Protein AF-A0A8S8Y9A7-F1 (afdb_monomer_lite)

Structure (mmCIF, N/CA/C/O backbone):
data_AF-A0A8S8Y9A7-F1
#
_entry.id   AF-A0A8S8Y9A7-F1
#
loop_
_atom_site.group_PDB
_atom_site.id
_atom_site.type_symbol
_atom_site.label_atom_id
_atom_site.label_alt_id
_atom_site.label_comp_id
_atom_site.label_asym_id
_atom_site.label_entity_id
_atom_site.label_seq_id
_atom_site.pdbx_PDB_ins_code
_atom_site.Cartn_x
_atom_site.Cartn_y
_atom_site.Cartn_z
_atom_site.occupancy
_atom_site.B_iso_or_equiv
_atom_site.auth_seq_id
_atom_site.auth_comp_id
_atom_site.auth_asym_id
_atom_site.auth_atom_id
_atom_site.pdbx_PDB_model_num
ATOM 1 N N . MET A 1 1 ? 5.934 -0.293 20.437 1.00 32.53 1 MET A N 1
ATOM 2 C CA . MET A 1 1 ? 4.943 -1.180 21.087 1.00 32.53 1 MET A CA 1
ATOM 3 C C . MET A 1 1 ? 4.080 -1.796 19.999 1.00 32.53 1 MET A C 1
ATOM 5 O O . MET A 1 1 ? 3.290 -1.070 19.419 1.00 32.53 1 MET A O 1
ATOM 9 N N . GLN A 1 2 ? 4.240 -3.077 19.671 1.00 49.66 2 GLN A N 1
ATOM 10 C CA . GLN A 1 2 ? 3.253 -3.795 18.856 1.00 49.66 2 GLN A CA 1
ATOM 11 C C . GLN A 1 2 ? 3.023 -5.148 19.521 1.00 49.66 2 GLN A C 1
ATOM 13 O O . GLN A 1 2 ? 3.893 -6.015 19.511 1.00 49.66 2 GLN A O 1
ATOM 18 N N . HIS A 1 3 ? 1.892 -5.237 20.217 1.00 57.06 3 HIS A N 1
ATOM 19 C CA . HIS A 1 3 ? 1.351 -6.481 20.739 1.00 57.06 3 HIS A CA 1
ATOM 20 C C . HIS A 1 3 ? 0.578 -7.177 19.619 1.00 57.06 3 HIS A C 1
ATOM 22 O O . HIS A 1 3 ? 0.021 -6.507 18.749 1.00 57.06 3 HIS A O 1
ATOM 28 N N . GLN A 1 4 ? 0.547 -8.506 19.674 1.00 70.56 4 GLN A N 1
ATOM 29 C CA . GLN A 1 4 ? -0.351 -9.339 18.881 1.00 70.56 4 GLN A CA 1
ATOM 30 C C . GLN A 1 4 ? -1.779 -8.774 18.931 1.00 70.56 4 GLN A C 1
ATOM 32 O O . GLN A 1 4 ? -2.199 -8.247 19.970 1.00 70.56 4 GLN A O 1
ATOM 37 N N . THR A 1 5 ? -2.513 -8.862 17.821 1.00 84.88 5 THR A N 1
ATOM 38 C CA . THR A 1 5 ? -3.883 -8.343 17.763 1.00 84.88 5 THR A CA 1
ATOM 39 C C . THR A 1 5 ? -4.733 -9.038 18.833 1.00 84.88 5 THR A C 1
ATOM 41 O O . THR A 1 5 ? -4.661 -10.265 18.951 1.00 84.88 5 THR A O 1
ATOM 44 N N . PRO A 1 6 ? -5.522 -8.299 19.641 1.00 89.25 6 PRO A N 1
ATOM 45 C CA . PRO A 1 6 ? -6.351 -8.906 20.675 1.00 89.25 6 PRO A CA 1
ATOM 46 C C . PRO A 1 6 ? -7.265 -9.983 20.090 1.00 89.25 6 PRO A C 1
ATOM 48 O O . PRO A 1 6 ? -7.879 -9.775 19.047 1.00 89.25 6 PRO A O 1
ATOM 51 N N . SER A 1 7 ? -7.394 -11.118 20.781 1.00 92.25 7 SER A N 1
ATOM 52 C CA . SER A 1 7 ? -8.273 -12.218 20.352 1.00 92.25 7 SER A CA 1
ATOM 53 C C . SER A 1 7 ? -9.757 -11.839 20.352 1.00 92.25 7 SER A C 1
ATOM 55 O O . SER A 1 7 ? -10.560 -12.490 19.681 1.00 92.25 7 SER A O 1
ATOM 57 N N . VAL A 1 8 ? -10.110 -10.787 21.092 1.00 94.62 8 VAL A N 1
ATOM 58 C CA . VAL A 1 8 ? -11.457 -10.240 21.231 1.00 94.62 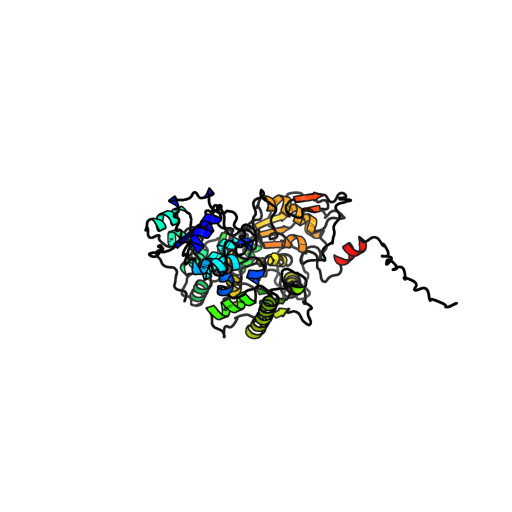8 VAL A CA 1
ATOM 59 C C . VAL A 1 8 ? -11.404 -8.730 21.016 1.00 94.62 8 VAL A C 1
ATOM 61 O O . VAL A 1 8 ? -10.567 -8.039 21.603 1.00 94.62 8 VAL A O 1
ATOM 64 N N . ILE A 1 9 ? -12.304 -8.225 20.177 1.00 95.31 9 ILE A N 1
ATOM 65 C CA . ILE A 1 9 ? -12.436 -6.820 19.805 1.00 95.31 9 ILE A CA 1
ATOM 66 C C . ILE A 1 9 ? -13.693 -6.255 20.458 1.00 95.31 9 ILE A C 1
ATOM 68 O O . ILE A 1 9 ? -14.781 -6.811 20.338 1.00 95.31 9 ILE A O 1
ATOM 72 N N . ARG A 1 10 ? -13.538 -5.119 21.133 1.00 94.81 10 ARG A N 1
ATOM 73 C CA . ARG A 1 10 ? -14.626 -4.370 21.766 1.00 94.81 10 ARG A CA 1
ATOM 74 C C . ARG A 1 10 ? -14.334 -2.880 21.697 1.00 94.81 10 ARG A C 1
ATOM 76 O O . ARG A 1 10 ? -13.168 -2.490 21.612 1.00 94.81 10 ARG A O 1
ATOM 83 N N . LEU A 1 11 ? -15.373 -2.056 21.770 1.00 93.38 11 LEU A N 1
ATOM 84 C CA . LEU A 1 11 ? -15.196 -0.621 21.978 1.00 93.38 11 LEU A CA 1
ATOM 85 C C . LEU A 1 11 ? -14.844 -0.367 23.443 1.00 93.38 11 LEU A C 1
ATOM 87 O O . LEU A 1 11 ? -15.487 -0.902 24.345 1.00 93.38 11 LEU A O 1
ATOM 91 N N . GLU A 1 12 ? -13.799 0.422 23.682 1.00 88.25 12 GLU A N 1
ATOM 92 C CA . GLU A 1 12 ? -13.450 0.842 25.039 1.00 88.25 12 GLU A CA 1
ATOM 93 C C . GLU A 1 12 ? -14.542 1.757 25.617 1.00 88.25 12 GLU A C 1
ATOM 95 O O . GLU A 1 12 ? -15.300 2.401 24.887 1.00 88.25 12 GLU A O 1
ATOM 100 N N . GLU A 1 13 ? -14.635 1.832 26.943 1.00 85.12 13 GLU A N 1
ATOM 101 C CA . GLU A 1 13 ? -15.575 2.745 27.591 1.00 85.12 13 GLU A CA 1
ATOM 102 C C . GLU A 1 13 ? -15.261 4.196 27.189 1.00 85.12 13 GLU A C 1
ATOM 104 O O . GLU A 1 13 ? -14.123 4.653 27.289 1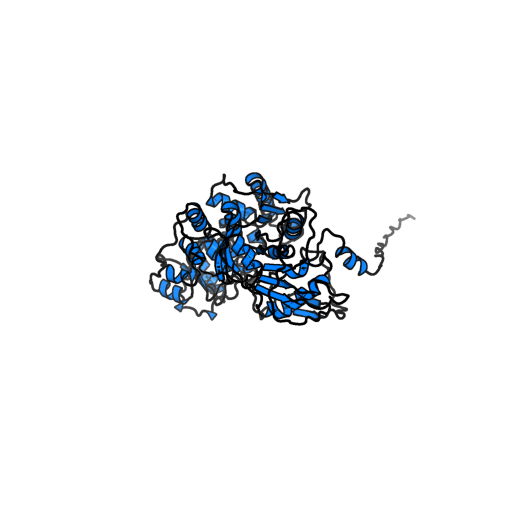.00 85.12 13 GLU A O 1
ATOM 109 N N . GLY A 1 14 ? -16.268 4.914 26.685 1.00 84.25 14 GLY A N 1
ATOM 110 C CA . GLY A 1 14 ? -16.088 6.267 26.151 1.00 84.25 14 GLY A CA 1
ATOM 111 C C . GLY A 1 14 ? -15.428 6.331 24.767 1.00 84.25 14 GLY A C 1
ATOM 112 O O . GLY A 1 14 ? -15.116 7.431 24.306 1.00 84.25 14 GLY A O 1
ATOM 113 N N . ALA A 1 15 ? -15.228 5.196 24.084 1.00 89.00 15 ALA A N 1
ATOM 114 C CA . ALA A 1 15 ? -14.720 5.179 22.718 1.00 89.00 15 ALA A CA 1
ATOM 115 C C . ALA A 1 15 ? -15.626 5.987 21.783 1.00 89.00 15 ALA A C 1
ATOM 117 O O . ALA A 1 15 ? -16.846 5.815 21.747 1.00 89.00 15 ALA A O 1
ATOM 118 N N . ARG A 1 16 ? -15.004 6.855 20.984 1.00 95.88 16 ARG A N 1
ATOM 119 C CA . ARG A 1 16 ? -15.701 7.667 19.989 1.00 95.88 16 ARG A CA 1
ATOM 120 C C . ARG A 1 16 ? -15.590 7.033 18.609 1.00 95.88 16 ARG A C 1
ATOM 122 O O . ARG A 1 16 ? -14.539 6.506 18.234 1.00 95.88 16 ARG A O 1
ATOM 129 N N . VAL A 1 17 ? -16.668 7.133 17.841 1.00 98.19 17 VAL A N 1
ATOM 130 C CA . VAL A 1 17 ? -16.763 6.652 16.459 1.00 98.19 17 VAL A CA 1
ATOM 131 C C . VAL A 1 17 ? -16.983 7.858 15.554 1.00 98.19 17 VAL A C 1
ATOM 133 O O . VAL A 1 17 ? -17.889 8.649 15.803 1.00 98.19 17 VAL A O 1
ATOM 136 N N . LEU A 1 18 ? -16.141 8.015 14.533 1.00 98.56 18 LEU A N 1
ATOM 137 C CA . LEU A 1 18 ? -16.264 9.089 13.555 1.00 98.56 18 LEU A CA 1
ATOM 138 C C . LEU A 1 18 ? -16.994 8.591 12.311 1.00 98.56 18 LEU A C 1
ATOM 140 O O . LEU A 1 18 ? -16.469 7.772 11.558 1.00 98.56 18 LEU A O 1
ATOM 144 N N . PHE A 1 19 ? -18.165 9.153 12.052 1.00 98.62 19 PHE A N 1
ATOM 145 C CA . PHE A 1 19 ? -18.936 8.908 10.843 1.00 98.62 19 PHE A CA 1
ATOM 146 C C . PHE A 1 19 ? -18.600 9.963 9.798 1.00 98.62 19 PHE A C 1
ATOM 148 O O . PHE A 1 19 ? -18.850 11.153 9.999 1.00 98.62 19 PHE A O 1
ATOM 155 N N . LEU A 1 20 ? -18.040 9.531 8.670 1.00 98.19 20 LEU A N 1
ATOM 156 C CA . LEU A 1 20 ? -17.791 10.397 7.525 1.00 98.19 20 LEU A CA 1
ATOM 157 C C . LEU A 1 20 ? -19.098 10.555 6.747 1.00 98.19 20 LEU A C 1
ATOM 159 O O . LEU A 1 20 ? -19.384 9.760 5.861 1.00 98.19 20 LEU A O 1
ATOM 163 N N . THR A 1 21 ? -19.910 11.545 7.105 1.00 97.94 21 THR A N 1
ATOM 164 C CA . THR A 1 21 ? -21.239 11.804 6.529 1.00 97.94 21 THR A CA 1
ATOM 165 C C . THR A 1 21 ? -21.184 12.708 5.295 1.00 97.94 21 THR A C 1
ATOM 167 O O . THR A 1 21 ? -20.314 13.568 5.165 1.00 97.94 21 THR A O 1
ATOM 170 N N . LYS A 1 22 ? -22.148 12.560 4.381 1.00 96.62 22 LYS A N 1
ATOM 171 C CA . LYS A 1 22 ? -22.346 13.481 3.247 1.00 96.62 22 LYS A CA 1
ATOM 172 C C . LYS A 1 22 ? -22.729 14.887 3.712 1.00 96.62 22 LYS A C 1
ATOM 174 O O . LYS A 1 22 ? -22.358 15.861 3.060 1.00 96.62 22 LYS A O 1
ATOM 179 N N . ASP A 1 23 ? -23.431 14.993 4.841 1.00 96.62 23 ASP A N 1
ATOM 180 C CA . ASP A 1 23 ? -23.577 16.252 5.570 1.00 96.62 23 ASP A CA 1
ATOM 181 C C . ASP A 1 23 ? -22.272 16.559 6.317 1.00 96.62 23 ASP A C 1
ATOM 183 O O . 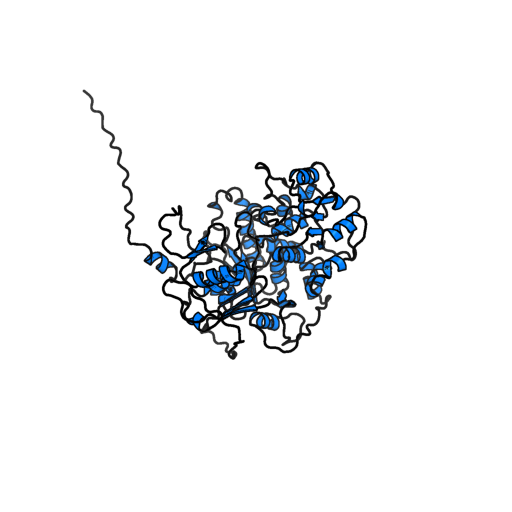ASP A 1 23 ? -21.961 15.951 7.344 1.00 96.62 23 ASP A O 1
ATOM 187 N N . LEU A 1 24 ? -21.488 17.497 5.785 1.00 96.56 24 LEU A N 1
ATOM 188 C CA . LEU A 1 24 ? -20.182 17.854 6.337 1.00 96.56 24 LEU A CA 1
ATOM 189 C C . LEU A 1 24 ? -20.290 18.549 7.702 1.00 96.56 24 LEU A C 1
ATOM 191 O O . LEU A 1 24 ? -19.337 18.485 8.480 1.00 96.56 24 LEU A O 1
ATOM 195 N N . GLU A 1 25 ? -21.434 19.150 8.040 1.00 95.88 25 GLU A N 1
ATOM 196 C CA . GLU A 1 25 ? -21.637 19.765 9.354 1.00 95.88 25 GLU A CA 1
ATOM 197 C C . GLU A 1 25 ? -21.762 18.708 10.455 1.00 95.88 25 GLU A C 1
ATOM 199 O O . GLU A 1 25 ? -21.266 18.914 11.563 1.00 95.88 25 GLU A O 1
ATOM 204 N N . LEU A 1 26 ? -22.326 17.532 10.159 1.00 97.75 26 LEU A N 1
ATOM 205 C CA . LEU A 1 26 ? -22.317 16.409 11.103 1.00 97.75 26 LEU A CA 1
ATOM 206 C C . LEU A 1 26 ? -20.896 15.897 11.371 1.00 97.75 26 LEU A C 1
ATOM 208 O O . LEU A 1 26 ? -20.583 15.538 12.509 1.00 97.75 26 LEU A O 1
ATOM 212 N N . ILE A 1 27 ? -20.003 15.919 10.375 1.00 98.12 27 ILE A N 1
ATOM 213 C CA . ILE A 1 27 ? -18.578 15.621 10.596 1.00 98.12 27 ILE A CA 1
ATOM 214 C C . ILE A 1 27 ? -17.967 16.669 11.535 1.00 98.12 27 ILE A C 1
ATOM 216 O O . ILE A 1 27 ? -17.305 16.316 12.511 1.00 98.12 27 ILE A O 1
ATOM 220 N N . ARG A 1 28 ? -18.209 17.963 11.285 1.00 97.56 28 ARG A N 1
ATOM 221 C CA . ARG A 1 28 ? -17.668 19.052 12.117 1.00 97.56 28 ARG A CA 1
ATOM 222 C C . ARG A 1 28 ? -18.149 18.968 13.563 1.00 97.56 28 ARG A C 1
ATOM 224 O O . ARG A 1 28 ? -17.332 19.071 14.475 1.00 97.56 28 ARG A O 1
ATOM 231 N N . LYS A 1 29 ? -19.438 18.715 13.787 1.00 98.06 29 LYS A N 1
ATOM 232 C CA . LYS A 1 29 ? -19.999 18.548 15.135 1.00 98.06 29 LYS A CA 1
ATOM 233 C C . LYS A 1 29 ? -19.368 17.377 15.883 1.00 98.06 29 LYS A C 1
ATOM 235 O O . LYS A 1 29 ? -19.102 17.490 17.079 1.00 98.06 29 LYS A O 1
ATOM 240 N N . GLN A 1 30 ? -19.073 16.272 15.193 1.00 98.25 30 GLN A N 1
ATOM 241 C CA . GLN A 1 30 ? -18.327 15.165 15.797 1.00 98.25 30 GLN A CA 1
ATOM 242 C C . GLN A 1 30 ? -16.904 15.604 16.165 1.00 98.25 30 GLN A C 1
ATOM 244 O O . GLN A 1 30 ? -16.468 15.387 17.293 1.00 98.25 30 GLN A O 1
ATOM 249 N N . LEU A 1 31 ? -16.182 16.261 15.258 1.00 97.94 31 LEU A N 1
ATOM 250 C CA . LEU A 1 31 ? -14.793 16.675 15.493 1.00 97.94 31 LEU A CA 1
ATOM 251 C C . LEU A 1 31 ? -14.651 17.705 16.623 1.00 97.94 31 LEU A C 1
ATOM 253 O O . LEU A 1 31 ? -13.727 17.596 17.426 1.00 97.94 31 LEU A O 1
ATOM 257 N N . TYR A 1 32 ? -15.548 18.691 16.688 1.00 97.62 32 TYR A N 1
ATOM 258 C CA . TYR A 1 32 ? -15.324 19.918 17.462 1.00 97.62 32 TYR A CA 1
ATOM 259 C C . TYR A 1 32 ? -16.345 20.177 18.572 1.00 97.62 32 TYR A C 1
ATOM 261 O O . TYR A 1 32 ? -16.036 20.900 19.515 1.00 97.62 32 TYR A O 1
ATOM 269 N N . GLU A 1 33 ? -17.544 19.599 18.486 1.00 97.44 33 GLU A N 1
ATOM 270 C CA . GLU A 1 33 ? -18.647 19.868 19.426 1.00 97.44 33 GLU A CA 1
ATOM 271 C C . GLU A 1 33 ? -18.987 18.655 20.304 1.00 97.44 33 GLU A C 1
ATOM 273 O O . GLU A 1 33 ? -19.896 18.713 21.129 1.00 97.44 33 GLU A O 1
ATOM 278 N N . GLY A 1 34 ? -18.254 17.547 20.152 1.00 94.69 34 GLY A N 1
ATOM 279 C CA . GLY A 1 34 ? -18.444 16.345 20.965 1.00 94.69 34 GLY A CA 1
ATOM 280 C C . GLY A 1 34 ? -19.663 15.505 20.579 1.00 94.69 34 GLY A C 1
ATOM 281 O O . GLY A 1 34 ? -20.045 14.623 21.346 1.00 94.69 34 GLY A O 1
ATOM 282 N N . LEU A 1 35 ? -20.261 15.736 19.402 1.00 97.62 35 LEU A N 1
ATOM 283 C CA . LEU A 1 35 ? -21.326 14.873 18.886 1.00 97.62 35 LEU A CA 1
ATOM 284 C C . LEU A 1 35 ? -20.803 13.434 18.756 1.00 97.62 35 LEU A C 1
ATOM 286 O O . LEU A 1 35 ? -19.717 13.205 18.218 1.00 97.62 35 LEU A O 1
ATOM 290 N N . ASN A 1 36 ? -21.577 12.471 19.250 1.00 95.75 36 ASN A N 1
ATOM 291 C CA . ASN A 1 36 ? -21.287 11.046 19.144 1.00 95.75 36 ASN A CA 1
ATOM 292 C C . ASN A 1 36 ? -22.489 10.373 18.491 1.00 95.75 36 ASN A C 1
ATOM 294 O O . ASN A 1 36 ? -23.530 10.231 19.126 1.00 95.75 36 ASN A O 1
ATOM 298 N N . LEU A 1 37 ? -22.335 10.017 17.219 1.00 96.94 37 LEU A N 1
ATOM 299 C CA . LEU A 1 37 ? -23.355 9.312 16.453 1.00 96.94 37 LEU A CA 1
ATOM 300 C C . LEU A 1 37 ? -23.228 7.799 16.661 1.00 96.94 37 LEU A C 1
ATOM 302 O O . LEU A 1 37 ? -22.176 7.280 17.054 1.00 96.94 37 LEU A O 1
ATOM 306 N N . ARG A 1 38 ? -24.310 7.090 16.372 1.00 96.81 38 ARG A N 1
ATOM 307 C CA . ARG A 1 38 ? -24.411 5.632 16.343 1.00 96.81 38 ARG A CA 1
ATOM 308 C C . ARG A 1 38 ? -24.844 5.181 14.951 1.00 96.81 38 ARG A C 1
ATOM 310 O O . ARG A 1 38 ? -25.412 5.964 14.196 1.00 96.81 38 ARG A O 1
ATOM 317 N N . MET A 1 39 ? -24.582 3.919 14.598 1.00 95.94 39 MET A N 1
ATOM 318 C CA . MET A 1 39 ? -25.049 3.382 13.313 1.00 95.94 39 MET A CA 1
ATOM 319 C C . MET A 1 39 ? -26.572 3.475 13.172 1.00 95.94 39 MET A C 1
ATOM 321 O O . MET A 1 39 ? -27.042 3.639 12.060 1.00 95.94 39 MET A O 1
ATOM 325 N N . GLU A 1 40 ? -27.335 3.431 14.268 1.00 95.81 40 GLU A N 1
ATOM 326 C CA . GLU A 1 40 ? -28.800 3.581 14.247 1.00 95.81 40 GLU A CA 1
ATOM 327 C C . GLU A 1 40 ? -29.286 5.004 13.904 1.00 95.81 40 GLU A C 1
ATOM 329 O O . GLU A 1 40 ? -30.438 5.172 13.507 1.00 95.81 40 GLU A O 1
ATOM 334 N N . ASP A 1 41 ? -28.422 6.021 14.020 1.00 96.81 41 ASP A N 1
ATOM 335 C CA . ASP A 1 41 ? -28.764 7.417 13.711 1.00 96.81 41 ASP A CA 1
ATOM 336 C C . ASP A 1 41 ? -28.701 7.725 12.204 1.00 96.81 41 ASP A C 1
ATOM 338 O O . ASP A 1 41 ? -29.145 8.790 11.769 1.00 96.81 41 ASP A O 1
ATOM 342 N N . LEU A 1 42 ? -28.097 6.836 11.408 1.00 97.00 42 LEU A N 1
ATOM 343 C CA . LEU A 1 42 ? -27.737 7.073 10.011 1.00 97.00 42 LEU A CA 1
ATOM 344 C C . LEU A 1 42 ? -28.009 5.840 9.145 1.00 97.00 42 LEU A C 1
ATOM 346 O O . LEU A 1 42 ? -27.932 4.702 9.593 1.00 97.00 42 LEU A O 1
ATOM 350 N N . SER A 1 43 ? -28.237 6.056 7.854 1.00 95.69 43 SER A N 1
ATOM 351 C CA . SER A 1 43 ? -28.153 4.996 6.848 1.00 95.69 43 SER A CA 1
ATOM 352 C C . SER A 1 43 ? -26.763 4.956 6.205 1.00 95.69 43 SER A C 1
ATOM 354 O O . SER A 1 43 ? -26.008 5.932 6.246 1.00 95.69 43 SER A O 1
ATOM 356 N N . VAL A 1 44 ? -26.404 3.839 5.563 1.00 95.94 44 VAL A N 1
ATOM 357 C CA . VAL A 1 44 ? -25.136 3.745 4.808 1.00 95.94 44 VAL A CA 1
ATOM 358 C C . VAL A 1 44 ? -25.113 4.773 3.671 1.00 95.94 44 VAL A C 1
ATOM 360 O O . VAL A 1 44 ? -24.060 5.308 3.323 1.00 95.94 44 VAL A O 1
ATOM 363 N N . GLU A 1 45 ? -26.278 5.103 3.120 1.00 95.75 45 GLU A N 1
ATOM 364 C CA . GLU A 1 45 ? -26.466 6.104 2.078 1.00 95.75 45 GLU A CA 1
ATOM 365 C C . GLU A 1 45 ? -26.178 7.532 2.557 1.00 95.75 45 GLU A C 1
ATOM 367 O O . GLU A 1 45 ? -25.873 8.386 1.721 1.00 95.75 45 GLU A O 1
ATOM 372 N N . ASP A 1 46 ? -26.211 7.800 3.863 1.00 97.44 46 ASP A N 1
ATOM 373 C CA . ASP A 1 46 ? -25.856 9.105 4.434 1.00 97.44 46 ASP A CA 1
ATOM 374 C C . ASP A 1 46 ? -24.337 9.302 4.548 1.00 97.44 46 ASP A C 1
ATOM 376 O O . ASP A 1 46 ? -23.867 10.416 4.790 1.00 97.44 46 ASP A O 1
ATOM 380 N N . LEU A 1 47 ? -23.546 8.244 4.345 1.00 97.88 47 LEU A N 1
ATOM 381 C CA . LEU A 1 47 ? -22.093 8.253 4.496 1.00 97.88 47 LEU A CA 1
ATOM 382 C C . LEU A 1 47 ? -21.366 8.584 3.189 1.00 97.88 47 LEU A C 1
ATOM 384 O O . LEU A 1 47 ? -21.813 8.260 2.088 1.00 97.88 47 LEU A O 1
ATOM 388 N N . LEU A 1 48 ? -20.210 9.238 3.311 1.00 95.69 48 LEU A N 1
ATOM 389 C CA . LEU A 1 48 ? -19.305 9.521 2.206 1.00 95.69 48 LEU A CA 1
ATOM 390 C C . LEU A 1 48 ? -18.840 8.225 1.559 1.00 95.69 48 LEU A C 1
ATOM 392 O O . LEU A 1 48 ? -18.459 7.261 2.226 1.00 95.69 48 LEU A O 1
ATOM 396 N N . ASP A 1 49 ? -18.831 8.267 0.236 1.00 90.50 49 ASP A N 1
ATOM 397 C CA . ASP A 1 49 ? -18.554 7.130 -0.616 1.00 90.50 49 ASP A CA 1
ATOM 398 C C . ASP A 1 49 ? -17.428 7.445 -1.593 1.00 90.50 49 ASP A C 1
ATOM 400 O O . ASP A 1 49 ? -17.147 8.615 -1.865 1.00 90.50 49 ASP A O 1
ATOM 404 N N . ASP A 1 50 ? -16.776 6.406 -2.113 1.00 84.75 50 ASP A N 1
ATOM 405 C CA . ASP A 1 50 ? -15.630 6.535 -3.018 1.00 84.75 50 ASP A CA 1
ATOM 406 C C . ASP A 1 50 ? -14.540 7.483 -2.486 1.00 84.75 50 ASP A C 1
ATOM 408 O O . ASP A 1 50 ? -13.882 8.187 -3.258 1.00 84.75 50 ASP A O 1
ATOM 412 N N . ILE A 1 51 ? -14.323 7.485 -1.163 1.00 85.94 51 ILE A N 1
ATOM 413 C CA . ILE A 1 51 ? -13.375 8.386 -0.494 1.00 85.94 51 ILE A CA 1
ATOM 414 C C . ILE A 1 51 ? -11.993 8.207 -1.116 1.00 85.94 51 ILE A C 1
ATOM 416 O O . ILE A 1 51 ? -11.348 7.167 -0.954 1.00 85.94 51 ILE A O 1
ATOM 420 N N . ASN A 1 52 ? -11.556 9.227 -1.849 1.00 88.44 52 ASN A N 1
ATOM 421 C CA . ASN A 1 52 ? -10.309 9.181 -2.585 1.00 88.44 52 ASN A CA 1
ATOM 422 C C . ASN A 1 52 ? -9.122 9.441 -1.647 1.00 88.44 52 ASN A C 1
ATOM 424 O O . ASN A 1 52 ? -9.169 10.332 -0.802 1.00 88.44 52 ASN A O 1
ATOM 428 N N . THR A 1 53 ? -8.024 8.718 -1.834 1.00 88.31 53 THR A N 1
ATOM 429 C CA . THR A 1 53 ? -6.756 8.958 -1.127 1.00 88.31 53 THR A CA 1
ATOM 430 C C . THR A 1 53 ? -6.256 10.406 -1.201 1.00 88.31 53 THR A C 1
ATOM 432 O O . THR A 1 53 ? -5.688 10.875 -0.229 1.00 88.31 53 THR A O 1
ATOM 435 N N . ASP A 1 54 ? -6.511 11.164 -2.276 1.00 89.06 54 ASP A N 1
ATOM 436 C CA . ASP A 1 54 ? -6.173 12.597 -2.354 1.00 89.06 54 ASP A CA 1
ATOM 437 C C . ASP A 1 54 ? -7.022 13.465 -1.405 1.00 89.06 54 ASP A C 1
ATOM 439 O O . ASP A 1 54 ? -6.581 14.537 -0.988 1.00 89.06 54 ASP A O 1
ATOM 443 N N . VAL A 1 55 ? -8.235 13.015 -1.058 1.00 92.44 55 VAL A N 1
ATOM 444 C CA . VAL A 1 55 ? -9.084 13.652 -0.036 1.00 92.44 55 VAL A CA 1
ATOM 445 C C . VAL A 1 55 ? -8.515 13.373 1.355 1.00 92.44 55 VAL A C 1
ATOM 447 O O . VAL A 1 55 ? -8.475 14.275 2.190 1.00 92.44 55 VAL A O 1
ATOM 450 N N . MET A 1 56 ? -8.041 12.146 1.585 1.00 95.38 56 MET A N 1
ATOM 451 C CA . MET A 1 56 ? -7.437 11.715 2.850 1.00 95.38 56 MET A CA 1
ATOM 452 C C . MET A 1 56 ? -6.071 12.378 3.079 1.00 95.38 56 MET A C 1
ATOM 454 O O . MET A 1 56 ? -5.841 12.976 4.123 1.00 95.38 56 MET A O 1
ATOM 458 N N . THR A 1 57 ? -5.178 12.325 2.092 1.00 94.56 57 THR A N 1
ATOM 459 C CA . THR A 1 57 ? -3.823 12.885 2.141 1.00 94.56 57 THR A CA 1
ATOM 460 C C . THR A 1 57 ? -3.471 13.547 0.799 1.00 94.56 57 THR A C 1
ATOM 462 O O . THR A 1 57 ? -2.922 12.912 -0.114 1.00 94.56 57 THR A O 1
ATOM 465 N N . PRO A 1 58 ? -3.768 14.852 0.625 1.00 92.06 58 PRO A N 1
ATOM 466 C CA . PRO A 1 58 ? -3.382 15.569 -0.587 1.00 92.06 58 PRO A CA 1
ATOM 467 C C . PRO A 1 58 ? -1.855 15.603 -0.745 1.00 92.06 58 PRO A C 1
ATOM 469 O O . PRO A 1 58 ? -1.110 15.455 0.220 1.00 92.06 58 PRO A O 1
ATOM 472 N N . ALA A 1 59 ? -1.374 15.828 -1.972 1.00 88.19 59 ALA A N 1
ATOM 473 C CA . ALA A 1 59 ? 0.042 15.659 -2.325 1.00 88.19 59 ALA A CA 1
ATOM 474 C C . ALA A 1 59 ? 1.036 16.355 -1.374 1.00 88.19 59 ALA A C 1
ATOM 476 O O . ALA A 1 59 ? 2.072 15.781 -1.065 1.00 88.19 59 ALA A O 1
ATOM 477 N N . TRP A 1 60 ? 0.715 17.555 -0.880 1.00 90.75 60 TRP A N 1
ATOM 478 C CA . TRP A 1 60 ? 1.600 18.296 0.024 1.00 90.75 60 TRP A CA 1
ATOM 479 C C . TRP A 1 60 ? 1.712 17.679 1.427 1.00 90.75 60 TRP A C 1
ATOM 481 O O . TRP A 1 60 ? 2.742 17.850 2.068 1.00 90.75 60 TRP A O 1
ATOM 491 N N . VAL A 1 61 ? 0.688 16.949 1.889 1.00 93.12 61 VAL A N 1
ATOM 492 C CA . VAL A 1 61 ? 0.732 16.169 3.144 1.00 93.12 61 VAL A CA 1
ATOM 493 C C . VAL A 1 61 ? 1.679 14.987 2.987 1.00 93.12 61 VAL A C 1
ATOM 495 O O . VAL A 1 61 ? 2.372 14.601 3.914 1.00 93.12 61 VAL A O 1
ATOM 498 N N . CYS A 1 62 ? 1.765 14.440 1.777 1.00 90.44 62 CYS A N 1
ATOM 499 C CA . CYS A 1 62 ? 2.672 13.341 1.473 1.00 90.44 62 CYS A CA 1
ATOM 500 C C . CYS A 1 62 ? 4.138 13.789 1.331 1.00 90.44 62 CYS A C 1
ATOM 502 O O . CYS A 1 62 ? 4.980 12.964 0.995 1.00 90.44 62 CYS A O 1
ATOM 504 N N . PHE A 1 63 ? 4.445 15.079 1.536 1.00 93.44 63 PHE A N 1
ATOM 505 C CA . PHE A 1 63 ? 5.829 15.532 1.677 1.00 93.44 63 PHE A CA 1
ATOM 506 C C . PHE A 1 63 ? 6.383 15.324 3.091 1.00 93.44 63 PHE A C 1
ATOM 508 O O . PHE A 1 63 ? 7.579 15.501 3.303 1.00 93.44 63 PHE A O 1
ATOM 515 N N . ASP A 1 64 ? 5.526 14.960 4.044 1.00 94.81 64 ASP A N 1
ATOM 516 C CA . ASP A 1 64 ? 5.944 14.441 5.338 1.00 94.81 64 ASP A CA 1
ATOM 517 C C . ASP A 1 64 ? 6.276 12.946 5.216 1.00 94.81 64 ASP A C 1
ATOM 519 O O . ASP A 1 64 ? 5.685 12.226 4.409 1.00 94.81 64 ASP A O 1
ATOM 523 N N . HIS A 1 65 ? 7.249 12.493 6.003 1.00 93.31 65 HIS A N 1
ATOM 524 C CA . HIS A 1 65 ? 7.762 11.120 5.977 1.00 93.31 65 HIS A CA 1
ATOM 525 C C . HIS A 1 65 ? 7.418 10.343 7.252 1.00 93.31 65 HIS A C 1
ATOM 527 O O . HIS A 1 65 ? 7.226 9.132 7.199 1.00 93.31 65 HIS A O 1
ATOM 533 N N . GLU A 1 66 ? 7.294 11.041 8.382 1.00 94.75 66 GLU A N 1
ATOM 534 C CA . GLU A 1 66 ? 6.859 10.456 9.642 1.00 94.75 66 GLU A CA 1
ATOM 535 C C . GLU A 1 66 ? 5.338 10.270 9.621 1.00 94.75 66 GLU A C 1
ATOM 537 O O . GLU A 1 66 ? 4.596 11.248 9.448 1.00 94.75 66 GLU A O 1
ATOM 542 N N . PRO A 1 67 ? 4.833 9.048 9.851 1.00 94.06 67 PRO A N 1
ATOM 543 C CA . PRO A 1 67 ? 3.396 8.796 9.887 1.00 94.06 67 PRO A CA 1
ATOM 544 C C . PRO A 1 67 ? 2.641 9.659 10.911 1.00 94.06 67 PRO A C 1
ATOM 546 O O . PRO A 1 67 ? 1.498 10.050 10.670 1.00 94.06 67 PRO A O 1
ATOM 549 N N . ALA A 1 68 ? 3.288 10.006 12.031 1.00 94.81 68 ALA A N 1
ATOM 550 C CA . ALA A 1 68 ? 2.727 10.896 13.045 1.00 94.81 68 ALA A CA 1
ATOM 551 C C . ALA A 1 68 ? 2.498 12.326 12.518 1.00 94.81 68 ALA A C 1
ATOM 553 O O . ALA A 1 68 ? 1.463 12.925 12.808 1.00 94.81 68 ALA A O 1
ATOM 554 N N . GLU A 1 69 ? 3.410 12.861 11.700 1.00 96.25 69 GLU A N 1
ATOM 555 C CA . GLU A 1 69 ? 3.255 14.179 11.069 1.00 96.25 69 GLU A CA 1
ATOM 556 C C . GLU A 1 69 ? 2.197 14.154 9.959 1.00 96.25 69 GLU A C 1
ATOM 558 O O . GLU A 1 69 ? 1.371 15.066 9.855 1.00 96.25 69 GLU A O 1
ATOM 563 N N . ILE A 1 70 ? 2.151 13.067 9.182 1.00 96.25 70 ILE A N 1
ATOM 564 C CA . ILE A 1 70 ? 1.108 12.829 8.174 1.00 96.25 70 ILE A CA 1
ATOM 565 C C . ILE A 1 70 ? -0.284 12.830 8.833 1.00 96.25 70 ILE A C 1
ATOM 567 O O . ILE A 1 70 ? -1.216 13.461 8.324 1.00 96.25 70 ILE A O 1
ATOM 571 N N . ALA A 1 71 ? -0.432 12.170 9.987 1.00 97.44 71 ALA A N 1
ATOM 572 C CA . ALA A 1 71 ? -1.696 12.069 10.718 1.00 97.44 71 ALA A CA 1
ATOM 573 C C . ALA A 1 71 ? -2.262 13.426 11.166 1.00 97.44 71 ALA A C 1
ATOM 575 O O . ALA A 1 71 ? -3.484 13.604 11.179 1.00 97.44 71 ALA A O 1
ATOM 576 N N . LYS A 1 72 ? -1.409 14.427 11.437 1.00 98.19 72 LYS A N 1
ATOM 577 C CA . LYS A 1 72 ? -1.858 15.791 11.780 1.00 98.19 72 LYS A CA 1
ATOM 578 C C . LYS A 1 72 ? -2.718 16.417 10.686 1.00 98.19 72 LYS A C 1
ATOM 580 O O . LYS A 1 72 ? -3.547 17.280 10.964 1.00 98.19 72 LYS A O 1
ATOM 585 N N . ASN A 1 73 ? -2.541 15.992 9.438 1.00 97.69 73 ASN A N 1
ATOM 586 C CA . ASN A 1 73 ? -3.267 16.513 8.285 1.00 97.69 73 ASN A CA 1
ATOM 587 C C . ASN A 1 73 ? -4.152 15.455 7.610 1.00 97.69 73 ASN A C 1
ATOM 589 O O . ASN A 1 73 ? -4.455 15.573 6.420 1.00 97.69 73 ASN A O 1
ATOM 593 N N . ALA A 1 74 ? -4.607 14.453 8.370 1.00 97.44 74 ALA A N 1
ATOM 594 C CA . ALA A 1 74 ? -5.614 13.507 7.910 1.00 97.44 74 ALA A CA 1
ATOM 595 C C . ALA A 1 74 ? -6.864 14.243 7.392 1.00 97.44 74 ALA A C 1
ATOM 597 O O . ALA A 1 74 ? -7.363 15.178 8.019 1.00 97.44 74 ALA A O 1
ATOM 598 N N . TYR A 1 75 ? -7.362 13.818 6.233 1.00 97.31 75 TYR A N 1
ATOM 599 C CA . TYR A 1 75 ? -8.519 14.385 5.534 1.00 97.31 75 TYR A CA 1
ATOM 600 C C . TYR A 1 75 ? -8.391 15.861 5.126 1.00 97.31 75 TYR A C 1
ATOM 602 O O . TYR A 1 75 ? -9.394 16.531 4.871 1.00 97.31 75 TYR A O 1
ATOM 610 N N . ALA A 1 76 ? -7.167 16.382 4.988 1.00 96.62 76 ALA A N 1
ATOM 611 C CA . ALA A 1 76 ? -6.941 17.775 4.590 1.00 96.62 76 ALA A CA 1
ATOM 612 C C . ALA A 1 76 ? -7.454 18.125 3.177 1.00 96.62 76 ALA A C 1
ATOM 614 O O . ALA A 1 76 ? -7.536 19.304 2.837 1.00 96.62 76 ALA A O 1
ATOM 615 N N . GLY A 1 77 ? -7.780 17.133 2.343 1.00 94.81 77 GLY A N 1
ATOM 616 C CA . GLY A 1 77 ? -8.398 17.345 1.036 1.00 94.81 77 GLY A CA 1
ATOM 617 C C . GLY A 1 77 ? -9.925 17.475 1.080 1.00 94.81 77 GLY A C 1
ATOM 618 O O . GLY A 1 77 ? -10.522 17.838 0.065 1.00 94.81 77 GLY A O 1
ATOM 619 N N . LEU A 1 78 ? -10.572 17.212 2.224 1.00 95.19 78 LEU A N 1
ATOM 620 C CA . LEU A 1 78 ? -12.014 17.402 2.385 1.00 95.19 78 LEU A CA 1
ATOM 621 C C . LEU A 1 78 ? -12.314 18.875 2.688 1.00 95.19 78 LEU A C 1
ATOM 623 O O . LEU A 1 78 ? -12.079 19.364 3.795 1.00 95.19 78 LEU A O 1
ATOM 627 N N . MET A 1 79 ? -12.826 19.583 1.682 1.00 93.50 79 MET A N 1
ATOM 628 C CA . MET A 1 79 ? -13.040 21.029 1.719 1.00 93.50 79 MET A CA 1
ATOM 629 C C . MET A 1 79 ? -14.531 21.382 1.734 1.00 93.50 79 MET A C 1
ATOM 631 O O . MET A 1 79 ? -15.306 20.836 0.952 1.00 93.50 79 MET A O 1
ATOM 635 N N . HIS A 1 80 ? -14.909 22.359 2.554 1.00 92.25 80 HIS A N 1
ATOM 636 C CA . HIS A 1 80 ? -16.230 22.981 2.576 1.00 92.25 80 HIS A CA 1
ATOM 637 C C . HIS A 1 80 ? -16.067 24.506 2.579 1.00 92.25 80 HIS A C 1
ATOM 639 O O . HIS A 1 80 ? -15.311 25.047 3.382 1.00 92.25 80 HIS A O 1
ATOM 645 N N . GLU A 1 81 ? -16.697 25.195 1.622 1.00 90.81 81 GLU A N 1
ATOM 646 C CA . GLU A 1 81 ? -16.626 26.663 1.471 1.00 90.81 81 GLU A CA 1
ATOM 647 C C . GLU A 1 81 ? -15.194 27.244 1.493 1.00 90.81 81 GLU A C 1
ATOM 649 O O . GLU A 1 81 ? -14.914 28.297 2.064 1.00 90.81 81 GLU A O 1
ATOM 654 N N . GLY A 1 82 ? -14.247 26.532 0.872 1.00 90.44 82 GLY A N 1
ATOM 655 C CA . GLY A 1 82 ? -12.841 26.948 0.800 1.00 90.44 82 GLY A CA 1
ATOM 656 C C . GLY A 1 82 ? -12.033 26.718 2.082 1.00 90.44 82 GLY A C 1
ATOM 657 O O . GLY A 1 82 ? -10.850 27.053 2.112 1.00 90.44 82 GLY A O 1
ATOM 658 N N . LYS A 1 83 ? -12.625 26.106 3.111 1.00 93.00 83 LYS A N 1
ATOM 659 C CA . LYS A 1 83 ? -11.954 25.700 4.351 1.00 93.00 83 LYS A CA 1
ATOM 660 C C . LYS A 1 83 ? -11.884 24.182 4.455 1.00 93.00 83 LYS A C 1
ATOM 662 O O . LYS A 1 83 ? -12.702 23.471 3.880 1.00 93.00 83 LYS A O 1
ATOM 667 N N . ARG A 1 84 ? -10.899 23.681 5.195 1.00 95.75 84 ARG A N 1
ATOM 668 C CA . ARG A 1 84 ? -10.810 22.255 5.520 1.00 95.75 84 ARG A CA 1
ATOM 669 C C . ARG A 1 84 ? -11.922 21.887 6.500 1.00 95.75 84 ARG A C 1
ATOM 671 O O . ARG A 1 84 ? -12.131 22.597 7.480 1.00 95.75 84 ARG A O 1
ATOM 678 N N . VAL A 1 85 ? -12.593 20.763 6.259 1.00 97.38 85 VAL A N 1
ATOM 679 C CA . VAL A 1 85 ? -13.507 20.165 7.246 1.00 97.38 85 VAL A CA 1
ATOM 680 C C . VAL A 1 85 ? -12.704 19.660 8.443 1.00 97.38 85 VAL A C 1
ATOM 682 O O . VAL A 1 85 ? -13.079 19.925 9.579 1.00 97.38 85 VAL A O 1
ATOM 685 N N . PHE A 1 86 ? -11.571 19.007 8.168 1.00 98.19 86 PHE A N 1
ATOM 686 C CA . PHE A 1 86 ? -10.595 18.558 9.155 1.00 98.19 86 PHE A CA 1
ATOM 687 C C . PHE A 1 86 ? -9.453 19.563 9.238 1.00 98.19 86 PHE A C 1
ATOM 689 O O . PHE A 1 86 ? -8.574 19.579 8.377 1.00 98.19 86 PHE A O 1
ATOM 696 N N . GLU A 1 87 ? -9.450 20.412 10.256 1.00 97.44 87 GLU A N 1
ATOM 697 C CA . GLU A 1 87 ? -8.301 21.255 10.614 1.00 97.44 87 GLU A CA 1
ATOM 698 C C . GLU A 1 87 ? -7.097 20.414 11.078 1.00 97.44 87 GLU A C 1
ATOM 700 O O . GLU A 1 87 ? -7.178 19.189 11.200 1.00 97.44 87 GLU A O 1
ATOM 705 N N . GLU A 1 88 ? -5.939 21.049 11.257 1.00 97.50 88 GLU A N 1
ATOM 706 C CA . GLU A 1 88 ? -4.742 20.345 11.720 1.00 97.50 88 GLU A CA 1
ATOM 707 C C . GLU A 1 88 ? -4.995 19.706 13.095 1.00 97.50 88 GLU A C 1
ATOM 709 O O . GLU A 1 88 ? -5.602 20.315 13.973 1.00 97.50 88 GLU A O 1
ATOM 714 N N . ASN A 1 89 ? -4.550 18.463 13.268 1.00 98.25 89 ASN A N 1
ATOM 715 C CA . ASN A 1 89 ? -4.768 17.617 14.441 1.00 98.25 89 ASN A CA 1
ATOM 716 C C . ASN A 1 89 ? -6.239 17.286 14.746 1.00 98.25 89 ASN A C 1
ATOM 718 O O . ASN A 1 89 ? -6.504 16.675 15.775 1.00 98.25 89 ASN A O 1
ATOM 722 N N . ALA A 1 90 ? -7.203 17.625 13.882 1.00 98.25 90 ALA A N 1
ATOM 723 C CA . ALA A 1 90 ? -8.623 17.425 14.186 1.00 98.25 90 ALA A CA 1
ATOM 724 C C . ALA A 1 90 ? -8.984 15.953 14.450 1.00 98.25 90 ALA A C 1
ATOM 726 O O . ALA A 1 90 ? -9.710 15.661 15.397 1.00 98.25 90 ALA A O 1
ATOM 727 N N . LEU A 1 91 ? -8.447 15.021 13.652 1.00 98.12 91 LEU A N 1
ATOM 728 C CA . LEU A 1 91 ? -8.699 13.590 13.847 1.00 98.12 91 LEU A CA 1
ATOM 729 C C . LEU A 1 91 ? -8.039 13.063 15.133 1.00 98.12 91 LEU A C 1
ATOM 731 O O . LEU A 1 91 ? -8.695 12.363 15.900 1.00 98.12 91 LEU A O 1
ATOM 735 N N . ILE A 1 92 ? -6.787 13.465 15.392 1.00 97.94 92 ILE A N 1
ATOM 736 C CA . ILE A 1 92 ? -6.021 13.111 16.601 1.00 97.94 92 ILE A CA 1
ATOM 737 C C . ILE A 1 92 ? -6.752 13.601 17.858 1.00 97.94 92 ILE A C 1
ATOM 739 O O . ILE A 1 92 ? -7.056 12.825 18.760 1.00 97.94 92 ILE A O 1
ATOM 743 N N . ASN A 1 93 ? -7.081 14.893 17.896 1.00 97.69 93 ASN A N 1
ATOM 744 C CA . ASN A 1 93 ? -7.732 15.538 19.037 1.00 97.69 93 ASN A CA 1
ATOM 745 C C . ASN A 1 93 ? -9.156 15.019 19.263 1.00 97.69 93 ASN A C 1
ATOM 747 O O . ASN A 1 93 ? -9.676 15.100 20.373 1.00 97.69 93 ASN A O 1
ATOM 751 N N . GLY A 1 94 ? -9.782 14.478 18.217 1.00 95.75 94 GLY A N 1
ATOM 752 C CA . GLY A 1 94 ? -11.095 13.865 18.298 1.00 95.75 94 GLY A CA 1
ATOM 753 C C . GLY A 1 94 ? -11.136 12.597 19.153 1.00 95.75 94 GLY A C 1
ATOM 754 O O . GLY A 1 94 ? -12.204 12.268 19.666 1.00 95.75 94 GLY A O 1
ATOM 755 N N . GLY A 1 95 ? -10.006 11.901 19.340 1.00 95.25 95 GLY A N 1
ATOM 756 C CA . GLY A 1 95 ? -9.936 10.696 20.177 1.00 95.25 95 GLY A CA 1
ATOM 757 C C . GLY A 1 95 ? -10.811 9.545 19.667 1.00 95.25 95 GLY A C 1
ATOM 758 O O . GLY A 1 95 ? -11.358 8.775 20.457 1.00 95.25 95 GLY A O 1
ATOM 759 N N . PHE A 1 96 ? -11.000 9.457 18.350 1.00 97.81 96 PHE A N 1
ATOM 760 C CA . PHE A 1 96 ? -11.810 8.412 17.731 1.00 97.81 96 PHE A CA 1
ATOM 761 C C . PHE A 1 96 ? -11.040 7.093 17.662 1.00 97.81 96 PHE A C 1
ATOM 763 O O . PHE A 1 96 ? -9.858 7.075 17.333 1.00 97.81 96 PHE A O 1
ATOM 770 N N . GLN A 1 97 ? -11.722 5.980 17.937 1.00 96.31 97 GLN A N 1
ATOM 771 C CA . GLN A 1 97 ? -11.160 4.630 17.789 1.00 96.31 97 GLN A CA 1
ATOM 772 C C . GLN A 1 97 ? -11.594 3.963 16.486 1.00 96.31 97 GLN A C 1
ATOM 774 O O . GLN A 1 97 ? -10.918 3.061 15.989 1.00 96.31 97 GLN A O 1
ATOM 779 N N . VAL A 1 98 ? -12.725 4.403 15.936 1.00 98.31 98 VAL A N 1
ATOM 780 C CA . VAL A 1 98 ? -13.332 3.832 14.736 1.00 98.31 98 VAL A CA 1
ATOM 781 C C . VAL A 1 98 ? -13.662 4.941 13.754 1.00 98.31 98 VAL A C 1
ATOM 783 O O . VAL A 1 98 ? -14.148 5.998 14.159 1.00 98.31 98 VAL A O 1
ATOM 786 N N . ILE A 1 99 ? -13.433 4.687 12.468 1.00 98.38 99 ILE A N 1
ATOM 787 C CA . ILE A 1 99 ? -13.870 5.570 11.385 1.00 98.38 99 ILE A CA 1
ATOM 788 C C . ILE A 1 99 ? -14.795 4.824 10.426 1.00 98.38 99 ILE A C 1
ATOM 790 O O . ILE A 1 99 ? -14.512 3.693 10.030 1.00 98.38 99 ILE A O 1
ATOM 794 N N . VAL A 1 100 ? -15.900 5.462 10.048 1.00 98.50 100 VAL A N 1
ATOM 795 C CA . VAL A 1 100 ? -17.001 4.846 9.296 1.00 98.50 100 VAL A CA 1
ATOM 796 C C . VAL A 1 100 ? -17.182 5.562 7.968 1.00 98.50 100 VAL A C 1
ATOM 798 O O . VAL A 1 100 ? -17.226 6.789 7.906 1.00 98.50 100 VAL A O 1
ATOM 801 N N . SER A 1 101 ? -17.250 4.793 6.889 1.00 97.50 101 SER A N 1
ATOM 802 C CA . SER A 1 101 ? -17.470 5.241 5.509 1.00 97.50 101 SER A CA 1
ATOM 803 C C . SER A 1 101 ? -18.648 4.478 4.893 1.00 97.50 101 SER A C 1
ATOM 805 O O . SER A 1 101 ? -19.117 3.501 5.473 1.00 97.50 101 SER A O 1
ATOM 807 N N . GLY A 1 102 ? -19.142 4.927 3.738 1.00 96.31 102 GLY A N 1
ATOM 808 C CA . GLY A 1 102 ? -20.280 4.326 3.038 1.00 96.31 102 GLY A CA 1
ATOM 809 C C . GLY A 1 102 ? -19.950 3.010 2.328 1.00 96.31 102 GLY A C 1
ATOM 810 O O . GLY A 1 102 ? -19.438 2.061 2.930 1.00 96.31 102 GLY A O 1
ATOM 811 N N . GLN A 1 103 ? -20.255 2.930 1.033 1.00 92.25 103 GLN A N 1
ATOM 812 C CA . GLN A 1 103 ? -20.126 1.698 0.252 1.00 92.25 103 GLN A CA 1
ATOM 813 C C . GLN A 1 103 ? -18.671 1.320 -0.053 1.00 92.25 103 GLN A C 1
ATOM 815 O O . GLN A 1 103 ? -18.338 0.136 -0.089 1.00 92.25 103 GLN A O 1
ATOM 820 N N . ARG A 1 104 ? -17.783 2.289 -0.291 1.00 89.19 104 ARG A N 1
ATOM 821 C CA . ARG A 1 104 ? -16.400 2.042 -0.711 1.00 89.19 104 ARG A CA 1
ATOM 822 C C . ARG A 1 104 ? -15.423 3.094 -0.199 1.00 89.19 104 ARG A C 1
ATOM 824 O O . ARG A 1 104 ? -15.611 4.294 -0.390 1.00 89.19 104 ARG A O 1
ATOM 831 N N . LYS A 1 105 ? -14.312 2.633 0.382 1.00 93.50 105 LYS A N 1
ATOM 832 C CA . LYS A 1 105 ? -13.255 3.490 0.946 1.00 93.50 105 LYS A CA 1
ATOM 833 C C . LYS A 1 105 ? -11.901 3.312 0.247 1.00 93.50 105 LYS A C 1
ATOM 835 O O . LYS A 1 105 ? -11.522 2.197 -0.116 1.00 93.50 105 LYS A O 1
ATOM 840 N N . GLY A 1 106 ? -11.152 4.411 0.116 1.00 85.50 106 GLY A N 1
ATOM 841 C CA . GLY A 1 106 ? -9.733 4.407 -0.252 1.00 85.50 106 GLY A CA 1
ATOM 842 C C . GLY A 1 106 ? -9.460 4.307 -1.752 1.00 85.50 106 GLY A C 1
ATOM 843 O O . GLY A 1 106 ? -8.519 3.633 -2.164 1.00 85.50 106 GLY A O 1
ATOM 844 N N . THR A 1 107 ? -10.286 4.938 -2.587 1.00 82.94 107 THR A N 1
ATOM 845 C CA . THR A 1 107 ? -10.111 4.901 -4.047 1.00 82.94 107 THR A CA 1
ATOM 846 C C . THR A 1 107 ? -8.971 5.821 -4.506 1.00 82.94 107 THR A C 1
ATOM 848 O O . THR A 1 107 ? -8.562 6.747 -3.805 1.00 82.94 107 THR A O 1
ATOM 851 N N . GLY A 1 108 ? -8.451 5.602 -5.715 1.00 77.50 108 GLY A N 1
ATOM 852 C CA . GLY A 1 108 ? -7.454 6.488 -6.321 1.00 77.50 108 GLY A CA 1
ATOM 853 C C . GLY A 1 108 ? -6.016 5.987 -6.194 1.00 77.50 108 GLY A C 1
ATOM 854 O O . GLY A 1 108 ? -5.712 4.860 -6.585 1.00 77.50 108 GLY A O 1
ATOM 855 N N . SER A 1 109 ? -5.118 6.871 -5.758 1.00 72.12 109 SER A N 1
ATOM 856 C CA . SER A 1 109 ? -3.671 6.652 -5.773 1.00 72.12 109 SER A CA 1
ATOM 857 C C . SER A 1 109 ? -3.249 5.571 -4.772 1.00 72.12 109 SER A C 1
ATOM 859 O O . SER A 1 109 ? -3.861 5.409 -3.724 1.00 72.12 109 SER A O 1
ATOM 861 N N . SER A 1 110 ? -2.161 4.850 -5.047 1.00 71.19 110 SER A N 1
ATOM 862 C CA . SER A 1 110 ? -1.650 3.764 -4.191 1.00 71.19 110 SER A CA 1
ATOM 863 C C . SER A 1 110 ? -0.981 4.240 -2.893 1.00 71.19 110 SER A C 1
ATOM 865 O O . SER A 1 110 ? -0.230 3.489 -2.273 1.00 71.19 110 SER A O 1
ATOM 867 N N . ARG A 1 111 ? -1.212 5.492 -2.487 1.00 80.12 111 ARG A N 1
ATOM 868 C CA . ARG A 1 111 ? -0.531 6.135 -1.363 1.00 80.12 111 ARG A CA 1
ATOM 869 C C . ARG A 1 111 ? -0.914 5.461 -0.051 1.00 80.12 111 ARG A C 1
ATOM 871 O O . ARG A 1 111 ? -2.052 5.552 0.403 1.00 80.12 111 ARG A O 1
ATOM 878 N N . GLU A 1 112 ? 0.067 4.833 0.583 1.00 90.62 112 GLU A N 1
ATOM 879 C CA . GLU A 1 112 ? -0.091 4.236 1.910 1.00 90.62 112 GLU A CA 1
ATOM 880 C C . GLU A 1 112 ? -0.362 5.286 2.995 1.00 90.62 112 GLU A C 1
ATOM 882 O O . GLU A 1 112 ? -1.060 4.992 3.964 1.00 90.62 112 GLU A O 1
ATOM 887 N N . THR A 1 113 ? 0.076 6.533 2.782 1.00 93.19 113 THR A N 1
ATOM 888 C CA . THR A 1 113 ? -0.147 7.666 3.695 1.00 93.19 113 THR A CA 1
ATOM 889 C C . THR A 1 113 ? -1.621 7.868 4.059 1.00 93.19 113 THR A C 1
ATOM 891 O O . THR A 1 113 ? -1.917 8.307 5.164 1.00 93.19 113 THR A O 1
ATOM 894 N N . ALA A 1 114 ? -2.554 7.495 3.176 1.00 93.38 114 ALA A N 1
ATOM 895 C CA . ALA A 1 114 ? -3.988 7.546 3.449 1.00 93.38 114 ALA A CA 1
ATOM 896 C C . ALA A 1 114 ? -4.434 6.547 4.536 1.00 93.38 114 ALA A C 1
ATOM 898 O O . ALA A 1 114 ? -5.313 6.861 5.326 1.00 93.38 114 ALA A O 1
ATOM 899 N N . ALA A 1 115 ? -3.839 5.353 4.601 1.00 95.19 115 ALA A N 1
ATOM 900 C CA . ALA A 1 115 ? -4.090 4.416 5.701 1.00 95.19 115 ALA A CA 1
ATOM 901 C C . ALA A 1 115 ? -3.281 4.811 6.952 1.00 95.19 115 ALA A C 1
ATOM 903 O O . ALA A 1 115 ? -3.802 4.788 8.065 1.00 95.19 115 ALA A O 1
ATOM 904 N N . GLN A 1 116 ? -2.032 5.263 6.767 1.00 95.31 116 GLN A N 1
ATOM 905 C CA . GLN A 1 116 ? -1.177 5.725 7.867 1.00 95.31 116 GLN A CA 1
ATOM 906 C C . GLN A 1 116 ? -1.822 6.880 8.646 1.00 95.31 116 GLN A C 1
ATOM 908 O O . GLN A 1 116 ? -1.821 6.858 9.874 1.00 95.31 116 GLN A O 1
ATOM 913 N N . CYS A 1 117 ? -2.411 7.868 7.963 1.00 96.81 117 CYS A N 1
ATOM 914 C CA . CYS A 1 117 ? -2.967 9.038 8.640 1.00 96.81 117 CYS A CA 1
ATOM 915 C C . CYS A 1 117 ? -4.102 8.675 9.608 1.00 96.81 117 CYS A C 1
ATOM 917 O O . CYS A 1 117 ? -4.257 9.334 10.627 1.00 96.81 117 CYS A O 1
ATOM 919 N N . GLU A 1 118 ? -4.881 7.629 9.315 1.00 97.31 118 GLU A N 1
ATOM 920 C CA . GLU A 1 118 ? -5.918 7.129 10.222 1.00 97.31 118 GLU A CA 1
ATOM 921 C C . GLU A 1 118 ? -5.298 6.376 11.397 1.00 97.31 118 GLU A C 1
ATOM 923 O O . GLU A 1 118 ? -5.592 6.693 12.551 1.00 97.31 118 GLU A O 1
ATOM 928 N N . ARG A 1 119 ? -4.395 5.429 11.111 1.00 95.88 119 ARG A N 1
ATOM 929 C CA . ARG A 1 119 ? -3.729 4.620 12.139 1.00 95.88 119 ARG A CA 1
ATOM 930 C C . ARG A 1 119 ? -3.029 5.478 13.183 1.00 95.88 119 ARG A C 1
ATOM 932 O O . ARG A 1 119 ? -3.247 5.309 14.380 1.00 95.88 119 ARG A O 1
ATOM 939 N N . TRP A 1 120 ? -2.183 6.402 12.728 1.00 96.56 120 TRP A N 1
ATOM 940 C CA . TRP A 1 120 ? -1.400 7.268 13.610 1.00 96.56 120 TRP A CA 1
ATOM 941 C C . TRP A 1 120 ? -2.236 8.381 14.243 1.00 96.56 120 TRP A C 1
ATOM 943 O O . TRP A 1 120 ? -1.793 8.974 15.222 1.00 96.56 120 TRP A O 1
ATOM 953 N N . ALA A 1 121 ? -3.463 8.618 13.765 1.00 97.44 121 ALA A N 1
ATOM 954 C CA . ALA A 1 121 ? -4.424 9.457 14.471 1.00 97.44 121 ALA A CA 1
ATOM 955 C C . ALA A 1 121 ? -5.183 8.728 15.596 1.00 97.44 121 ALA A C 1
ATOM 957 O O . ALA A 1 121 ? -5.947 9.366 16.315 1.00 97.44 121 ALA A O 1
ATOM 958 N N . GLY A 1 122 ? -4.964 7.419 15.771 1.00 95.25 122 GLY A N 1
ATOM 959 C CA . GLY A 1 122 ? -5.577 6.612 16.829 1.00 95.25 122 GLY A CA 1
ATOM 960 C C . GLY A 1 122 ? -6.716 5.703 16.365 1.00 95.25 122 GLY A C 1
ATOM 961 O O . GLY A 1 122 ? -7.268 4.968 17.186 1.00 95.25 122 GLY A O 1
ATOM 962 N N . ILE A 1 123 ? -7.040 5.689 15.066 1.00 97.06 123 ILE A N 1
ATOM 963 C CA . ILE A 1 123 ? -8.048 4.781 14.513 1.00 97.06 123 ILE A CA 1
ATOM 964 C C . ILE A 1 123 ? -7.522 3.343 14.552 1.00 97.06 123 ILE A C 1
ATOM 966 O O . ILE A 1 123 ? -6.469 3.026 13.999 1.00 97.06 123 ILE A O 1
ATOM 970 N N . ARG A 1 124 ? -8.289 2.454 15.186 1.00 93.06 124 ARG A N 1
ATOM 971 C CA . ARG A 1 124 ? -7.983 1.021 15.315 1.00 93.06 124 ARG A CA 1
ATOM 972 C C . ARG A 1 124 ? -8.837 0.148 14.399 1.00 93.06 124 ARG A C 1
ATOM 974 O O . ARG A 1 124 ? -8.388 -0.924 13.997 1.00 93.06 124 ARG A O 1
ATOM 981 N N . LEU A 1 125 ? -10.045 0.609 14.072 1.00 96.94 125 LEU A N 1
ATOM 982 C CA . LEU A 1 125 ? -11.012 -0.108 13.243 1.00 96.94 125 LEU A CA 1
ATOM 983 C C . LEU A 1 125 ? -11.566 0.804 12.145 1.00 96.94 125 LEU A C 1
ATOM 985 O O . LEU A 1 125 ? -12.005 1.924 12.406 1.00 96.94 125 LEU A O 1
ATOM 989 N N . VAL A 1 126 ? -11.573 0.306 10.912 1.00 98.00 126 VAL A N 1
ATOM 990 C CA . VAL A 1 126 ? -12.165 0.994 9.759 1.00 98.00 126 VAL A CA 1
ATOM 991 C C . VAL A 1 126 ? -13.412 0.255 9.313 1.00 98.00 126 VAL A C 1
ATOM 993 O O . VAL A 1 126 ? -13.372 -0.952 9.087 1.00 98.00 126 VAL A O 1
ATOM 996 N N . ILE A 1 127 ? -14.512 0.981 9.152 1.00 98.31 127 ILE A N 1
ATOM 997 C CA . ILE A 1 127 ? -15.809 0.426 8.774 1.00 98.31 127 ILE A CA 1
ATOM 998 C C . ILE A 1 127 ? -16.231 0.976 7.414 1.00 98.31 127 ILE A C 1
ATOM 1000 O O . ILE A 1 127 ? -16.258 2.191 7.210 1.00 98.31 127 ILE A O 1
ATOM 1004 N N . ALA A 1 128 ? -16.549 0.082 6.483 1.00 97.38 128 ALA A N 1
ATOM 1005 C CA . ALA A 1 128 ? -17.134 0.388 5.178 1.00 97.38 128 ALA A CA 1
ATOM 1006 C C . ALA A 1 128 ? -17.779 -0.881 4.601 1.00 97.38 128 ALA A C 1
ATOM 1008 O O . ALA A 1 128 ? -17.441 -1.986 5.025 1.00 97.38 128 ALA A O 1
ATOM 1009 N N . ALA A 1 129 ? -18.642 -0.754 3.589 1.00 95.25 129 ALA A N 1
ATOM 1010 C CA . ALA A 1 129 ? -19.187 -1.946 2.927 1.00 95.25 129 ALA A CA 1
ATOM 1011 C C . ALA A 1 129 ? -18.117 -2.670 2.085 1.00 95.25 129 ALA A C 1
ATOM 1013 O O . ALA A 1 129 ? -18.148 -3.889 1.928 1.00 95.25 129 ALA A O 1
ATOM 1014 N N . SER A 1 130 ? -17.148 -1.923 1.545 1.00 92.69 130 SER A N 1
ATOM 1015 C CA . SER A 1 130 ? -16.016 -2.453 0.787 1.00 92.69 130 SER A CA 1
ATOM 1016 C C . SER A 1 130 ? -14.796 -1.526 0.836 1.00 92.69 130 SER A C 1
ATOM 1018 O O . SER A 1 130 ? -14.894 -0.325 1.111 1.00 92.69 130 SER A O 1
ATOM 1020 N N . PHE A 1 131 ? -13.626 -2.079 0.521 1.00 92.81 131 PHE A N 1
ATOM 1021 C CA . PHE A 1 131 ? -12.352 -1.364 0.491 1.00 92.81 131 PHE A CA 1
ATOM 1022 C C . PHE A 1 131 ? -11.716 -1.499 -0.892 1.00 92.81 131 PHE A C 1
ATOM 1024 O O . PHE A 1 131 ? -11.769 -2.563 -1.511 1.00 92.81 131 PHE A O 1
ATOM 1031 N N . ALA A 1 132 ? -11.105 -0.427 -1.401 1.00 87.44 132 ALA A N 1
ATOM 1032 C CA . ALA A 1 132 ? -10.313 -0.533 -2.621 1.00 87.44 132 ALA A CA 1
ATOM 1033 C C . ALA A 1 132 ? -9.107 -1.470 -2.378 1.00 87.44 132 ALA A C 1
ATOM 1035 O O . ALA A 1 132 ? -8.439 -1.306 -1.356 1.00 87.44 132 ALA A O 1
ATOM 1036 N N . PRO A 1 133 ? -8.760 -2.396 -3.298 1.00 84.56 133 PRO A N 1
ATOM 1037 C CA . PRO A 1 133 ? -7.794 -3.470 -3.022 1.00 84.56 133 PRO A CA 1
ATOM 1038 C C . PRO A 1 133 ? -6.425 -3.007 -2.503 1.00 84.56 133 PRO A C 1
ATOM 1040 O O . PRO A 1 133 ? -5.842 -3.633 -1.623 1.00 84.56 133 PRO A O 1
ATOM 1043 N N . ILE A 1 134 ? -5.902 -1.891 -3.024 1.00 82.69 134 ILE A N 1
ATOM 1044 C CA . ILE A 1 134 ? -4.610 -1.344 -2.580 1.00 82.69 134 ILE A CA 1
ATOM 1045 C C . ILE A 1 134 ? -4.733 -0.717 -1.188 1.00 82.69 134 ILE A C 1
ATOM 1047 O O . ILE A 1 134 ? -3.857 -0.900 -0.347 1.00 82.69 134 ILE A O 1
ATOM 1051 N N . HIS A 1 135 ? -5.823 0.004 -0.925 1.00 90.31 135 HIS A N 1
ATOM 1052 C CA . HIS A 1 135 ? -6.071 0.583 0.391 1.00 90.31 135 HIS A CA 1
ATOM 1053 C C . HIS A 1 135 ? -6.286 -0.508 1.446 1.00 90.31 135 HIS A C 1
ATOM 1055 O O . HIS A 1 135 ? -5.739 -0.414 2.540 1.00 90.31 135 HIS A O 1
ATOM 1061 N N . GLU A 1 136 ? -7.011 -1.573 1.102 1.00 93.56 136 GLU A N 1
ATOM 1062 C CA . GLU A 1 136 ? -7.165 -2.761 1.944 1.00 93.56 136 GLU A CA 1
ATOM 1063 C C . GLU A 1 136 ? -5.805 -3.396 2.266 1.00 93.56 136 GLU A C 1
ATOM 1065 O O . GLU A 1 136 ? -5.479 -3.607 3.433 1.00 93.56 136 GLU A O 1
ATOM 1070 N N . ARG A 1 137 ? -4.966 -3.619 1.245 1.00 92.12 137 ARG A N 1
ATOM 1071 C CA . ARG A 1 137 ? -3.608 -4.158 1.413 1.00 92.12 137 ARG A CA 1
ATOM 1072 C C . ARG A 1 137 ? -2.744 -3.283 2.322 1.00 92.12 137 ARG A C 1
ATOM 1074 O O . ARG A 1 137 ? -2.053 -3.807 3.186 1.00 92.12 137 ARG A O 1
ATOM 1081 N N . ASN A 1 138 ? -2.820 -1.963 2.178 1.00 92.81 138 ASN A N 1
ATOM 1082 C CA . ASN A 1 138 ? -2.105 -1.022 3.040 1.00 92.81 138 ASN A CA 1
ATOM 1083 C C . ASN A 1 138 ? -2.583 -1.100 4.502 1.00 92.81 138 ASN A C 1
ATOM 1085 O O . ASN A 1 138 ? -1.758 -1.121 5.409 1.00 92.81 138 ASN A O 1
ATOM 1089 N N . ASN A 1 139 ? -3.893 -1.219 4.748 1.00 95.69 139 ASN A N 1
ATOM 1090 C CA . ASN A 1 139 ? -4.418 -1.437 6.101 1.00 95.69 139 ASN A CA 1
ATOM 1091 C C . ASN A 1 139 ? -3.934 -2.773 6.692 1.00 95.69 139 ASN A C 1
ATOM 1093 O O . ASN A 1 139 ? -3.511 -2.804 7.845 1.00 95.69 139 ASN A O 1
ATOM 1097 N N . ILE A 1 140 ? -3.916 -3.852 5.901 1.00 95.62 140 ILE A N 1
ATOM 1098 C CA . ILE A 1 140 ? -3.367 -5.158 6.310 1.00 95.62 140 ILE A CA 1
ATOM 1099 C C . ILE A 1 140 ? -1.887 -5.042 6.680 1.00 95.62 140 ILE A C 1
ATOM 1101 O O . ILE A 1 140 ? -1.484 -5.520 7.738 1.00 95.62 140 ILE A O 1
ATOM 1105 N N . ASN A 1 141 ? -1.087 -4.383 5.838 1.00 95.12 141 ASN A N 1
ATOM 1106 C CA . ASN A 1 141 ? 0.346 -4.197 6.065 1.00 95.12 141 ASN A CA 1
ATOM 1107 C C . ASN A 1 141 ? 0.615 -3.479 7.381 1.00 95.12 141 ASN A C 1
ATOM 1109 O O . ASN A 1 141 ? 1.493 -3.877 8.148 1.00 95.12 141 ASN A O 1
ATOM 1113 N N . LEU A 1 142 ? -0.182 -2.448 7.647 1.00 94.88 142 LEU A N 1
ATOM 1114 C CA . LEU A 1 142 ? -0.117 -1.701 8.885 1.00 94.88 142 LEU A CA 1
ATOM 1115 C C . LEU A 1 142 ? -0.680 -2.496 10.070 1.00 94.88 142 LEU A C 1
ATOM 1117 O O . LEU A 1 142 ? -0.298 -2.202 11.190 1.00 94.88 142 LEU A O 1
ATOM 1121 N N . GLY A 1 143 ? -1.534 -3.501 9.862 1.00 94.44 143 GLY A N 1
ATOM 1122 C CA . GLY A 1 143 ? -2.209 -4.246 10.930 1.00 94.44 143 GLY A CA 1
ATOM 1123 C C . GLY A 1 143 ? -3.427 -3.510 11.485 1.00 94.44 143 GLY A C 1
ATOM 1124 O O . GLY A 1 143 ? -3.644 -3.485 12.694 1.00 94.44 143 GLY A O 1
ATOM 1125 N N . GLN A 1 144 ? -4.156 -2.800 10.627 1.00 95.12 144 GLN A N 1
ATOM 1126 C CA . GLN A 1 144 ? -5.387 -2.091 10.964 1.00 95.12 144 GLN A CA 1
ATOM 1127 C C . GLN A 1 144 ? -6.589 -2.968 10.605 1.00 95.12 144 GLN A C 1
ATOM 1129 O O . GLN A 1 144 ? -6.678 -3.481 9.486 1.00 95.12 144 GLN A O 1
ATOM 1134 N N . LEU A 1 145 ? -7.501 -3.166 11.560 1.00 96.31 145 LEU A N 1
ATOM 1135 C CA . LEU A 1 145 ? -8.671 -4.013 11.347 1.00 96.31 145 LEU A CA 1
ATOM 1136 C C . LEU A 1 145 ? -9.710 -3.294 10.490 1.00 96.31 145 LEU A C 1
ATOM 1138 O O . LEU A 1 145 ? -9.897 -2.078 10.577 1.00 96.31 145 LEU A O 1
ATOM 1142 N N . MET A 1 146 ? -10.408 -4.076 9.675 1.00 97.62 146 MET A N 1
ATOM 1143 C CA . MET A 1 146 ? -11.463 -3.607 8.787 1.00 97.62 146 MET A CA 1
ATOM 1144 C C . MET A 1 146 ? -12.709 -4.465 8.995 1.00 97.62 146 MET A C 1
ATOM 1146 O O . MET A 1 146 ? -12.618 -5.690 8.951 1.00 97.62 146 MET A O 1
ATOM 1150 N N . GLY A 1 147 ? -13.859 -3.829 9.195 1.00 97.12 147 GLY A N 1
ATOM 1151 C CA . GLY A 1 147 ? -15.148 -4.488 9.416 1.00 97.12 147 GLY A CA 1
ATOM 1152 C C . GLY A 1 147 ? -16.265 -3.862 8.585 1.00 97.12 147 GLY A C 1
ATOM 1153 O O . GLY A 1 147 ? -16.032 -2.920 7.823 1.00 97.12 147 GLY A O 1
ATOM 1154 N N . ASP A 1 148 ? -17.473 -4.396 8.735 1.00 97.44 148 ASP A N 1
ATOM 1155 C CA . ASP A 1 148 ? -18.688 -3.865 8.114 1.00 97.44 148 ASP A CA 1
ATOM 1156 C C . ASP A 1 148 ? -19.578 -3.119 9.126 1.00 97.44 148 ASP A C 1
ATOM 1158 O O . ASP A 1 148 ? -19.312 -3.079 10.331 1.00 97.44 148 ASP A O 1
ATOM 1162 N N . HIS A 1 149 ? -20.632 -2.471 8.627 1.00 98.12 149 HIS A N 1
ATOM 1163 C CA . HIS A 1 149 ? -21.542 -1.677 9.456 1.00 98.12 149 HIS A CA 1
ATOM 1164 C C . HIS A 1 149 ? -22.289 -2.514 10.503 1.00 98.12 149 HIS A C 1
ATOM 1166 O O . HIS A 1 149 ? -22.555 -2.009 11.591 1.00 98.12 149 HIS A O 1
ATOM 1172 N N . ALA A 1 150 ? -22.576 -3.789 10.221 1.00 97.31 150 ALA A N 1
ATOM 1173 C CA . ALA A 1 150 ? -23.270 -4.676 11.155 1.00 97.31 150 ALA A CA 1
ATOM 1174 C C . ALA A 1 150 ? -22.368 -5.065 12.338 1.00 97.31 150 ALA A C 1
ATOM 1176 O O . ALA A 1 150 ? -22.816 -5.093 13.485 1.00 97.31 150 ALA A O 1
ATOM 1177 N N . MET A 1 151 ? -21.078 -5.306 12.085 1.00 97.75 151 MET A N 1
ATOM 1178 C CA . MET A 1 151 ? -20.082 -5.476 13.147 1.00 97.75 151 MET A CA 1
ATOM 1179 C C . MET A 1 151 ? -20.007 -4.234 14.036 1.00 97.75 151 MET A C 1
ATOM 1181 O O . MET A 1 151 ? -19.958 -4.359 15.258 1.00 97.75 151 MET A O 1
ATOM 1185 N N . LEU A 1 152 ? -20.036 -3.033 13.448 1.00 97.94 152 LEU A N 1
ATOM 1186 C CA . LEU A 1 152 ? -20.027 -1.794 14.224 1.00 97.94 152 LEU A CA 1
ATOM 1187 C C . LEU A 1 152 ? -21.276 -1.642 15.099 1.00 97.94 152 LEU A C 1
ATOM 1189 O O . LEU A 1 152 ? -21.145 -1.269 16.261 1.00 97.94 152 LEU A O 1
ATOM 1193 N N . GLU A 1 153 ? -22.465 -1.934 14.575 1.00 97.38 153 GLU A N 1
ATOM 1194 C CA . GLU A 1 153 ? -23.712 -1.868 15.345 1.00 97.38 153 GLU A CA 1
ATOM 1195 C C . GLU A 1 153 ? -23.664 -2.795 16.571 1.00 97.38 153 GLU A C 1
ATOM 1197 O O . GLU A 1 153 ? -23.946 -2.369 17.692 1.00 97.38 153 GLU A O 1
ATOM 1202 N N . ARG A 1 154 ? -23.204 -4.038 16.386 1.00 97.69 154 ARG A N 1
ATOM 1203 C CA . ARG A 1 154 ? -22.989 -5.013 17.471 1.00 97.69 154 ARG A CA 1
ATOM 1204 C C . ARG A 1 154 ? -22.003 -4.499 18.522 1.00 97.69 154 ARG A C 1
ATOM 1206 O O . ARG A 1 154 ? -22.315 -4.487 19.713 1.00 97.69 154 ARG A O 1
ATOM 1213 N N . LEU A 1 155 ? -20.855 -3.984 18.083 1.00 97.25 155 LEU A N 1
ATOM 1214 C CA . LEU A 1 155 ? -19.850 -3.375 18.958 1.00 97.25 155 LEU A CA 1
ATOM 1215 C C . LEU A 1 155 ? -20.407 -2.170 19.739 1.00 97.25 155 LEU A C 1
ATOM 1217 O O . LEU A 1 155 ? -20.155 -2.032 20.935 1.00 97.25 155 LEU A O 1
ATOM 1221 N N . GLN A 1 156 ? -21.195 -1.305 19.092 1.00 96.56 156 GLN A N 1
ATOM 1222 C CA . GLN A 1 156 ? -21.857 -0.158 19.729 1.00 96.56 156 GLN A CA 1
ATOM 1223 C C . GLN A 1 156 ? -22.966 -0.564 20.710 1.00 96.56 156 GLN A C 1
ATOM 1225 O O . GLN A 1 156 ? -23.332 0.238 21.574 1.00 96.56 156 GLN A O 1
ATOM 1230 N N . ASN A 1 157 ? -23.479 -1.789 20.601 1.00 95.69 157 ASN A N 1
ATOM 1231 C CA . ASN A 1 157 ? -24.419 -2.402 21.541 1.00 95.69 157 ASN A CA 1
ATOM 1232 C C . ASN A 1 157 ? -23.720 -3.159 22.684 1.00 95.69 157 ASN A C 1
ATOM 1234 O O . ASN A 1 157 ? -24.388 -3.791 23.501 1.00 95.69 157 ASN A O 1
ATOM 1238 N N . GLY A 1 158 ? -22.390 -3.056 22.777 1.00 94.81 158 GLY A N 1
ATOM 1239 C CA . GLY A 1 158 ? -21.591 -3.646 23.850 1.00 94.81 158 GLY A CA 1
ATOM 1240 C C . GLY A 1 158 ? -21.224 -5.111 23.626 1.00 94.81 158 GLY A C 1
ATOM 1241 O O . GLY A 1 158 ? -20.736 -5.754 24.553 1.00 94.81 158 GLY A O 1
ATOM 1242 N N . GLU A 1 159 ? -21.455 -5.651 22.426 1.00 97.31 159 GLU A N 1
ATOM 1243 C CA . GLU A 1 159 ? -20.999 -6.993 22.079 1.00 97.31 159 GLU A CA 1
ATOM 1244 C C . GLU A 1 159 ? -19.471 -7.027 21.933 1.00 97.31 159 GLU A C 1
ATOM 1246 O O . GLU A 1 159 ? -18.853 -6.099 21.408 1.00 97.31 159 GLU A O 1
ATOM 1251 N N . GLU A 1 160 ? -18.861 -8.119 22.387 1.00 97.31 160 GLU A N 1
ATOM 1252 C CA . GLU A 1 160 ? -17.452 -8.416 22.152 1.00 97.31 160 GLU A CA 1
ATOM 1253 C C . GLU A 1 160 ? -17.342 -9.376 20.959 1.00 97.31 160 GLU A C 1
ATOM 1255 O O . GLU A 1 160 ? -17.905 -10.470 20.985 1.00 97.31 160 GLU A O 1
ATOM 1260 N N . LEU A 1 161 ? -16.628 -8.969 19.908 1.00 97.88 161 LEU A N 1
ATOM 1261 C CA . LEU A 1 161 ? -16.492 -9.744 18.674 1.00 97.88 161 LEU A CA 1
ATOM 1262 C C . LEU A 1 161 ? -15.176 -10.516 18.658 1.00 97.88 161 LEU A C 1
ATOM 1264 O O . LEU A 1 161 ? -14.128 -9.982 19.028 1.00 97.88 161 LEU A O 1
ATOM 1268 N N . ALA A 1 162 ? -15.197 -11.762 18.190 1.00 97.56 162 ALA A N 1
ATOM 1269 C CA . ALA A 1 162 ? -13.962 -12.526 18.042 1.00 97.56 162 ALA A CA 1
ATOM 1270 C C . ALA A 1 162 ? -13.107 -11.942 16.905 1.00 97.56 162 ALA A C 1
ATOM 1272 O O . ALA A 1 162 ? -13.633 -11.549 15.864 1.00 97.56 162 ALA A O 1
ATOM 1273 N N . LEU A 1 163 ? -11.776 -11.946 17.051 1.00 96.44 163 LEU A N 1
ATOM 1274 C CA . LEU A 1 163 ? -10.864 -11.493 15.988 1.00 96.44 163 LEU A CA 1
ATOM 1275 C C . LEU A 1 163 ? -11.104 -12.230 14.659 1.00 96.44 163 LEU A C 1
ATOM 1277 O O . LEU A 1 163 ? -11.021 -11.637 13.585 1.00 96.44 163 LEU A O 1
ATOM 1281 N N . GLU A 1 164 ? -11.459 -13.513 14.737 1.00 96.25 164 GLU A N 1
ATOM 1282 C CA . GLU A 1 164 ? -11.780 -14.343 13.576 1.00 96.25 164 GLU A CA 1
ATOM 1283 C C . GLU A 1 164 ? -12.945 -13.791 12.738 1.00 96.25 164 GLU A C 1
ATOM 1285 O O . GLU A 1 164 ? -12.956 -13.976 11.521 1.00 96.25 164 GLU A O 1
ATOM 1290 N N . GLU A 1 165 ? -13.888 -13.051 13.325 1.00 97.19 165 GLU A N 1
ATOM 1291 C CA . GLU A 1 165 ? -14.965 -12.409 12.558 1.00 97.19 165 GLU A CA 1
ATOM 1292 C C . GLU A 1 165 ? -14.414 -11.358 11.579 1.00 97.19 165 GLU A C 1
ATOM 1294 O O . GLU A 1 165 ? -14.939 -11.211 10.478 1.00 97.19 165 GLU A O 1
ATOM 1299 N N . PHE A 1 166 ? -13.302 -10.699 11.918 1.00 96.56 166 PHE A N 1
ATOM 1300 C CA . PHE A 1 166 ? -12.636 -9.719 11.052 1.00 96.56 166 PHE A CA 1
ATOM 1301 C C . PHE A 1 166 ? -11.673 -10.370 10.053 1.00 96.56 166 PHE A C 1
ATOM 1303 O O . PHE A 1 166 ? -11.463 -9.846 8.956 1.00 96.56 166 PHE A O 1
ATOM 1310 N N . THR A 1 167 ? -11.058 -11.498 10.421 1.00 96.44 167 THR A N 1
ATOM 1311 C CA . THR A 1 167 ? -9.963 -12.096 9.642 1.00 96.44 167 THR A CA 1
ATOM 1312 C C . THR A 1 167 ? -10.383 -13.282 8.772 1.00 96.44 167 THR A C 1
ATOM 1314 O O . THR A 1 167 ? -9.709 -13.570 7.784 1.00 96.44 167 THR A O 1
ATOM 1317 N N . SER A 1 168 ? -11.505 -13.945 9.070 1.00 94.50 168 SER A N 1
ATOM 1318 C CA . SER A 1 168 ? -11.959 -15.175 8.389 1.00 94.50 168 SER A CA 1
ATOM 1319 C C . SER A 1 168 ? -12.248 -15.016 6.894 1.00 94.50 168 SER A C 1
ATOM 1321 O O . SER A 1 168 ? -12.181 -15.995 6.152 1.00 94.50 168 SER A O 1
ATOM 1323 N N . ARG A 1 169 ? -12.533 -13.793 6.429 1.00 93.38 169 ARG A N 1
ATOM 1324 C CA . ARG A 1 169 ? -12.724 -13.492 4.999 1.00 93.38 169 ARG A CA 1
ATOM 1325 C C . ARG A 1 169 ? -11.430 -13.541 4.183 1.00 93.38 169 ARG A C 1
ATOM 1327 O O . ARG A 1 169 ? -11.484 -13.595 2.954 1.00 93.38 169 ARG A O 1
ATOM 1334 N N . TYR A 1 170 ? -10.281 -13.469 4.850 1.00 94.94 170 TYR A N 1
ATOM 1335 C CA . TYR A 1 170 ? -8.976 -13.454 4.210 1.00 94.94 170 TYR A CA 1
ATOM 1336 C C . TYR A 1 170 ? -8.412 -14.857 4.036 1.00 94.94 170 TYR A C 1
ATOM 1338 O O . TYR A 1 170 ? -8.768 -15.805 4.736 1.00 94.94 170 TYR A O 1
ATOM 1346 N N . ASP A 1 171 ? -7.499 -14.987 3.079 1.00 94.44 171 ASP A N 1
ATOM 1347 C CA . ASP A 1 171 ? -6.748 -16.219 2.922 1.00 94.44 171 ASP A CA 1
ATOM 1348 C C . ASP A 1 171 ? -5.845 -16.491 4.145 1.00 94.44 171 ASP A C 1
ATOM 1350 O O . ASP A 1 171 ? -5.515 -15.566 4.894 1.00 94.44 171 ASP A O 1
ATOM 1354 N N . PRO A 1 172 ? -5.422 -17.751 4.357 1.00 94.12 172 PRO A N 1
ATOM 1355 C CA . PRO A 1 172 ? -4.638 -18.132 5.528 1.00 94.12 172 PRO A CA 1
ATOM 1356 C C . PRO A 1 172 ? -3.374 -17.301 5.796 1.00 94.12 172 PRO A C 1
ATOM 1358 O O . PRO A 1 172 ? -3.023 -17.121 6.957 1.00 94.12 172 PRO A O 1
ATOM 1361 N N . VAL A 1 173 ? -2.684 -16.782 4.772 1.00 94.62 173 VAL A N 1
ATOM 1362 C CA . VAL A 1 173 ? -1.467 -15.975 4.984 1.00 94.62 173 VAL A CA 1
ATOM 1363 C C . VAL A 1 173 ? -1.834 -14.552 5.382 1.00 94.62 173 VAL A C 1
ATOM 1365 O O . VAL A 1 173 ? -1.280 -14.023 6.342 1.00 94.62 173 VAL A O 1
ATOM 1368 N N . THR A 1 174 ? -2.794 -13.932 4.694 1.00 95.38 174 THR A N 1
ATOM 1369 C CA . THR A 1 174 ? -3.280 -12.596 5.062 1.00 95.38 174 THR A CA 1
ATOM 1370 C C . THR A 1 174 ? -3.922 -12.582 6.450 1.00 95.38 174 THR A C 1
ATOM 1372 O O . THR A 1 174 ? -3.706 -11.634 7.206 1.00 95.38 174 THR A O 1
ATOM 1375 N N . ARG A 1 175 ? -4.639 -13.649 6.825 1.00 95.50 175 ARG A N 1
ATOM 1376 C CA . ARG A 1 175 ? -5.152 -13.845 8.186 1.00 95.50 175 ARG A CA 1
ATOM 1377 C C . ARG A 1 175 ? -4.024 -13.815 9.218 1.00 95.50 175 ARG A C 1
ATOM 1379 O O . ARG A 1 175 ? -4.114 -13.035 10.160 1.00 95.50 175 ARG A O 1
ATOM 1386 N N . LEU A 1 176 ? -2.950 -14.580 9.004 1.00 95.12 176 LEU A N 1
ATOM 1387 C CA . LEU A 1 176 ? -1.785 -14.570 9.897 1.00 95.12 176 LEU A CA 1
ATOM 1388 C C . LEU A 1 176 ? -1.172 -13.168 10.015 1.00 95.12 176 LEU A C 1
ATOM 1390 O O . LEU A 1 176 ? -0.899 -12.721 11.120 1.00 95.12 176 LEU A O 1
ATOM 1394 N N . ILE A 1 177 ? -1.009 -12.435 8.909 1.00 95.62 177 ILE A N 1
ATOM 1395 C CA . ILE A 1 177 ? -0.464 -11.064 8.944 1.00 95.62 177 ILE A CA 1
ATOM 1396 C C . ILE A 1 177 ? -1.303 -10.148 9.852 1.00 95.62 177 ILE A C 1
ATOM 1398 O O . ILE A 1 177 ? -0.750 -9.412 10.669 1.00 95.62 177 ILE A O 1
ATOM 1402 N N . LEU A 1 178 ? -2.633 -10.200 9.739 1.00 95.25 178 LEU A N 1
ATOM 1403 C CA . LEU A 1 178 ? -3.536 -9.402 10.574 1.00 95.25 178 LEU A CA 1
ATOM 1404 C C . LEU A 1 178 ? -3.523 -9.839 12.044 1.00 95.25 178 LEU A C 1
ATOM 1406 O O . LEU A 1 178 ? -3.518 -8.991 12.936 1.00 95.25 178 LEU A O 1
ATOM 1410 N N . GLU A 1 179 ? -3.507 -11.145 12.311 1.00 94.62 179 GLU A N 1
ATOM 1411 C CA . GLU A 1 179 ? -3.484 -11.696 13.673 1.00 94.62 179 GLU A CA 1
ATOM 1412 C C . GLU A 1 179 ? -2.181 -11.357 14.412 1.00 94.62 179 GLU A C 1
ATOM 1414 O O . GLU A 1 179 ? -2.193 -11.114 15.619 1.00 94.62 179 GLU A O 1
ATOM 1419 N N . GLU A 1 180 ? -1.074 -11.227 13.680 1.00 94.88 180 GLU A N 1
ATOM 1420 C CA . GLU A 1 180 ? 0.208 -10.770 14.219 1.00 94.88 180 GLU A CA 1
ATOM 1421 C C . GLU A 1 180 ? 0.291 -9.250 14.432 1.00 94.88 180 GLU A C 1
ATOM 1423 O O . GLU A 1 180 ? 1.253 -8.760 15.018 1.00 94.88 180 GLU A O 1
ATOM 1428 N N . GLY A 1 181 ? -0.721 -8.487 14.012 1.00 94.00 181 GLY A N 1
ATOM 1429 C CA . GLY A 1 181 ? -0.748 -7.031 14.174 1.00 94.00 181 GLY A CA 1
ATOM 1430 C C . GLY A 1 181 ? -0.054 -6.269 13.046 1.00 94.00 181 GLY A C 1
ATOM 1431 O O . GLY A 1 181 ? 0.327 -5.111 13.233 1.00 94.00 181 GLY A O 1
ATOM 1432 N N . GLY A 1 182 ? 0.092 -6.897 11.876 1.00 95.31 182 GLY A N 1
ATOM 1433 C CA . GLY A 1 182 ? 0.635 -6.298 10.661 1.00 95.31 182 GLY A CA 1
ATOM 1434 C C . GLY A 1 182 ? 1.837 -7.051 10.099 1.00 95.31 182 GLY A C 1
ATOM 1435 O O . GLY A 1 182 ? 2.291 -8.072 10.621 1.00 95.31 182 GLY A O 1
ATOM 1436 N N . LEU A 1 183 ? 2.381 -6.520 9.005 1.00 95.81 183 LEU A N 1
ATOM 1437 C CA . LEU A 1 183 ? 3.411 -7.200 8.223 1.00 95.81 183 LEU A CA 1
ATOM 1438 C C . LEU A 1 183 ? 4.753 -7.312 8.962 1.00 95.81 183 LEU A C 1
ATOM 1440 O O . LEU A 1 183 ? 5.394 -8.360 8.894 1.00 95.81 183 LEU A O 1
ATOM 1444 N N . PHE A 1 184 ? 5.171 -6.278 9.700 1.00 95.44 184 PHE A N 1
ATOM 1445 C CA . PHE A 1 184 ? 6.450 -6.306 10.419 1.00 95.44 184 PHE A CA 1
ATOM 1446 C C . PHE A 1 184 ? 6.487 -7.327 11.571 1.00 95.44 184 PHE A C 1
ATOM 1448 O O . PHE A 1 184 ? 7.447 -8.105 11.618 1.00 95.44 184 PHE A O 1
ATOM 1455 N N . PRO A 1 185 ? 5.498 -7.384 12.493 1.00 95.00 185 PRO A N 1
ATOM 1456 C CA . PRO A 1 185 ? 5.450 -8.445 13.501 1.00 95.00 185 PRO A CA 1
ATOM 1457 C C . PRO A 1 185 ? 5.423 -9.846 12.886 1.00 95.00 185 PRO A C 1
ATOM 1459 O O . PRO A 1 185 ? 6.205 -10.708 13.296 1.00 95.00 185 PRO A O 1
ATOM 1462 N N . PHE A 1 186 ? 4.597 -10.043 11.851 1.00 95.75 186 PHE A N 1
ATOM 1463 C CA . PHE A 1 186 ? 4.530 -11.298 11.106 1.00 95.75 186 PHE A CA 1
ATOM 1464 C C . PHE A 1 186 ? 5.907 -11.712 10.578 1.00 95.75 186 PHE A C 1
ATOM 1466 O O . PHE A 1 186 ? 6.353 -12.836 10.812 1.00 95.75 186 PHE A O 1
ATOM 1473 N N . ALA A 1 187 ? 6.623 -10.799 9.917 1.00 94.75 187 ALA A N 1
ATOM 1474 C CA . ALA A 1 187 ? 7.922 -11.111 9.341 1.00 94.75 187 ALA A CA 1
ATOM 1475 C C . ALA A 1 187 ? 8.992 -11.409 10.394 1.00 94.75 187 ALA A C 1
ATOM 1477 O O . ALA A 1 187 ? 9.789 -12.327 10.198 1.00 94.75 187 ALA A O 1
ATOM 1478 N N . LYS A 1 188 ? 8.988 -10.697 11.530 1.00 93.56 188 LYS A N 1
ATOM 1479 C CA . LYS A 1 188 ? 9.896 -10.982 12.654 1.00 93.56 188 LYS A CA 1
ATOM 1480 C C . LYS A 1 188 ? 9.691 -12.394 13.195 1.00 93.56 188 LYS A C 1
ATOM 1482 O O . LYS A 1 188 ? 10.661 -13.135 13.338 1.00 93.56 188 LYS A O 1
ATOM 1487 N N . ARG A 1 189 ? 8.442 -12.788 13.451 1.00 94.06 189 ARG A N 1
ATOM 1488 C CA . ARG A 1 189 ? 8.131 -14.119 13.990 1.00 94.06 189 ARG A CA 1
ATOM 1489 C C . ARG A 1 189 ? 8.358 -15.235 12.973 1.00 94.06 189 ARG A C 1
ATOM 1491 O O . ARG A 1 189 ? 8.840 -16.304 13.342 1.00 94.06 189 ARG A O 1
ATOM 1498 N N . LEU A 1 190 ? 8.089 -14.983 11.690 1.00 92.94 190 LEU A N 1
ATOM 1499 C CA . LEU A 1 190 ? 8.420 -15.921 10.617 1.00 92.94 190 LEU A CA 1
ATOM 1500 C C . LEU A 1 190 ? 9.936 -16.137 10.513 1.00 92.94 190 LEU A C 1
ATOM 1502 O O . LEU A 1 190 ? 10.385 -17.279 10.456 1.00 92.94 190 LEU A O 1
ATOM 1506 N N . ALA A 1 191 ? 10.729 -15.062 10.547 1.00 90.38 191 ALA A N 1
ATOM 1507 C CA . ALA A 1 191 ? 12.190 -15.142 10.521 1.00 90.38 191 ALA A CA 1
ATOM 1508 C C . ALA A 1 191 ? 12.771 -15.840 11.765 1.00 90.38 191 ALA A C 1
ATOM 1510 O O . ALA A 1 191 ? 13.778 -16.537 11.661 1.00 90.38 191 ALA A O 1
ATOM 1511 N N . ALA A 1 192 ? 12.118 -15.700 12.923 1.00 92.25 192 ALA A N 1
ATOM 1512 C CA . ALA A 1 192 ? 12.474 -16.400 14.157 1.00 92.25 192 ALA A CA 1
ATOM 1513 C C . ALA A 1 192 ? 12.065 -17.891 14.171 1.00 92.25 192 ALA A C 1
ATOM 1515 O O . ALA A 1 192 ? 12.429 -18.614 15.096 1.00 92.25 192 ALA A O 1
ATOM 1516 N N . GLY A 1 193 ? 11.320 -18.370 13.165 1.00 91.94 193 GLY A N 1
ATOM 1517 C CA . GLY A 1 193 ? 10.807 -19.744 13.118 1.00 91.94 193 GLY A CA 1
ATOM 1518 C C . GLY A 1 193 ? 9.641 -20.009 14.079 1.00 91.94 193 GLY A C 1
ATOM 1519 O O . GLY A 1 193 ? 9.317 -21.162 14.353 1.00 91.94 193 GLY A O 1
ATOM 1520 N N . GLU A 1 194 ? 9.002 -18.956 14.592 1.00 93.69 194 GLU A N 1
ATOM 1521 C CA . GLU A 1 194 ? 7.877 -19.035 15.534 1.00 93.69 194 GLU A CA 1
ATOM 1522 C C . GLU A 1 194 ? 6.515 -19.168 14.838 1.00 93.69 194 GLU A C 1
ATOM 1524 O O . GLU A 1 194 ? 5.497 -19.385 15.499 1.00 93.69 194 GLU A O 1
ATOM 1529 N N . LEU A 1 195 ? 6.483 -19.011 13.512 1.00 91.94 195 LEU A N 1
ATOM 1530 C CA . LEU A 1 195 ? 5.289 -19.135 12.683 1.00 91.94 195 LEU A CA 1
ATOM 1531 C C . LEU A 1 195 ? 5.496 -20.190 11.604 1.00 91.94 195 LEU A C 1
ATOM 1533 O O . LEU A 1 195 ? 6.515 -20.211 10.916 1.00 91.94 195 LEU A O 1
ATOM 1537 N N . ASN A 1 196 ? 4.479 -21.028 11.422 1.00 90.38 196 ASN A N 1
ATOM 1538 C CA . ASN A 1 196 ? 4.429 -21.997 10.338 1.00 90.38 196 ASN A CA 1
ATOM 1539 C C . ASN A 1 196 ? 3.511 -21.476 9.238 1.00 90.38 196 ASN A C 1
ATOM 1541 O O . ASN A 1 196 ? 2.346 -21.165 9.489 1.00 90.38 196 ASN A O 1
ATOM 1545 N N . LEU A 1 197 ? 4.027 -21.413 8.012 1.00 92.38 197 LEU A N 1
ATOM 1546 C CA . LEU A 1 197 ? 3.203 -21.086 6.856 1.00 92.38 197 LEU A CA 1
ATOM 1547 C C . LEU A 1 197 ? 2.298 -22.277 6.501 1.00 92.38 197 LEU A C 1
ATOM 1549 O O . LEU A 1 197 ? 2.747 -23.425 6.559 1.00 92.38 197 LEU A O 1
ATOM 1553 N N . PRO A 1 198 ? 1.046 -22.028 6.085 1.00 91.38 198 PRO A N 1
ATOM 1554 C CA . PRO A 1 198 ? 0.176 -23.067 5.550 1.00 91.38 198 PRO A CA 1
ATOM 1555 C C . PRO A 1 198 ? 0.847 -23.807 4.384 1.00 91.38 198 PRO A C 1
ATOM 1557 O O . PRO A 1 198 ? 1.429 -23.190 3.488 1.00 91.38 198 PRO A O 1
ATOM 1560 N N . ALA A 1 199 ? 0.771 -25.138 4.386 1.00 91.62 199 ALA A N 1
ATOM 1561 C CA . ALA A 1 199 ? 1.331 -25.946 3.308 1.00 91.62 199 ALA A CA 1
ATOM 1562 C C . ALA A 1 199 ? 0.525 -25.759 2.015 1.00 91.62 199 ALA A C 1
ATOM 1564 O O . ALA A 1 199 ? -0.706 -25.860 2.016 1.00 91.62 199 ALA A O 1
ATOM 1565 N N . LEU A 1 200 ? 1.217 -25.545 0.896 1.00 93.88 200 LEU A N 1
ATOM 1566 C CA . LEU A 1 200 ? 0.577 -25.545 -0.415 1.00 93.88 200 LEU A CA 1
ATOM 1567 C C . LEU A 1 200 ? 0.290 -26.977 -0.864 1.00 93.88 200 LEU A C 1
ATOM 1569 O O . LEU A 1 200 ? 1.150 -27.851 -0.820 1.00 93.88 200 LEU A O 1
ATOM 1573 N N . THR A 1 201 ? -0.931 -27.207 -1.343 1.00 92.75 201 THR A N 1
ATOM 1574 C CA . THR A 1 201 ? -1.393 -28.522 -1.822 1.00 92.75 201 THR A CA 1
ATOM 1575 C C . THR A 1 201 ? -1.603 -28.558 -3.334 1.00 92.75 201 THR A C 1
ATOM 1577 O O . THR A 1 201 ? -2.136 -29.528 -3.874 1.00 92.75 201 THR A O 1
ATOM 1580 N N . THR A 1 202 ? -1.185 -27.506 -4.042 1.00 95.50 202 THR A N 1
ATOM 1581 C CA . THR A 1 202 ? -1.370 -27.397 -5.488 1.00 95.50 202 THR A CA 1
ATOM 1582 C C . THR A 1 202 ? -0.554 -28.481 -6.210 1.00 95.50 202 THR A C 1
ATOM 1584 O O . THR A 1 202 ? 0.674 -28.504 -6.089 1.00 95.50 202 THR A O 1
ATOM 1587 N N . PRO A 1 203 ? -1.202 -29.397 -6.960 1.00 95.38 203 PRO A N 1
ATOM 1588 C CA . PRO A 1 203 ? -0.511 -30.487 -7.637 1.00 95.38 203 PRO A CA 1
ATOM 1589 C C . PRO A 1 203 ? 0.314 -29.971 -8.819 1.00 95.38 203 PRO A C 1
ATOM 1591 O O . PRO A 1 203 ? 0.142 -28.840 -9.280 1.00 95.38 203 PRO A O 1
ATOM 1594 N N . SER A 1 204 ? 1.184 -30.829 -9.358 1.00 96.06 204 SER A N 1
ATOM 1595 C CA . SER A 1 204 ? 1.924 -30.515 -10.582 1.00 96.06 204 SER A CA 1
ATOM 1596 C C . SER A 1 204 ? 0.964 -30.163 -11.721 1.00 96.06 204 SER A C 1
ATOM 1598 O O . SER A 1 204 ? 0.055 -30.931 -12.047 1.00 96.06 204 SER A O 1
ATOM 1600 N N . ARG A 1 205 ? 1.159 -28.987 -12.322 1.00 96.06 205 ARG A N 1
ATOM 1601 C CA . ARG A 1 205 ? 0.341 -28.485 -13.429 1.00 96.06 205 ARG A CA 1
ATOM 1602 C C . ARG A 1 205 ? 1.133 -27.533 -14.326 1.00 96.06 205 ARG A C 1
ATOM 1604 O O . ARG A 1 205 ? 2.129 -26.955 -13.890 1.00 96.06 205 ARG A O 1
ATOM 1611 N N . PRO A 1 206 ? 0.670 -27.291 -15.563 1.00 96.69 206 PRO A N 1
ATOM 1612 C CA . PRO A 1 206 ? 1.140 -26.160 -16.349 1.00 96.69 206 PRO A CA 1
ATOM 1613 C C . PRO A 1 206 ? 0.870 -24.836 -15.622 1.00 96.69 206 PRO A C 1
ATOM 1615 O O . PRO A 1 206 ? -0.240 -24.600 -15.137 1.00 96.69 206 PRO A O 1
ATOM 1618 N N . MET A 1 207 ? 1.886 -23.976 -15.594 1.00 96.88 207 MET A N 1
ATOM 1619 C CA . MET A 1 207 ? 1.851 -22.652 -14.975 1.00 96.88 207 MET A CA 1
ATOM 1620 C C . MET A 1 207 ? 2.107 -21.551 -16.014 1.00 96.88 207 MET A C 1
ATOM 1622 O O . MET A 1 207 ? 2.940 -21.709 -16.922 1.00 96.88 207 MET A O 1
ATOM 1626 N N . THR A 1 208 ? 1.395 -20.441 -15.852 1.00 95.00 208 THR A N 1
ATOM 1627 C CA . THR A 1 208 ? 1.636 -19.144 -16.493 1.00 95.00 208 THR A CA 1
ATOM 1628 C C . THR A 1 208 ? 3.016 -18.606 -16.113 1.00 95.00 208 THR A C 1
ATOM 1630 O O . THR A 1 208 ? 3.736 -19.201 -15.304 1.00 95.00 208 THR A O 1
ATOM 1633 N N . MET A 1 209 ? 3.435 -17.495 -16.719 1.00 90.75 209 MET A N 1
ATOM 1634 C CA . MET A 1 209 ? 4.749 -16.938 -16.407 1.00 90.75 209 MET A CA 1
ATOM 1635 C C . MET A 1 209 ? 4.797 -16.352 -14.991 1.00 90.75 209 MET A C 1
ATOM 1637 O O . MET A 1 209 ? 5.753 -16.611 -14.258 1.00 90.75 209 MET A O 1
ATOM 1641 N N . ALA A 1 210 ? 3.738 -15.647 -14.581 1.00 93.38 210 ALA A N 1
ATOM 1642 C CA . ALA A 1 210 ? 3.613 -15.130 -13.221 1.00 93.38 210 ALA A CA 1
ATOM 1643 C C . ALA A 1 210 ? 3.636 -16.269 -12.186 1.00 93.38 210 ALA A C 1
ATOM 1645 O O . ALA A 1 210 ? 4.442 -16.235 -11.257 1.00 93.38 210 ALA A O 1
ATOM 1646 N N . GLU A 1 211 ? 2.837 -17.324 -12.396 1.00 96.81 211 GLU A N 1
ATOM 1647 C CA . GLU A 1 211 ? 2.825 -18.511 -11.526 1.00 96.81 211 GLU A CA 1
ATOM 1648 C C . GLU A 1 211 ? 4.218 -19.163 -11.435 1.00 96.81 211 GLU A C 1
ATOM 1650 O O . GLU A 1 211 ? 4.659 -19.504 -10.343 1.00 96.81 211 GLU A O 1
ATOM 1655 N N . LYS A 1 212 ? 4.959 -19.291 -12.547 1.00 96.38 212 LYS A N 1
ATOM 1656 C CA . LYS A 1 212 ? 6.318 -19.872 -12.547 1.00 96.38 212 LYS A CA 1
ATOM 1657 C C . LYS A 1 212 ? 7.320 -19.060 -11.738 1.00 96.38 212 LYS A C 1
ATOM 1659 O O . LYS A 1 212 ? 8.129 -19.647 -11.023 1.00 96.38 212 LYS A O 1
ATOM 1664 N N . ILE A 1 213 ? 7.302 -17.736 -11.875 1.00 96.00 213 ILE A N 1
ATOM 1665 C CA . ILE A 1 213 ? 8.232 -16.867 -11.145 1.00 96.00 213 ILE A CA 1
ATOM 1666 C C . ILE A 1 213 ? 7.917 -16.882 -9.660 1.00 96.00 213 ILE A C 1
ATOM 1668 O O . ILE A 1 213 ? 8.839 -16.981 -8.856 1.00 96.00 213 ILE A O 1
ATOM 1672 N N . VAL A 1 214 ? 6.637 -16.862 -9.289 1.00 96.38 214 VAL A N 1
ATOM 1673 C CA . VAL A 1 214 ? 6.242 -16.995 -7.886 1.00 96.38 214 VAL A CA 1
ATOM 1674 C C . VAL A 1 214 ? 6.633 -18.372 -7.340 1.00 96.38 214 VAL A C 1
ATOM 1676 O O . VAL A 1 214 ? 7.311 -18.441 -6.319 1.00 96.38 214 VAL A O 1
ATOM 1679 N N . ALA A 1 215 ? 6.309 -19.460 -8.047 1.00 97.19 215 ALA A N 1
ATOM 1680 C CA . ALA A 1 215 ? 6.641 -20.831 -7.646 1.00 97.19 215 ALA A CA 1
ATOM 1681 C C . ALA A 1 215 ? 8.149 -21.054 -7.441 1.00 97.19 215 ALA A C 1
ATOM 1683 O O . ALA A 1 215 ? 8.561 -21.722 -6.497 1.00 97.19 215 ALA A O 1
ATOM 1684 N N . ARG A 1 216 ? 8.992 -20.466 -8.301 1.00 96.31 216 ARG A N 1
ATOM 1685 C CA . ARG A 1 216 ? 10.459 -20.538 -8.177 1.00 96.31 216 ARG A CA 1
ATOM 1686 C C . ARG A 1 216 ? 10.976 -19.860 -6.904 1.00 96.31 216 ARG A C 1
ATOM 1688 O O . ARG A 1 216 ? 12.056 -20.202 -6.436 1.00 96.31 216 ARG A O 1
ATOM 1695 N N . ASN A 1 217 ? 10.230 -18.893 -6.381 1.00 95.31 217 ASN A N 1
ATOM 1696 C CA . ASN A 1 217 ? 10.650 -18.005 -5.306 1.00 95.31 217 ASN A CA 1
ATOM 1697 C C . ASN A 1 217 ? 9.933 -18.270 -3.973 1.00 95.31 217 ASN A C 1
ATOM 1699 O O . ASN A 1 217 ? 10.042 -17.449 -3.068 1.00 95.31 217 ASN A O 1
ATOM 1703 N N . LEU A 1 218 ? 9.197 -19.375 -3.829 1.00 96.25 218 LEU A N 1
ATOM 1704 C CA . LEU A 1 218 ? 8.455 -19.666 -2.600 1.00 96.25 218 LEU A CA 1
ATOM 1705 C C . LEU A 1 218 ? 9.371 -19.756 -1.372 1.00 96.25 218 LEU A C 1
ATOM 1707 O O . LEU A 1 218 ? 10.426 -20.388 -1.405 1.00 96.25 218 LEU A O 1
ATOM 1711 N N . VAL A 1 219 ? 8.920 -19.167 -0.266 1.00 92.88 219 VAL A N 1
ATOM 1712 C CA . VAL A 1 219 ? 9.562 -19.255 1.050 1.00 92.88 219 VAL A CA 1
ATOM 1713 C C . VAL A 1 219 ? 8.801 -20.262 1.909 1.00 92.88 219 VAL A C 1
ATOM 1715 O O . VAL A 1 219 ? 7.573 -20.245 1.955 1.00 92.88 219 VAL A O 1
ATOM 1718 N N . GLY A 1 220 ? 9.528 -21.151 2.591 1.00 90.06 220 GLY A N 1
ATOM 1719 C CA . GLY A 1 220 ? 8.938 -22.136 3.506 1.00 90.06 220 GLY A CA 1
ATOM 1720 C C . GLY A 1 220 ? 8.149 -23.263 2.826 1.00 90.06 220 GLY A C 1
ATOM 1721 O O . GLY A 1 220 ? 7.391 -23.953 3.498 1.00 90.06 220 GLY A O 1
ATOM 1722 N N . GLN A 1 221 ? 8.310 -23.460 1.512 1.00 94.06 221 GLN A N 1
ATOM 1723 C CA . GLN A 1 221 ? 7.638 -24.516 0.744 1.00 94.06 221 GLN A CA 1
ATOM 1724 C C . GLN A 1 221 ? 8.661 -25.452 0.072 1.00 94.06 221 GLN A C 1
ATOM 1726 O O . GLN A 1 221 ? 9.804 -25.045 -0.158 1.00 94.06 221 GLN A O 1
ATOM 1731 N N . PRO A 1 222 ? 8.281 -26.699 -0.273 1.00 92.44 222 PRO A N 1
ATOM 1732 C CA . PRO A 1 222 ? 9.171 -27.629 -0.964 1.00 92.44 222 PRO A CA 1
ATOM 1733 C C . PRO A 1 222 ? 9.647 -27.109 -2.328 1.00 92.44 222 PRO A C 1
ATOM 1735 O O . PRO A 1 222 ? 8.900 -26.475 -3.076 1.00 92.44 222 PRO A O 1
ATOM 1738 N N . VAL A 1 223 ? 10.885 -27.445 -2.701 1.00 92.06 223 VAL A N 1
ATOM 1739 C CA . VAL A 1 223 ? 11.431 -27.115 -4.026 1.00 92.06 223 VAL A CA 1
ATOM 1740 C C . VAL A 1 223 ? 10.578 -27.761 -5.122 1.00 92.06 223 VAL A C 1
ATOM 1742 O O . VAL A 1 223 ? 10.303 -28.958 -5.084 1.00 92.06 223 VAL A O 1
ATOM 1745 N N . GLY A 1 224 ? 10.185 -26.969 -6.123 1.00 92.31 224 GLY A N 1
ATOM 1746 C CA . GLY A 1 224 ? 9.354 -27.432 -7.241 1.00 92.31 224 GLY A CA 1
ATOM 1747 C C . GLY A 1 224 ? 7.847 -27.430 -6.962 1.00 92.31 224 GLY A C 1
ATOM 1748 O O . GLY A 1 224 ? 7.079 -27.833 -7.839 1.00 92.31 224 GLY A O 1
ATOM 1749 N N . GLN A 1 225 ? 7.417 -26.956 -5.787 1.00 97.12 225 GLN A N 1
ATOM 1750 C CA . GLN A 1 225 ? 6.007 -26.743 -5.472 1.00 97.12 225 GLN A CA 1
ATOM 1751 C C . GLN A 1 225 ? 5.352 -25.837 -6.526 1.00 97.12 225 GLN A C 1
ATOM 1753 O O . GLN A 1 225 ? 5.824 -24.738 -6.813 1.00 97.12 225 GLN A O 1
ATOM 1758 N N . CYS A 1 226 ? 4.263 -26.318 -7.127 1.00 97.88 226 CYS A N 1
ATOM 1759 C CA . CYS A 1 226 ? 3.479 -25.537 -8.080 1.00 97.88 226 CYS A CA 1
ATOM 1760 C C . CYS A 1 226 ? 2.519 -24.600 -7.344 1.00 97.88 226 CYS A C 1
ATOM 1762 O O . CYS A 1 226 ? 2.126 -24.865 -6.209 1.00 97.88 226 CYS A O 1
ATOM 1764 N N . VAL A 1 227 ? 2.102 -23.537 -8.024 1.00 97.62 227 VAL A N 1
ATOM 1765 C CA . VAL A 1 227 ? 1.072 -22.611 -7.542 1.00 97.62 227 VAL A CA 1
ATOM 1766 C C . VAL A 1 227 ? -0.073 -22.511 -8.547 1.00 97.62 227 VAL A C 1
ATOM 1768 O O . VAL A 1 227 ? 0.060 -22.892 -9.716 1.00 97.62 227 VAL A O 1
ATOM 1771 N N . LYS A 1 228 ? -1.220 -22.019 -8.088 1.00 97.06 228 LYS A N 1
ATOM 1772 C CA . LYS A 1 228 ? -2.375 -21.649 -8.917 1.00 97.06 228 LYS A CA 1
ATOM 1773 C C . LYS A 1 228 ? -2.882 -20.255 -8.531 1.00 97.06 228 LYS A C 1
ATOM 1775 O O . LYS A 1 228 ? -2.477 -19.750 -7.484 1.00 97.06 228 LYS A O 1
ATOM 1780 N N . PRO A 1 229 ? -3.766 -19.625 -9.326 1.00 96.31 229 PRO A N 1
ATOM 1781 C CA . PRO A 1 229 ? -4.297 -18.322 -8.972 1.00 96.31 229 PRO A CA 1
ATOM 1782 C C . PRO A 1 229 ? -4.999 -18.379 -7.620 1.00 96.31 229 PRO A C 1
ATOM 1784 O O . PRO A 1 229 ? -5.658 -19.367 -7.287 1.00 96.31 229 PRO A O 1
ATOM 1787 N N . HIS A 1 230 ? -4.843 -17.298 -6.868 1.00 93.62 230 HIS A N 1
ATOM 1788 C CA . HIS A 1 230 ? -5.321 -17.100 -5.505 1.00 93.62 230 HIS A CA 1
ATOM 1789 C C . HIS A 1 230 ? -4.645 -17.945 -4.424 1.00 93.62 230 HIS A C 1
ATOM 1791 O O . HIS A 1 230 ? -5.019 -17.780 -3.264 1.00 93.62 230 HIS A O 1
ATOM 1797 N N . ASP A 1 231 ? -3.643 -18.773 -4.749 1.00 95.81 231 ASP A N 1
ATOM 1798 C CA . ASP A 1 231 ? -2.794 -19.353 -3.707 1.00 95.81 231 ASP A CA 1
ATOM 1799 C C . ASP A 1 231 ? -2.128 -18.210 -2.914 1.00 95.81 231 ASP A C 1
ATOM 1801 O O . ASP A 1 231 ? -1.537 -17.305 -3.521 1.00 95.81 231 ASP A O 1
ATOM 1805 N N . PRO A 1 232 ? -2.236 -18.221 -1.577 1.00 94.88 232 PRO A N 1
ATOM 1806 C CA . PRO A 1 232 ? -1.600 -17.234 -0.726 1.00 94.88 232 PRO A CA 1
ATOM 1807 C C . PRO A 1 232 ? -0.203 -17.712 -0.350 1.00 94.88 232 PRO A C 1
ATOM 1809 O O . PRO A 1 232 ? -0.033 -18.760 0.275 1.00 94.88 232 PRO A O 1
ATOM 1812 N N . VAL A 1 233 ? 0.820 -16.974 -0.763 1.00 95.75 233 VAL A N 1
ATOM 1813 C CA . VAL A 1 233 ? 2.205 -17.418 -0.607 1.00 95.75 233 VAL A CA 1
ATOM 1814 C C . VAL A 1 233 ? 3.098 -16.321 -0.066 1.00 95.75 233 VAL A C 1
ATOM 1816 O O . VAL A 1 233 ? 2.834 -15.135 -0.241 1.00 95.75 233 VAL A O 1
ATOM 1819 N N . ILE A 1 234 ? 4.203 -16.737 0.541 1.00 96.00 234 ILE A N 1
ATOM 1820 C CA . ILE A 1 234 ? 5.358 -15.874 0.757 1.00 96.00 234 ILE A CA 1
ATOM 1821 C C . ILE A 1 234 ? 6.374 -16.185 -0.337 1.00 96.00 234 ILE A C 1
ATOM 1823 O O . ILE A 1 234 ? 6.679 -17.354 -0.589 1.00 96.00 234 ILE A O 1
ATOM 1827 N N . ALA A 1 235 ? 6.880 -15.150 -0.999 1.00 95.25 235 ALA A N 1
ATOM 1828 C CA . ALA A 1 235 ? 7.837 -15.283 -2.085 1.00 95.25 235 ALA A CA 1
ATOM 1829 C C . ALA A 1 235 ? 9.020 -14.329 -1.896 1.00 95.25 235 ALA A C 1
ATOM 1831 O O . ALA A 1 235 ? 8.848 -13.148 -1.595 1.00 95.25 235 ALA A O 1
ATOM 1832 N N . GLY A 1 236 ? 10.228 -14.853 -2.085 1.00 94.62 236 GLY A N 1
ATOM 1833 C CA . GLY A 1 236 ? 11.455 -14.074 -2.114 1.00 94.62 236 GLY A CA 1
ATOM 1834 C C . GLY A 1 236 ? 11.502 -13.169 -3.341 1.00 94.62 236 GLY A C 1
ATOM 1835 O O . GLY A 1 236 ? 11.044 -13.541 -4.424 1.00 94.62 236 GLY A O 1
ATOM 1836 N N . VAL A 1 237 ? 12.091 -11.988 -3.182 1.00 91.62 237 VAL A N 1
ATOM 1837 C CA . VAL A 1 237 ? 12.264 -11.034 -4.284 1.00 91.62 237 VAL A CA 1
ATOM 1838 C C . VAL A 1 237 ? 13.709 -10.988 -4.765 1.00 91.62 237 VAL A C 1
ATOM 1840 O O . VAL A 1 237 ? 14.654 -11.259 -4.021 1.00 91.62 237 VAL A O 1
ATOM 1843 N N . GLN A 1 238 ? 13.893 -10.669 -6.044 1.00 92.38 238 GLN A N 1
ATOM 1844 C CA . GLN A 1 238 ? 15.217 -10.561 -6.662 1.00 92.38 238 GLN A CA 1
ATOM 1845 C C . GLN A 1 238 ? 15.794 -9.148 -6.558 1.00 92.38 238 GLN A C 1
ATOM 1847 O O . GLN A 1 238 ? 17.009 -8.987 -6.642 1.00 92.38 238 GLN A O 1
ATOM 1852 N N . GLY A 1 239 ? 14.949 -8.147 -6.323 1.00 93.69 239 GLY A N 1
ATOM 1853 C CA . GLY A 1 239 ? 15.370 -6.772 -6.125 1.00 93.69 239 GLY A CA 1
ATOM 1854 C C . GLY A 1 239 ? 14.194 -5.818 -6.027 1.00 93.69 239 GLY A C 1
ATOM 1855 O O . GLY A 1 239 ? 13.029 -6.223 -6.000 1.00 93.69 239 GLY A O 1
ATOM 1856 N N . GLY A 1 240 ? 14.518 -4.536 -5.976 1.00 95.12 240 GLY A N 1
ATOM 1857 C CA . GLY A 1 240 ? 13.529 -3.486 -5.821 1.00 95.12 240 GLY A CA 1
ATOM 1858 C C . GLY A 1 240 ? 14.132 -2.101 -5.901 1.00 95.12 240 GLY A C 1
ATOM 1859 O O . GLY A 1 240 ? 15.350 -1.940 -5.972 1.00 95.12 240 GLY A O 1
ATOM 1860 N N . TYR A 1 241 ? 13.277 -1.092 -5.924 1.00 96.31 241 TYR A N 1
ATOM 1861 C CA . TYR A 1 241 ? 13.731 0.284 -5.824 1.00 96.31 241 TYR A CA 1
ATOM 1862 C C . TYR A 1 241 ? 12.703 1.186 -5.161 1.00 96.31 241 TYR A C 1
ATOM 1864 O O . TYR A 1 241 ? 11.513 0.887 -5.117 1.00 96.31 241 TYR A O 1
ATOM 1872 N N . SER A 1 242 ? 13.185 2.307 -4.647 1.00 95.81 242 SER A N 1
ATOM 1873 C CA . SER A 1 242 ? 12.355 3.380 -4.124 1.00 95.81 242 SER A CA 1
ATOM 1874 C C . SER A 1 242 ? 12.807 4.716 -4.699 1.00 95.81 242 SER A C 1
ATOM 1876 O O . SER A 1 242 ? 13.871 4.810 -5.310 1.00 95.81 242 SER A O 1
ATOM 1878 N N . HIS A 1 243 ? 11.984 5.742 -4.547 1.00 93.31 243 HIS A N 1
ATOM 1879 C CA . HIS A 1 243 ? 12.281 7.099 -4.994 1.00 93.31 243 HIS A CA 1
ATOM 1880 C C . HIS A 1 243 ? 12.101 8.082 -3.834 1.00 93.31 243 HIS A C 1
ATOM 1882 O O . HIS A 1 243 ? 11.483 7.746 -2.824 1.00 93.31 243 HIS A O 1
ATOM 1888 N N . GLU A 1 244 ? 12.631 9.297 -3.951 1.00 88.88 244 GLU A N 1
ATOM 1889 C CA . GLU A 1 244 ? 12.847 10.232 -2.835 1.00 88.88 244 GLU A CA 1
ATOM 1890 C C . GLU A 1 244 ? 11.583 10.541 -2.027 1.00 88.88 244 GLU A C 1
ATOM 1892 O O . GLU A 1 244 ? 11.638 10.786 -0.827 1.00 88.88 244 GLU A O 1
ATOM 1897 N N . PHE A 1 245 ? 10.427 10.459 -2.680 1.00 84.19 245 PHE A N 1
ATOM 1898 C CA . PHE A 1 245 ? 9.119 10.665 -2.070 1.00 84.19 245 PHE A CA 1
ATOM 1899 C C . PHE A 1 245 ? 8.755 9.586 -1.032 1.00 84.19 245 PHE A C 1
ATOM 1901 O O . PHE A 1 245 ? 8.118 9.880 -0.025 1.00 84.19 245 PHE A O 1
ATOM 1908 N N . THR A 1 246 ? 9.151 8.335 -1.265 1.00 91.69 246 THR A N 1
ATOM 1909 C CA . THR A 1 246 ? 8.791 7.164 -0.446 1.00 91.69 246 THR A CA 1
ATOM 1910 C C . THR A 1 246 ? 9.984 6.568 0.298 1.00 91.69 246 THR A C 1
ATOM 1912 O O . THR A 1 246 ? 9.790 5.964 1.351 1.00 91.69 246 THR A O 1
ATOM 1915 N N . THR A 1 247 ? 11.219 6.781 -0.171 1.00 95.69 247 THR A N 1
ATOM 1916 C CA . THR A 1 247 ? 12.441 6.288 0.489 1.00 95.69 247 THR A CA 1
ATOM 1917 C C . THR A 1 247 ? 12.563 6.821 1.914 1.00 95.69 247 THR A C 1
ATOM 1919 O O . THR A 1 247 ? 12.940 6.073 2.811 1.00 95.69 247 THR A O 1
ATOM 1922 N N . ALA A 1 248 ? 12.191 8.082 2.146 1.00 94.56 248 ALA A N 1
ATOM 1923 C CA . ALA A 1 248 ? 12.193 8.661 3.486 1.00 94.56 248 ALA A CA 1
ATOM 1924 C C . ALA A 1 248 ? 11.245 7.911 4.444 1.00 94.56 248 ALA A C 1
ATOM 1926 O O . ALA A 1 248 ? 11.633 7.612 5.566 1.00 94.56 248 ALA A O 1
ATOM 1927 N N . GLN A 1 249 ? 10.043 7.531 3.987 1.00 94.94 249 GLN A N 1
ATOM 1928 C CA . GLN A 1 249 ? 9.101 6.729 4.786 1.00 94.94 249 GLN A CA 1
ATOM 1929 C C . GLN A 1 249 ? 9.647 5.323 5.059 1.00 94.94 249 GLN A C 1
ATOM 1931 O O . GLN A 1 249 ? 9.533 4.813 6.169 1.00 94.94 249 GLN A O 1
ATOM 1936 N N . VAL A 1 250 ? 10.266 4.695 4.052 1.00 96.00 250 VAL A N 1
ATOM 1937 C CA . VAL A 1 250 ? 10.917 3.384 4.202 1.00 96.00 250 VAL A CA 1
ATOM 1938 C C . VAL A 1 250 ? 12.013 3.448 5.266 1.00 96.00 250 VAL A C 1
ATOM 1940 O O . VAL A 1 250 ? 12.074 2.571 6.123 1.00 96.00 250 VAL A O 1
ATOM 1943 N N . HIS A 1 251 ? 12.845 4.491 5.235 1.00 96.12 251 HIS A N 1
ATOM 1944 C CA . HIS A 1 251 ? 13.891 4.718 6.229 1.00 96.12 251 HIS A CA 1
ATOM 1945 C C . HIS A 1 251 ? 13.311 4.868 7.640 1.00 96.12 251 HIS A C 1
ATOM 1947 O O . HIS A 1 251 ? 13.725 4.131 8.531 1.00 96.12 251 HIS A O 1
ATOM 1953 N N . THR A 1 252 ? 12.295 5.723 7.821 1.00 94.69 252 THR A N 1
ATOM 1954 C CA . THR A 1 252 ? 11.602 5.892 9.109 1.00 94.69 252 THR A CA 1
ATOM 1955 C C . THR A 1 252 ? 11.053 4.580 9.641 1.00 94.69 252 THR A C 1
ATOM 1957 O O . THR A 1 252 ? 11.312 4.236 10.789 1.00 94.69 252 THR A O 1
ATOM 1960 N N . PHE A 1 253 ? 10.343 3.804 8.817 1.00 95.50 253 PHE A N 1
ATOM 1961 C CA . PHE A 1 253 ? 9.795 2.528 9.274 1.00 95.50 253 PHE A CA 1
ATOM 1962 C C . PHE A 1 253 ? 10.879 1.538 9.689 1.00 95.50 253 PHE A C 1
ATOM 1964 O O . PHE A 1 253 ? 10.709 0.830 10.679 1.00 95.50 253 PHE A O 1
ATOM 1971 N N . LEU A 1 254 ? 11.994 1.477 8.963 1.00 96.31 254 LEU A N 1
ATOM 1972 C CA . LEU A 1 254 ? 13.097 0.596 9.331 1.00 96.31 254 LEU A CA 1
ATOM 1973 C C . LEU A 1 254 ? 13.727 1.013 10.665 1.00 96.31 254 LEU A C 1
ATOM 1975 O O . LEU A 1 254 ? 13.887 0.148 11.529 1.00 96.31 254 LEU A O 1
ATOM 1979 N N . SER A 1 255 ? 13.984 2.309 10.865 1.00 95.81 255 SER A N 1
ATOM 1980 C CA . SER A 1 255 ? 14.487 2.850 12.134 1.00 95.81 255 SER A CA 1
ATOM 1981 C C . SER A 1 255 ? 13.523 2.593 13.298 1.00 95.81 255 SER A C 1
ATOM 1983 O O . SER A 1 255 ? 13.933 2.092 14.343 1.00 95.81 255 SER A O 1
ATOM 1985 N N . GLU A 1 256 ? 12.223 2.843 13.127 1.00 93.50 256 GLU A N 1
ATOM 1986 C CA . GLU A 1 256 ? 11.219 2.615 14.177 1.00 93.50 256 GLU A CA 1
ATOM 1987 C C . GLU A 1 256 ? 11.079 1.131 14.552 1.00 93.50 256 GLU A C 1
ATOM 1989 O O . GLU A 1 256 ? 10.886 0.781 15.720 1.00 93.50 256 GLU A O 1
ATOM 1994 N N . VAL A 1 257 ? 11.140 0.240 13.559 1.00 93.44 257 VAL A N 1
ATOM 1995 C CA . VAL A 1 257 ? 10.863 -1.189 13.749 1.00 93.44 257 VAL A CA 1
ATOM 1996 C C . VAL A 1 257 ? 12.098 -1.954 14.216 1.00 93.44 257 VAL A C 1
ATOM 1998 O O . VAL A 1 257 ? 11.962 -2.869 15.037 1.00 93.44 257 VAL A O 1
ATOM 2001 N N . TYR A 1 258 ? 13.276 -1.639 13.683 1.00 94.00 258 TYR A N 1
ATOM 2002 C CA . TYR A 1 258 ? 14.512 -2.398 13.902 1.00 94.00 258 TYR A CA 1
ATOM 2003 C C . TYR A 1 258 ? 15.594 -1.607 14.656 1.00 94.00 258 TYR A C 1
ATOM 2005 O O . TYR A 1 258 ? 16.600 -2.202 15.038 1.00 94.00 258 TYR A O 1
ATOM 2013 N N . GLY A 1 259 ? 15.358 -0.324 14.946 1.00 95.38 259 GLY A N 1
ATOM 2014 C CA . GLY A 1 259 ? 16.323 0.591 15.555 1.00 95.38 259 GLY A CA 1
ATOM 2015 C C . GLY A 1 259 ? 17.147 1.347 14.510 1.00 95.38 259 GLY A C 1
ATOM 2016 O O . GLY A 1 259 ? 17.213 0.943 13.354 1.00 95.38 259 GLY A O 1
ATOM 2017 N N . GLU A 1 260 ? 17.804 2.430 14.930 1.00 95.00 260 GLU A N 1
ATOM 2018 C CA . GLU A 1 260 ? 18.590 3.312 14.043 1.00 95.00 260 GLU A CA 1
ATOM 2019 C C . GLU A 1 260 ? 19.795 2.627 13.377 1.00 95.00 260 GLU A C 1
ATOM 2021 O O . GLU A 1 260 ? 20.276 3.092 12.351 1.00 95.00 260 GLU A O 1
ATOM 2026 N N . ASP A 1 261 ? 20.272 1.512 13.938 1.00 94.94 261 ASP A N 1
ATOM 2027 C CA . ASP A 1 261 ? 21.413 0.736 13.431 1.00 94.94 261 ASP A CA 1
ATOM 2028 C C . ASP A 1 261 ? 20.969 -0.482 12.593 1.00 94.94 261 ASP A C 1
ATOM 2030 O O . ASP A 1 261 ? 21.647 -1.517 12.565 1.00 94.94 261 ASP A O 1
ATOM 2034 N N . TYR A 1 262 ? 19.792 -0.418 11.960 1.00 96.31 262 TYR A N 1
ATOM 2035 C CA . TYR A 1 262 ? 19.282 -1.528 11.157 1.00 96.31 262 TYR A CA 1
ATOM 2036 C C . TYR A 1 262 ? 20.227 -1.864 9.990 1.00 96.31 262 TYR A C 1
ATOM 2038 O O . TYR A 1 262 ? 20.997 -1.047 9.498 1.00 96.31 262 TYR A O 1
ATOM 2046 N N . THR A 1 263 ? 20.168 -3.100 9.498 1.00 95.06 263 THR A N 1
ATOM 2047 C CA . THR A 1 263 ? 20.963 -3.523 8.335 1.00 95.06 263 THR A CA 1
ATOM 2048 C C . THR A 1 263 ? 20.093 -4.263 7.335 1.00 95.06 263 THR A C 1
ATOM 2050 O O . THR A 1 263 ? 19.091 -4.881 7.702 1.00 95.06 263 THR A O 1
ATOM 2053 N N . LEU A 1 264 ? 20.461 -4.187 6.054 1.00 95.25 264 LEU A N 1
ATOM 2054 C CA . LEU A 1 264 ? 19.778 -4.917 4.989 1.00 95.25 264 LEU A CA 1
ATOM 2055 C C . LEU A 1 264 ? 20.601 -6.149 4.586 1.00 95.25 264 LEU A C 1
ATOM 2057 O O . LEU A 1 264 ? 21.809 -6.026 4.383 1.00 95.25 264 LEU A O 1
ATOM 2061 N N . PRO A 1 265 ? 19.983 -7.329 4.405 1.00 92.19 265 PRO A N 1
ATOM 2062 C CA . PRO A 1 265 ? 20.710 -8.556 4.078 1.00 92.19 265 PRO A CA 1
ATOM 2063 C C . PRO A 1 265 ? 21.282 -8.589 2.651 1.00 92.19 265 PRO A C 1
ATOM 2065 O O . PRO A 1 265 ? 22.234 -9.321 2.399 1.00 92.19 265 PRO A O 1
ATOM 2068 N N . ASN A 1 266 ? 20.698 -7.853 1.697 1.00 92.62 266 ASN A N 1
ATOM 2069 C CA . ASN A 1 266 ? 21.135 -7.833 0.291 1.00 92.62 266 ASN A CA 1
ATOM 2070 C C . ASN A 1 266 ? 21.000 -6.418 -0.310 1.00 92.62 266 ASN A C 1
ATOM 2072 O O . ASN A 1 266 ? 20.162 -6.204 -1.191 1.00 92.62 266 ASN A O 1
ATOM 2076 N N . PRO A 1 267 ? 21.752 -5.424 0.188 1.00 95.44 267 PRO A N 1
ATOM 2077 C CA . PRO A 1 267 ? 21.538 -4.024 -0.180 1.00 95.44 267 PRO A CA 1
ATOM 2078 C C . PRO A 1 267 ? 21.809 -3.749 -1.663 1.00 95.44 267 PRO A C 1
ATOM 2080 O O . PRO A 1 267 ? 21.141 -2.923 -2.280 1.00 95.44 267 PRO A O 1
ATOM 2083 N N . ASP A 1 268 ? 22.716 -4.508 -2.273 1.00 93.94 268 ASP A N 1
ATOM 2084 C CA . ASP A 1 268 ? 23.070 -4.419 -3.686 1.00 93.94 268 ASP A CA 1
ATOM 2085 C C . ASP A 1 268 ? 21.927 -4.809 -4.632 1.00 93.94 268 ASP A C 1
ATOM 2087 O O . ASP A 1 268 ? 22.003 -4.483 -5.812 1.00 93.94 268 ASP A O 1
ATOM 2091 N N . LYS A 1 269 ? 20.868 -5.476 -4.155 1.00 93.38 269 LYS A N 1
ATOM 2092 C CA . LYS A 1 269 ? 19.658 -5.787 -4.941 1.00 93.38 269 LYS A CA 1
ATOM 2093 C C . LYS A 1 269 ? 18.657 -4.634 -4.994 1.00 93.38 269 LYS A C 1
ATOM 2095 O O . LYS A 1 269 ? 17.694 -4.699 -5.763 1.00 93.38 269 LYS A O 1
ATOM 2100 N N . PHE A 1 270 ? 18.871 -3.600 -4.187 1.00 96.69 270 PHE A N 1
ATOM 2101 C CA . PHE A 1 270 ? 17.957 -2.479 -4.039 1.00 96.69 270 PHE A CA 1
ATOM 2102 C C . PHE A 1 270 ? 18.579 -1.181 -4.542 1.00 96.69 270 PHE A C 1
ATOM 2104 O O . PHE A 1 270 ? 19.801 -1.049 -4.627 1.00 96.69 270 PHE A O 1
ATOM 2111 N N . ALA A 1 271 ? 17.729 -0.223 -4.902 1.00 97.44 271 ALA A N 1
ATOM 2112 C CA . ALA A 1 271 ? 18.162 1.074 -5.397 1.00 97.44 271 ALA A CA 1
ATOM 2113 C C . ALA A 1 271 ? 17.286 2.220 -4.882 1.00 97.44 271 ALA A C 1
ATOM 2115 O O . ALA A 1 271 ? 16.105 2.025 -4.583 1.00 97.44 271 ALA A O 1
ATOM 2116 N N . VAL A 1 272 ? 17.859 3.419 -4.837 1.00 97.69 272 VAL A N 1
ATOM 2117 C CA . VAL A 1 272 ? 17.128 4.675 -4.638 1.00 97.69 272 VAL A CA 1
ATOM 2118 C C . VAL A 1 272 ? 17.239 5.565 -5.867 1.00 97.69 272 VAL A C 1
ATOM 2120 O O . VAL A 1 272 ? 18.268 5.558 -6.539 1.00 97.69 272 VAL A O 1
ATOM 2123 N N . PHE A 1 273 ? 16.193 6.337 -6.146 1.00 96.62 273 PHE A N 1
ATOM 2124 C CA . PHE A 1 273 ? 16.105 7.240 -7.291 1.00 96.62 273 PHE A CA 1
ATOM 2125 C C . PHE A 1 273 ? 15.682 8.642 -6.864 1.00 96.62 273 PHE A C 1
ATOM 2127 O O . PHE A 1 273 ? 14.838 8.801 -5.988 1.00 96.62 273 PHE A O 1
ATOM 2134 N N . GLU A 1 274 ? 16.254 9.670 -7.485 1.00 94.69 274 GLU A N 1
ATOM 2135 C CA . GLU A 1 274 ? 15.744 11.042 -7.384 1.00 94.69 274 GLU A CA 1
ATOM 2136 C C . GLU A 1 274 ? 15.229 11.487 -8.756 1.00 94.69 274 GLU A C 1
ATOM 2138 O O . GLU A 1 274 ? 16.007 11.864 -9.638 1.00 94.69 274 GLU A O 1
ATOM 2143 N N . ASP A 1 275 ? 13.919 11.385 -8.975 1.00 91.88 275 ASP A N 1
ATOM 2144 C CA . ASP A 1 275 ? 13.279 11.682 -10.265 1.00 91.88 275 ASP A CA 1
ATOM 2145 C C . ASP A 1 275 ? 11.880 12.318 -10.159 1.00 91.88 275 ASP A C 1
ATOM 2147 O O . ASP A 1 275 ? 11.422 12.946 -11.119 1.00 91.88 275 ASP A O 1
ATOM 2151 N N . HIS A 1 276 ? 11.209 12.224 -9.008 1.00 89.56 276 HIS A N 1
ATOM 2152 C CA . HIS A 1 276 ? 9.816 12.652 -8.829 1.00 89.56 276 HIS A CA 1
ATOM 2153 C C . HIS A 1 276 ? 9.666 14.125 -8.437 1.00 89.56 276 HIS A C 1
ATOM 2155 O O . HIS A 1 276 ? 8.746 14.814 -8.885 1.00 89.56 276 HIS A O 1
ATOM 2161 N N . LEU A 1 277 ? 10.557 14.613 -7.579 1.00 90.12 277 LEU A N 1
ATOM 2162 C CA . LEU A 1 277 ? 10.507 15.933 -6.957 1.00 90.12 277 LEU A CA 1
ATOM 2163 C C . LEU A 1 277 ? 11.604 16.861 -7.478 1.00 90.12 277 LEU A C 1
ATOM 2165 O O . LEU A 1 277 ? 11.731 17.982 -6.988 1.00 90.12 277 LEU A O 1
ATOM 2169 N N . LEU A 1 278 ? 12.392 16.433 -8.469 1.00 88.94 278 LEU A N 1
ATOM 2170 C CA . LEU A 1 278 ? 13.521 17.198 -9.009 1.00 88.94 278 LEU A CA 1
ATOM 2171 C C . LEU A 1 278 ? 13.124 18.626 -9.424 1.00 88.94 278 LEU A C 1
ATOM 2173 O O . LEU A 1 278 ? 13.833 19.574 -9.107 1.00 88.94 278 LEU A O 1
ATOM 2177 N N . TYR A 1 279 ? 11.951 18.770 -10.050 1.00 88.75 279 TYR A N 1
ATOM 2178 C CA . TYR A 1 279 ? 11.396 20.043 -10.530 1.00 88.75 279 TYR A CA 1
ATOM 2179 C C . TYR A 1 279 ? 10.185 20.524 -9.715 1.00 88.75 279 TYR A C 1
ATOM 2181 O O . TYR A 1 279 ? 9.306 21.212 -10.243 1.00 88.75 279 TYR A O 1
ATOM 2189 N N . ALA A 1 280 ? 10.072 20.108 -8.449 1.00 88.38 280 ALA A N 1
ATOM 2190 C CA . ALA A 1 280 ? 8.943 20.480 -7.595 1.00 88.38 280 ALA A CA 1
ATOM 2191 C C . ALA A 1 280 ? 8.836 22.004 -7.392 1.00 88.38 280 ALA A C 1
ATOM 2193 O O . ALA A 1 280 ? 7.733 22.542 -7.308 1.00 88.38 280 ALA A O 1
ATOM 2194 N N . ASP A 1 281 ? 9.963 22.709 -7.408 1.00 89.94 281 ASP A N 1
ATOM 2195 C CA . ASP A 1 281 ? 10.080 24.166 -7.300 1.00 89.94 281 ASP A CA 1
ATOM 2196 C C . ASP A 1 281 ? 9.427 24.927 -8.468 1.00 89.94 281 ASP A C 1
ATOM 2198 O O . ASP A 1 281 ? 8.997 26.070 -8.310 1.00 89.94 281 ASP A O 1
ATOM 2202 N N . HIS A 1 282 ? 9.265 24.287 -9.628 1.00 91.62 282 HIS A N 1
ATOM 2203 C CA . HIS A 1 282 ? 8.539 24.858 -10.764 1.00 91.62 282 HIS A CA 1
ATOM 2204 C C . HIS A 1 282 ? 7.013 24.828 -10.597 1.00 91.62 282 HIS A C 1
ATOM 2206 O O . HIS A 1 282 ? 6.297 25.438 -11.397 1.00 91.62 282 HIS A O 1
ATOM 2212 N N . ASN A 1 283 ? 6.488 24.118 -9.593 1.00 88.44 283 ASN A N 1
ATOM 2213 C CA . ASN A 1 283 ? 5.061 24.075 -9.301 1.00 88.44 283 ASN A CA 1
ATOM 2214 C C . ASN A 1 283 ? 4.720 25.077 -8.184 1.00 88.44 283 ASN A C 1
ATOM 2216 O O . ASN A 1 283 ? 5.052 24.821 -7.026 1.00 88.44 283 ASN A O 1
ATOM 2220 N N . PRO A 1 284 ? 3.969 26.163 -8.464 1.00 91.06 284 PRO A N 1
ATOM 2221 C CA . PRO A 1 284 ? 3.612 27.158 -7.451 1.00 91.06 284 PRO A CA 1
ATOM 2222 C C . PRO A 1 284 ? 2.905 26.589 -6.217 1.00 91.06 284 PRO A C 1
ATOM 2224 O O . PRO A 1 284 ? 3.006 27.166 -5.139 1.00 91.06 284 PRO A O 1
ATOM 2227 N N . ARG A 1 285 ? 2.205 25.452 -6.350 1.00 88.19 285 ARG A N 1
ATOM 2228 C CA . ARG A 1 285 ? 1.551 24.774 -5.219 1.00 88.19 285 ARG A CA 1
ATOM 2229 C C . ARG A 1 285 ? 2.536 24.052 -4.300 1.00 88.19 285 ARG A C 1
ATOM 2231 O O . ARG A 1 285 ? 2.189 23.791 -3.155 1.00 88.19 285 ARG A O 1
ATOM 2238 N N . PHE A 1 286 ? 3.720 23.700 -4.794 1.00 91.00 286 PHE A N 1
ATOM 2239 C CA . PHE A 1 286 ? 4.745 22.974 -4.038 1.00 91.00 286 PHE A CA 1
ATOM 2240 C C . PHE A 1 286 ? 5.810 23.907 -3.458 1.00 91.00 286 PHE A C 1
ATOM 2242 O O . PHE A 1 286 ? 6.399 23.558 -2.441 1.00 91.00 286 PHE A O 1
ATOM 2249 N N . ILE A 1 287 ? 5.989 25.111 -4.023 1.00 93.50 287 ILE A N 1
ATOM 2250 C CA . ILE A 1 287 ? 6.930 26.133 -3.524 1.00 93.50 287 ILE A CA 1
ATOM 2251 C C . ILE A 1 287 ? 6.871 26.318 -1.991 1.00 93.50 287 ILE A C 1
ATOM 2253 O O . ILE A 1 287 ? 7.933 26.288 -1.367 1.00 93.50 287 ILE A O 1
ATOM 2257 N N . PRO A 1 288 ? 5.691 26.443 -1.339 1.00 95.25 288 PRO A N 1
ATOM 2258 C CA . PRO A 1 288 ? 5.625 26.614 0.119 1.00 95.25 288 PRO A CA 1
ATOM 2259 C C . PRO A 1 288 ? 6.207 25.438 0.923 1.00 95.25 288 PRO A C 1
ATOM 2261 O O . PRO A 1 288 ? 6.583 25.599 2.082 1.00 95.25 288 PRO A O 1
ATOM 2264 N N . PHE A 1 289 ? 6.304 24.259 0.310 1.00 94.50 289 PHE A N 1
ATOM 2265 C CA . PHE A 1 289 ? 6.700 23.006 0.947 1.00 94.50 289 PHE A CA 1
ATOM 2266 C C . PHE A 1 289 ? 8.089 22.522 0.515 1.00 94.50 289 PHE A C 1
ATOM 2268 O O . PHE A 1 289 ? 8.475 21.403 0.843 1.00 94.50 289 PHE A O 1
ATOM 2275 N N . MET A 1 290 ? 8.875 23.349 -0.185 1.00 94.50 290 MET A N 1
ATOM 2276 C CA . MET A 1 290 ? 10.204 22.943 -0.665 1.00 94.50 290 MET A CA 1
ATOM 2277 C C . MET A 1 290 ? 11.179 22.576 0.458 1.00 94.50 290 MET A C 1
ATOM 2279 O O . MET A 1 290 ? 12.070 21.762 0.239 1.00 94.50 290 MET A O 1
ATOM 2283 N N . HIS A 1 291 ? 10.987 23.110 1.668 1.00 95.38 291 HIS A N 1
ATOM 2284 C CA . HIS A 1 291 ? 11.745 22.680 2.844 1.00 95.38 291 HIS A CA 1
ATOM 2285 C C . HIS A 1 291 ? 11.483 21.201 3.181 1.00 95.38 291 HIS A C 1
ATOM 2287 O O . HIS A 1 291 ? 12.431 20.472 3.447 1.00 95.38 291 HIS A O 1
ATOM 2293 N N . LYS A 1 292 ? 10.230 20.728 3.081 1.00 95.19 292 LYS A N 1
ATOM 2294 C CA . LYS A 1 292 ? 9.876 19.309 3.261 1.00 95.19 292 LYS A CA 1
ATOM 2295 C C . LYS A 1 292 ? 10.447 18.445 2.143 1.00 95.19 292 LYS A C 1
ATOM 2297 O O . LYS A 1 292 ? 11.040 17.409 2.403 1.00 95.19 292 LYS A O 1
ATOM 2302 N N . VAL A 1 293 ? 10.347 18.913 0.895 1.00 93.75 293 VAL A N 1
ATOM 2303 C CA . VAL A 1 293 ? 10.960 18.232 -0.260 1.00 93.75 293 VAL A CA 1
ATOM 2304 C C . VAL A 1 293 ? 12.469 18.059 -0.064 1.00 93.75 293 VAL A C 1
ATOM 2306 O O . VAL A 1 293 ? 13.006 17.001 -0.385 1.00 93.75 293 VAL A O 1
ATOM 2309 N N . GLN A 1 294 ? 13.156 19.065 0.485 1.00 94.56 294 GLN A N 1
ATOM 2310 C CA . GLN A 1 294 ? 14.581 18.952 0.782 1.00 94.56 294 GLN A CA 1
ATOM 2311 C C . GLN A 1 294 ? 14.858 17.914 1.879 1.00 94.56 294 GLN A C 1
ATOM 2313 O O . GLN A 1 294 ? 15.750 17.093 1.695 1.00 94.56 294 GLN A O 1
ATOM 2318 N N . VAL A 1 295 ? 14.046 17.871 2.943 1.00 95.81 295 VAL A N 1
ATOM 2319 C CA . VAL A 1 295 ? 14.133 16.825 3.981 1.00 95.81 295 VAL A CA 1
ATOM 2320 C C . VAL A 1 295 ? 14.008 15.425 3.372 1.00 95.81 295 VAL A C 1
ATOM 2322 O O . VAL A 1 295 ? 14.820 14.558 3.675 1.00 95.81 295 VAL A O 1
ATOM 2325 N N . LEU A 1 296 ? 13.060 15.202 2.455 1.00 95.44 296 LEU A N 1
ATOM 2326 C CA . LEU A 1 296 ? 12.910 13.909 1.771 1.00 95.44 296 LEU A CA 1
ATOM 2327 C C . LEU A 1 296 ? 14.163 13.503 0.978 1.00 95.44 296 LEU A C 1
ATOM 2329 O O . LEU A 1 296 ? 14.591 12.350 1.038 1.00 95.44 296 LEU A O 1
ATOM 2333 N N . ARG A 1 297 ? 14.779 14.450 0.257 1.00 94.44 297 ARG A N 1
ATOM 2334 C CA . ARG A 1 297 ? 16.031 14.214 -0.485 1.00 94.44 297 ARG A CA 1
ATOM 2335 C C . ARG A 1 297 ? 17.191 13.889 0.452 1.00 94.44 297 ARG A C 1
ATOM 2337 O O . ARG A 1 297 ? 17.972 12.983 0.167 1.00 94.44 297 ARG A O 1
ATOM 2344 N N . ASP A 1 298 ? 17.300 14.615 1.560 1.00 95.50 298 ASP A N 1
ATOM 2345 C CA . ASP A 1 298 ? 18.362 14.415 2.545 1.00 95.50 298 ASP A CA 1
ATOM 2346 C C . ASP A 1 298 ? 18.218 13.050 3.234 1.00 95.50 298 ASP A C 1
ATOM 2348 O O . ASP A 1 298 ? 19.201 12.323 3.368 1.00 95.50 298 ASP A O 1
ATOM 2352 N N . LEU A 1 299 ? 16.990 12.647 3.570 1.00 96.19 299 LEU A N 1
ATOM 2353 C CA . LEU A 1 299 ? 16.700 11.333 4.147 1.00 96.19 299 LEU A CA 1
ATOM 2354 C C . LEU A 1 299 ? 16.916 10.188 3.162 1.00 96.19 299 LEU A C 1
ATOM 2356 O O . LEU A 1 299 ? 17.405 9.136 3.561 1.00 96.19 299 LEU A O 1
ATOM 2360 N N . GLN A 1 300 ? 16.621 10.373 1.873 1.00 96.31 300 GLN A N 1
ATOM 2361 C CA . GLN A 1 300 ? 16.996 9.382 0.865 1.00 96.31 300 GLN A CA 1
ATOM 2362 C C . GLN A 1 300 ? 18.515 9.178 0.816 1.00 96.31 300 GLN A C 1
ATOM 2364 O O . GLN A 1 300 ? 18.972 8.038 0.755 1.00 96.31 300 GLN A O 1
ATOM 2369 N N . LYS A 1 301 ? 19.300 10.261 0.857 1.00 96.00 301 LYS A N 1
ATOM 2370 C CA . LYS A 1 301 ? 20.767 10.170 0.892 1.00 96.00 301 LYS A CA 1
ATOM 2371 C C . LYS A 1 301 ? 21.253 9.496 2.171 1.00 96.00 301 LYS A C 1
ATOM 2373 O O . LYS A 1 301 ? 22.122 8.632 2.103 1.00 96.00 301 LYS A O 1
ATOM 2378 N N . ALA A 1 302 ? 20.671 9.845 3.318 1.00 96.56 302 ALA A N 1
ATOM 2379 C CA . ALA A 1 302 ? 20.977 9.200 4.591 1.00 96.56 302 ALA A CA 1
ATOM 2380 C C . ALA A 1 302 ? 20.691 7.692 4.533 1.00 96.56 302 ALA A C 1
ATOM 2382 O O . ALA A 1 302 ? 21.577 6.895 4.834 1.00 96.56 302 ALA A O 1
ATOM 2383 N N . PHE A 1 303 ? 19.510 7.301 4.042 1.00 97.50 303 PHE A N 1
ATOM 2384 C CA . PHE A 1 303 ? 19.141 5.906 3.813 1.00 97.50 303 PHE A CA 1
ATOM 2385 C C . PHE A 1 303 ? 20.132 5.199 2.887 1.00 97.50 303 PHE A C 1
ATOM 2387 O O . PHE A 1 303 ? 20.572 4.096 3.194 1.00 97.50 303 PHE A O 1
ATOM 2394 N N . GLN A 1 304 ? 20.502 5.822 1.765 1.00 97.19 304 GLN A N 1
ATOM 2395 C CA . GLN A 1 304 ? 21.433 5.242 0.800 1.00 97.19 304 GLN A CA 1
ATOM 2396 C C . GLN A 1 304 ? 22.797 4.960 1.433 1.00 97.19 304 GLN A C 1
ATOM 2398 O O . GLN A 1 304 ? 23.300 3.846 1.302 1.00 97.19 304 GLN A O 1
ATOM 2403 N N . ILE A 1 305 ? 23.363 5.938 2.145 1.00 97.00 305 ILE A N 1
ATOM 2404 C CA . ILE A 1 305 ? 24.663 5.815 2.817 1.00 97.00 305 ILE A CA 1
ATOM 2405 C C . ILE A 1 305 ? 24.601 4.744 3.906 1.00 97.00 305 ILE A C 1
ATOM 2407 O O . ILE A 1 305 ? 25.502 3.914 4.004 1.00 97.00 305 ILE A O 1
ATOM 2411 N N . HIS A 1 306 ? 23.538 4.758 4.708 1.00 97.12 306 HIS A N 1
ATOM 2412 C CA . HIS A 1 306 ? 23.353 3.841 5.824 1.00 97.12 306 HIS A CA 1
ATOM 2413 C C . HIS A 1 306 ? 23.146 2.395 5.354 1.00 97.12 306 HIS A C 1
ATOM 2415 O O . HIS A 1 306 ? 23.825 1.479 5.811 1.00 97.12 306 HIS A O 1
ATOM 2421 N N . ALA A 1 307 ? 22.232 2.187 4.405 1.00 96.12 307 ALA A N 1
ATOM 2422 C CA . ALA A 1 307 ? 21.855 0.865 3.927 1.00 96.12 307 ALA A CA 1
ATOM 2423 C C . ALA A 1 307 ? 22.801 0.309 2.850 1.00 96.12 307 ALA A C 1
ATOM 2425 O O . ALA A 1 307 ? 22.805 -0.896 2.615 1.00 96.12 307 ALA A O 1
ATOM 2426 N N . GLY A 1 308 ? 23.580 1.158 2.171 1.00 97.00 308 GLY A N 1
ATOM 2427 C CA . GLY A 1 308 ? 24.515 0.749 1.119 1.00 97.00 308 GLY A CA 1
ATOM 2428 C C . GLY A 1 308 ? 23.844 0.272 -0.174 1.00 97.00 308 GLY A C 1
ATOM 2429 O O . GLY A 1 308 ? 24.416 -0.538 -0.903 1.00 97.00 308 GLY A O 1
ATOM 2430 N N . VAL A 1 309 ? 22.621 0.732 -0.454 1.00 97.44 309 VAL A N 1
ATOM 2431 C CA . VAL A 1 309 ? 21.887 0.385 -1.683 1.00 97.44 309 VAL A CA 1
ATOM 2432 C C . VAL A 1 309 ? 22.439 1.133 -2.902 1.00 97.44 309 VAL A C 1
ATOM 2434 O O . VAL A 1 309 ? 23.176 2.116 -2.765 1.00 97.44 309 VAL A O 1
ATOM 2437 N N . ARG A 1 310 ? 22.074 0.693 -4.115 1.00 97.69 310 ARG A N 1
ATOM 2438 C CA . ARG A 1 310 ? 22.476 1.369 -5.360 1.00 97.69 310 ARG A CA 1
ATOM 2439 C C . ARG A 1 310 ? 21.948 2.801 -5.393 1.00 97.69 310 ARG A C 1
ATOM 2441 O O . ARG A 1 310 ? 20.779 3.043 -5.090 1.00 97.69 310 ARG A O 1
ATOM 2448 N N . ASP A 1 311 ? 22.799 3.725 -5.813 1.00 96.75 311 ASP A N 1
ATOM 2449 C CA . ASP A 1 311 ? 22.491 5.150 -5.807 1.00 96.75 311 ASP A CA 1
ATOM 2450 C C . ASP A 1 311 ? 22.234 5.684 -7.219 1.00 96.75 311 ASP A C 1
ATOM 2452 O O . ASP A 1 311 ? 23.114 5.664 -8.081 1.00 96.75 311 ASP A O 1
ATOM 2456 N N . TYR A 1 312 ? 21.020 6.182 -7.432 1.00 96.25 312 TYR A N 1
ATOM 2457 C CA . TYR A 1 312 ? 20.621 6.939 -8.614 1.00 96.25 312 TYR A CA 1
ATOM 2458 C C . TYR A 1 312 ? 20.035 8.304 -8.213 1.00 96.25 312 TYR A C 1
ATOM 2460 O O . TYR A 1 312 ? 19.099 8.807 -8.845 1.00 96.25 312 TYR A O 1
ATOM 2468 N N . SER A 1 313 ? 20.571 8.901 -7.146 1.00 94.19 313 SER A N 1
ATOM 2469 C CA . SER A 1 313 ? 20.260 10.271 -6.730 1.00 94.19 313 SER A CA 1
ATOM 2470 C C . SER A 1 313 ? 20.736 11.296 -7.763 1.00 94.19 313 SER A C 1
ATOM 2472 O O . SER A 1 313 ? 21.621 11.029 -8.584 1.00 94.19 313 SER A O 1
ATOM 2474 N N . ALA A 1 314 ? 20.144 12.490 -7.743 1.00 92.75 314 ALA A N 1
ATOM 2475 C CA . ALA A 1 314 ? 20.495 13.531 -8.694 1.00 92.75 314 ALA A CA 1
ATOM 2476 C C . ALA A 1 314 ? 21.846 14.160 -8.333 1.00 92.75 314 ALA A C 1
ATOM 2478 O O . ALA A 1 314 ? 22.141 14.439 -7.168 1.00 92.75 314 ALA A O 1
ATOM 2479 N N . VAL A 1 315 ? 22.650 14.447 -9.356 1.00 91.31 315 VAL A N 1
ATOM 2480 C CA . VAL A 1 315 ? 23.930 15.155 -9.222 1.00 91.31 315 VAL A CA 1
ATOM 2481 C C . VAL A 1 315 ? 23.798 16.491 -9.937 1.00 91.31 315 VAL A C 1
ATOM 2483 O O . VAL A 1 315 ? 23.360 16.536 -11.084 1.00 91.31 315 VAL A O 1
ATOM 2486 N N . ASP A 1 316 ? 24.106 17.587 -9.241 1.00 89.31 316 ASP A N 1
ATOM 2487 C CA . ASP A 1 316 ? 23.977 18.959 -9.757 1.00 89.31 316 ASP A CA 1
ATOM 2488 C C . ASP A 1 316 ? 22.589 19.268 -10.361 1.00 89.31 316 ASP A C 1
ATOM 2490 O O . ASP A 1 316 ? 22.456 19.955 -11.374 1.00 89.31 316 ASP A O 1
ATOM 2494 N N . GLY A 1 317 ? 21.530 18.733 -9.739 1.00 85.38 317 GLY A N 1
ATOM 2495 C CA . GLY A 1 317 ? 20.144 18.906 -10.193 1.00 85.38 317 GLY A CA 1
ATOM 2496 C C . GLY A 1 317 ? 19.778 18.084 -11.434 1.00 85.38 317 GLY A C 1
ATOM 2497 O O . GLY A 1 317 ? 18.749 18.341 -12.061 1.00 85.38 317 GLY A O 1
ATOM 2498 N N . VAL A 1 318 ? 20.600 17.098 -11.800 1.00 89.31 318 VAL A N 1
ATOM 2499 C CA . VAL A 1 318 ? 20.372 16.209 -12.941 1.00 89.31 318 VAL A CA 1
ATOM 2500 C C . VAL A 1 318 ? 20.161 14.782 -12.448 1.00 89.31 318 VAL A C 1
ATOM 2502 O O . VAL A 1 318 ? 21.067 14.155 -11.903 1.00 89.31 318 VAL A O 1
ATOM 2505 N N . SER A 1 319 ? 18.955 14.260 -12.669 1.00 91.25 319 SER A N 1
ATOM 2506 C CA . SER A 1 319 ? 18.646 12.850 -12.428 1.00 91.25 319 SER A CA 1
ATOM 2507 C C . SER A 1 319 ? 19.304 11.961 -13.493 1.00 91.25 319 SER A C 1
ATOM 2509 O O . SER A 1 319 ? 19.286 12.317 -14.679 1.00 91.25 319 SER A O 1
ATOM 2511 N N . PRO A 1 320 ? 19.828 10.775 -13.128 1.00 90.12 320 PRO A N 1
ATOM 2512 C CA . PRO A 1 320 ? 20.284 9.783 -14.103 1.00 90.12 320 PRO A CA 1
ATOM 2513 C C . PRO A 1 320 ? 19.142 9.284 -15.004 1.00 90.12 320 PRO A C 1
ATOM 2515 O O . PRO A 1 320 ? 19.394 8.785 -16.105 1.00 90.12 320 PRO A O 1
ATOM 2518 N N . GLY A 1 321 ? 17.888 9.456 -14.592 1.00 90.38 321 GLY A N 1
ATOM 2519 C CA . GLY A 1 321 ? 16.712 9.171 -15.395 1.00 90.38 321 GLY A CA 1
ATOM 2520 C C . GLY A 1 321 ? 15.547 8.705 -14.540 1.00 90.38 321 GLY A C 1
ATOM 2521 O O . GLY A 1 321 ? 15.673 8.485 -13.341 1.00 90.38 321 GLY A O 1
ATOM 2522 N N . ILE A 1 322 ? 14.410 8.513 -15.199 1.00 90.25 322 ILE A N 1
ATOM 2523 C CA . ILE A 1 322 ? 13.204 7.990 -14.560 1.00 90.25 322 ILE A CA 1
ATOM 2524 C C . ILE A 1 322 ? 13.474 6.568 -14.061 1.00 90.25 322 ILE A C 1
ATOM 2526 O O . ILE A 1 322 ? 13.955 5.728 -14.831 1.00 90.25 322 ILE A O 1
ATOM 2530 N N . CYS A 1 323 ? 13.116 6.299 -12.807 1.00 93.06 323 CYS A N 1
ATOM 2531 C CA . CYS A 1 323 ? 13.434 5.070 -12.082 1.00 93.06 323 CYS A CA 1
ATOM 2532 C C . CYS A 1 323 ? 13.144 3.790 -12.880 1.00 93.06 323 CYS A C 1
ATOM 2534 O O . CYS A 1 323 ? 14.037 2.966 -13.062 1.00 93.06 323 CYS A O 1
ATOM 2536 N N . HIS A 1 324 ? 11.951 3.641 -13.461 1.00 90.81 324 HIS A N 1
ATOM 2537 C CA . HIS A 1 324 ? 11.588 2.439 -14.229 1.00 90.81 324 HIS A CA 1
ATOM 2538 C C . HIS A 1 324 ? 12.432 2.225 -15.485 1.00 90.81 324 HIS A C 1
ATOM 2540 O O . HIS A 1 324 ? 12.694 1.085 -15.874 1.00 90.81 324 HIS A O 1
ATOM 2546 N N . GLN A 1 325 ? 12.834 3.315 -16.146 1.00 88.75 325 GLN A N 1
ATOM 2547 C CA . GLN A 1 325 ? 13.665 3.230 -17.341 1.00 88.75 325 GLN A CA 1
ATOM 2548 C C . GLN A 1 325 ? 15.063 2.757 -16.959 1.00 88.75 325 GLN A C 1
ATOM 2550 O O . GLN A 1 325 ? 15.560 1.806 -17.559 1.00 88.75 325 GLN A O 1
ATOM 2555 N N . VAL A 1 326 ? 15.661 3.399 -15.953 1.00 93.38 326 VAL A N 1
ATOM 2556 C CA . VAL A 1 326 ? 17.013 3.086 -15.485 1.00 93.38 326 VAL A CA 1
ATOM 2557 C C . VAL A 1 326 ? 17.059 1.683 -14.884 1.00 93.38 326 VAL A C 1
ATOM 2559 O O . VAL A 1 326 ? 17.898 0.886 -15.283 1.00 93.38 326 VAL A O 1
ATOM 2562 N N . ALA A 1 327 ? 16.108 1.322 -14.019 1.00 93.62 327 ALA A N 1
ATOM 2563 C CA . ALA A 1 327 ? 16.039 -0.009 -13.423 1.00 93.62 327 ALA A CA 1
ATOM 2564 C C . ALA A 1 327 ? 16.000 -1.119 -14.484 1.00 93.62 327 ALA A C 1
ATOM 2566 O O . ALA A 1 327 ? 16.754 -2.088 -14.414 1.00 93.62 327 ALA A O 1
ATOM 2567 N N . ARG A 1 328 ? 15.170 -0.950 -15.519 1.00 90.62 328 ARG A N 1
ATOM 2568 C CA . ARG A 1 328 ? 15.059 -1.904 -16.631 1.00 90.62 328 ARG A CA 1
ATOM 2569 C C . ARG A 1 328 ? 16.326 -1.996 -17.486 1.00 90.62 328 ARG A C 1
ATOM 2571 O O . ARG A 1 328 ? 16.584 -3.040 -18.081 1.00 90.62 328 ARG A O 1
ATOM 2578 N N . GLU A 1 329 ? 17.054 -0.895 -17.635 1.00 88.88 329 GLU A N 1
ATOM 2579 C CA . GLU A 1 329 ? 18.279 -0.851 -18.439 1.00 88.88 329 GLU A CA 1
ATOM 2580 C C . GLU A 1 329 ? 19.488 -1.416 -17.693 1.00 88.88 329 GLU A C 1
ATOM 2582 O O . GLU A 1 329 ? 20.320 -2.063 -18.326 1.00 88.88 329 GLU A O 1
ATOM 2587 N N . GLU A 1 330 ? 19.549 -1.213 -16.378 1.00 91.75 330 GLU A N 1
ATOM 2588 C CA . GLU A 1 330 ? 20.748 -1.468 -15.581 1.00 91.75 330 GLU A CA 1
ATOM 2589 C C . GLU A 1 330 ? 20.685 -2.767 -14.768 1.00 91.75 330 GLU A C 1
ATOM 2591 O O . GLU A 1 330 ? 21.730 -3.379 -14.554 1.00 91.75 330 GLU A O 1
ATOM 2596 N N . PHE A 1 331 ? 19.509 -3.192 -14.277 1.00 92.62 331 PHE A N 1
ATOM 2597 C CA . PHE A 1 331 ? 19.485 -4.292 -13.302 1.00 92.62 331 PHE A CA 1
ATOM 2598 C C . PHE A 1 331 ? 18.252 -5.198 -13.226 1.00 92.62 331 PHE A C 1
ATOM 2600 O O . PHE A 1 331 ? 18.301 -6.168 -12.474 1.00 92.62 331 PHE A O 1
ATOM 2607 N N . ILE A 1 332 ? 17.152 -4.916 -13.928 1.00 91.94 332 ILE A N 1
ATOM 2608 C CA . ILE A 1 332 ? 16.031 -5.869 -14.005 1.00 91.94 332 ILE A CA 1
ATOM 2609 C C . ILE A 1 332 ? 16.340 -6.906 -15.083 1.00 91.94 332 ILE A C 1
ATOM 2611 O O . ILE A 1 332 ? 16.371 -6.581 -16.275 1.00 91.94 332 ILE A O 1
ATOM 2615 N N . GLU A 1 333 ? 16.490 -8.158 -14.666 1.00 91.56 333 GLU A N 1
ATOM 2616 C CA . GLU A 1 333 ? 16.806 -9.284 -15.535 1.00 91.56 333 GLU A CA 1
ATOM 2617 C C . GLU A 1 333 ? 15.582 -10.151 -15.858 1.00 91.56 333 GLU A C 1
ATOM 2619 O O . GLU A 1 333 ? 14.509 -10.075 -15.250 1.00 91.56 333 GLU A O 1
ATOM 2624 N N . VAL A 1 334 ? 15.740 -10.996 -16.879 1.00 89.69 334 VAL A N 1
ATOM 2625 C CA . VAL A 1 334 ? 14.682 -11.907 -17.330 1.00 89.69 334 VAL A CA 1
ATOM 2626 C C . VAL A 1 334 ? 14.304 -12.878 -16.217 1.00 89.69 334 VAL A C 1
ATOM 2628 O O . VAL A 1 334 ? 15.122 -13.652 -15.723 1.00 89.69 334 VAL A O 1
ATOM 2631 N N . GLY A 1 335 ? 13.013 -12.910 -15.905 1.00 89.69 335 GLY A N 1
ATOM 2632 C CA . GLY A 1 335 ? 12.447 -13.795 -14.906 1.00 89.69 335 GLY A CA 1
ATOM 2633 C C . GLY A 1 335 ? 12.595 -13.292 -13.477 1.00 89.69 335 GLY A C 1
ATOM 2634 O O . GLY A 1 335 ? 12.221 -14.044 -12.584 1.00 89.69 335 GLY A O 1
ATOM 2635 N N . ASP A 1 336 ? 13.117 -12.092 -13.231 1.00 94.19 336 ASP A N 1
ATOM 2636 C CA . ASP A 1 336 ? 13.169 -11.523 -11.883 1.00 94.19 336 ASP A CA 1
ATOM 2637 C C . ASP A 1 336 ? 11.774 -11.302 -11.297 1.00 94.19 336 ASP A C 1
ATOM 2639 O O . ASP A 1 336 ? 10.793 -11.117 -12.018 1.00 94.19 336 ASP A O 1
ATOM 2643 N N . PHE A 1 337 ? 11.699 -11.288 -9.968 1.00 94.88 337 PHE A N 1
ATOM 2644 C CA . PHE A 1 337 ? 10.568 -10.752 -9.228 1.00 94.88 337 PHE A CA 1
ATOM 2645 C C . PHE A 1 337 ? 10.991 -9.450 -8.534 1.00 94.88 337 PHE A C 1
ATOM 2647 O O . PHE A 1 337 ? 11.814 -9.485 -7.617 1.00 94.88 337 PHE A O 1
ATOM 2654 N N . ILE A 1 338 ? 10.456 -8.314 -8.998 1.00 94.38 338 ILE A N 1
ATOM 2655 C CA . ILE A 1 338 ? 10.821 -6.965 -8.541 1.00 94.38 338 ILE A CA 1
ATOM 2656 C C . ILE A 1 338 ? 9.601 -6.256 -7.957 1.00 94.38 338 ILE A C 1
ATOM 2658 O O . ILE A 1 338 ? 8.546 -6.196 -8.587 1.00 94.38 338 ILE A O 1
ATOM 2662 N N . GLN A 1 339 ? 9.763 -5.641 -6.793 1.00 93.88 339 GLN A N 1
ATOM 2663 C CA . GLN A 1 339 ? 8.772 -4.717 -6.244 1.00 93.88 339 GLN A CA 1
ATOM 2664 C C . GLN A 1 339 ? 9.424 -3.375 -5.945 1.00 93.88 339 GLN A C 1
ATOM 2666 O O . GLN A 1 339 ? 10.607 -3.312 -5.628 1.00 93.88 339 GLN A O 1
ATOM 2671 N N . ALA A 1 340 ? 8.664 -2.297 -6.065 1.00 93.25 340 ALA A N 1
ATOM 2672 C CA . ALA A 1 340 ? 9.148 -0.949 -5.802 1.00 93.25 340 ALA A CA 1
ATOM 2673 C C . ALA A 1 340 ? 8.018 -0.075 -5.258 1.00 93.25 340 ALA A C 1
ATOM 2675 O O . ALA A 1 340 ? 6.844 -0.409 -5.405 1.00 93.25 340 ALA A O 1
ATOM 2676 N N . THR A 1 341 ? 8.359 1.046 -4.634 1.00 91.00 341 THR A N 1
ATOM 2677 C CA . THR A 1 341 ? 7.392 1.962 -3.999 1.00 91.00 341 THR A CA 1
ATOM 2678 C C . THR A 1 341 ? 6.617 2.847 -4.984 1.00 91.00 341 THR A C 1
ATOM 2680 O O . THR A 1 341 ? 5.978 3.817 -4.580 1.00 91.00 341 THR A O 1
ATOM 2683 N N . ASP A 1 342 ? 6.631 2.494 -6.273 1.00 86.81 342 ASP A N 1
ATOM 2684 C CA . ASP A 1 342 ? 5.932 3.204 -7.338 1.00 86.81 342 ASP A CA 1
ATOM 2685 C C . ASP A 1 342 ? 4.987 2.282 -8.132 1.00 86.81 342 ASP A C 1
ATOM 2687 O O . ASP A 1 342 ? 5.279 1.119 -8.421 1.00 86.81 342 ASP A O 1
ATOM 2691 N N . SER A 1 343 ? 3.837 2.822 -8.528 1.00 78.88 343 SER A N 1
ATOM 2692 C CA . SER A 1 343 ? 2.796 2.129 -9.293 1.00 78.88 343 SER A CA 1
ATOM 2693 C C . SER A 1 343 ? 3.226 1.615 -10.685 1.00 78.88 343 SER A C 1
ATOM 2695 O O . SER A 1 343 ? 2.881 0.509 -11.102 1.00 78.88 343 SER A O 1
ATOM 2697 N N . HIS A 1 344 ? 4.029 2.363 -11.436 1.00 83.94 344 HIS A N 1
ATOM 2698 C CA . HIS A 1 344 ? 4.452 2.019 -12.798 1.00 83.94 344 HIS A CA 1
ATOM 2699 C C . HIS A 1 344 ? 5.624 1.040 -12.843 1.00 83.94 344 HIS A C 1
ATOM 2701 O O . HIS A 1 344 ? 6.111 0.707 -13.924 1.00 83.94 344 HIS A O 1
ATOM 2707 N N . THR A 1 345 ? 5.987 0.456 -11.699 1.00 88.94 345 THR A N 1
ATOM 2708 C CA . THR A 1 345 ? 6.940 -0.657 -11.587 1.00 88.94 345 THR A CA 1
ATOM 2709 C C . THR A 1 345 ? 6.613 -1.819 -12.528 1.00 88.94 345 THR A C 1
ATOM 2711 O O . THR A 1 345 ? 7.532 -2.492 -12.998 1.00 88.94 345 THR A O 1
ATOM 2714 N N . CYS A 1 346 ? 5.338 -2.016 -12.895 1.00 85.75 346 CYS A N 1
ATOM 2715 C CA . CYS A 1 346 ? 4.889 -2.969 -13.925 1.00 85.75 346 CYS A CA 1
ATOM 2716 C C . CYS A 1 346 ? 5.605 -2.833 -15.284 1.00 85.75 346 CYS A C 1
ATOM 2718 O O . CYS A 1 346 ? 5.698 -3.807 -16.028 1.00 85.75 346 CYS A O 1
ATOM 2720 N N . MET A 1 347 ? 6.213 -1.679 -15.581 1.00 85.31 347 MET A N 1
ATOM 2721 C CA . MET A 1 347 ? 7.063 -1.475 -16.759 1.00 85.31 347 MET A CA 1
ATOM 2722 C C . MET A 1 347 ? 8.221 -2.483 -16.860 1.00 85.31 347 MET A C 1
ATOM 2724 O O . MET A 1 347 ? 8.636 -2.835 -17.969 1.00 85.31 347 MET A O 1
ATOM 2728 N N . GLY A 1 348 ? 8.727 -2.973 -15.724 1.00 86.81 348 GLY A N 1
ATOM 2729 C CA . GLY A 1 348 ? 9.772 -3.996 -15.675 1.00 86.81 348 GLY A CA 1
ATOM 2730 C C . GLY A 1 348 ? 9.386 -5.310 -16.365 1.00 86.81 348 GLY A C 1
ATOM 2731 O O . GLY A 1 348 ? 10.259 -5.995 -16.894 1.00 86.81 348 GLY A O 1
ATOM 2732 N N . GLY A 1 349 ? 8.094 -5.629 -16.488 1.00 87.00 349 GLY A N 1
ATOM 2733 C CA . GLY A 1 349 ? 7.647 -6.833 -17.190 1.00 87.00 349 GLY A CA 1
ATOM 2734 C C . GLY A 1 349 ? 7.842 -6.809 -18.708 1.00 87.00 349 GLY A C 1
ATOM 2735 O O . GLY A 1 349 ? 7.774 -7.855 -19.355 1.00 87.00 349 GLY A O 1
ATOM 2736 N N . ALA A 1 350 ? 8.224 -5.668 -19.294 1.00 84.44 350 ALA A N 1
ATOM 2737 C CA . ALA A 1 350 ? 8.779 -5.632 -20.651 1.00 84.44 350 ALA A CA 1
ATOM 2738 C C . ALA A 1 350 ? 10.134 -6.371 -20.775 1.00 84.44 350 ALA A C 1
ATOM 2740 O O . ALA A 1 350 ? 10.551 -6.692 -21.886 1.00 84.44 350 ALA A O 1
ATOM 2741 N N . SER A 1 351 ? 10.814 -6.654 -19.656 1.00 84.50 351 SER A N 1
ATOM 2742 C CA . SER A 1 351 ? 12.006 -7.513 -19.585 1.00 84.50 351 SER A CA 1
ATOM 2743 C C . SER A 1 351 ? 11.670 -8.980 -19.282 1.00 84.50 351 SER A C 1
ATOM 2745 O O . SER A 1 351 ? 12.574 -9.758 -19.000 1.00 84.50 351 SER A O 1
ATOM 2747 N N . ASN A 1 352 ? 10.397 -9.394 -19.350 1.00 86.06 352 ASN A N 1
ATOM 2748 C CA . ASN A 1 352 ? 9.924 -10.706 -18.883 1.00 86.06 352 ASN A CA 1
ATOM 2749 C C . ASN A 1 352 ? 10.212 -10.966 -17.387 1.00 86.06 352 ASN A C 1
ATOM 2751 O O . ASN A 1 352 ? 10.514 -12.095 -17.001 1.00 86.06 352 ASN A O 1
ATOM 2755 N N . ALA A 1 353 ? 10.134 -9.927 -16.557 1.00 91.44 353 ALA A N 1
ATOM 2756 C CA . ALA A 1 353 ? 10.159 -10.014 -15.098 1.00 91.44 353 ALA A CA 1
ATOM 2757 C C . ALA A 1 353 ? 8.736 -9.860 -14.527 1.00 91.44 353 ALA A C 1
ATOM 2759 O O . ALA A 1 353 ? 7.885 -9.211 -15.134 1.00 91.44 353 ALA A O 1
ATOM 2760 N N . LEU A 1 354 ? 8.465 -10.424 -13.350 1.00 94.25 354 LEU A N 1
ATOM 2761 C CA . LEU A 1 354 ? 7.249 -10.118 -12.600 1.00 94.25 354 LEU A CA 1
ATOM 2762 C C . LEU A 1 354 ? 7.492 -8.847 -11.795 1.00 94.25 354 LEU A C 1
ATOM 2764 O O . LEU A 1 354 ? 8.305 -8.865 -10.875 1.00 94.25 354 LEU A O 1
ATOM 2768 N N . THR A 1 355 ? 6.816 -7.749 -12.129 1.00 91.62 355 THR A N 1
ATOM 2769 C CA . THR A 1 355 ? 7.061 -6.469 -11.458 1.00 91.62 355 THR A CA 1
ATOM 2770 C C . THR A 1 355 ? 5.770 -5.725 -11.130 1.00 91.62 355 THR A C 1
ATOM 2772 O O . THR A 1 355 ? 4.853 -5.679 -11.952 1.00 91.62 355 THR A O 1
ATOM 2775 N N . TYR A 1 356 ? 5.667 -5.154 -9.927 1.00 88.94 356 TYR A N 1
ATOM 2776 C CA . TYR A 1 356 ? 4.539 -4.299 -9.532 1.00 88.94 356 TYR A CA 1
ATOM 2777 C C . TYR A 1 356 ? 4.852 -3.436 -8.301 1.00 88.94 356 TYR A C 1
ATOM 2779 O O . TYR A 1 356 ? 5.788 -3.712 -7.552 1.00 88.94 356 TYR A O 1
ATOM 2787 N N . GLY A 1 357 ? 4.075 -2.363 -8.138 1.00 87.62 357 GLY A N 1
ATOM 2788 C CA . GLY A 1 357 ? 4.243 -1.383 -7.067 1.00 87.62 357 GLY A CA 1
ATOM 2789 C C . GLY A 1 357 ? 3.671 -1.827 -5.722 1.00 87.62 357 GLY A C 1
ATOM 2790 O O . GLY A 1 357 ? 2.680 -2.559 -5.683 1.00 87.62 357 GLY A O 1
ATOM 2791 N N . VAL A 1 358 ? 4.265 -1.342 -4.633 1.00 89.06 358 VAL A N 1
ATOM 2792 C CA . VAL A 1 358 ? 3.853 -1.601 -3.244 1.00 89.06 358 VAL A CA 1
ATOM 2793 C C . VAL A 1 358 ? 3.933 -0.336 -2.380 1.00 89.06 358 VAL A C 1
ATOM 2795 O O . VAL A 1 358 ? 4.534 0.657 -2.783 1.00 89.06 358 VAL A O 1
ATOM 2798 N N . GLY A 1 359 ? 3.315 -0.358 -1.196 1.00 89.06 359 GLY A N 1
ATOM 2799 C CA . GLY A 1 359 ? 3.435 0.712 -0.197 1.00 89.06 359 GLY A CA 1
ATOM 2800 C C . GLY A 1 359 ? 4.800 0.734 0.506 1.00 89.06 359 GLY A C 1
ATOM 2801 O O . GLY A 1 359 ? 5.607 -0.186 0.353 1.00 89.06 359 GLY A O 1
ATOM 2802 N N . ALA A 1 360 ? 5.052 1.776 1.305 1.00 93.19 360 ALA A N 1
ATOM 2803 C CA . ALA A 1 360 ? 6.316 1.946 2.021 1.00 93.19 360 ALA A CA 1
ATOM 2804 C C . ALA A 1 360 ? 6.529 0.858 3.089 1.00 93.19 360 ALA A C 1
ATOM 2806 O O . ALA A 1 360 ? 7.637 0.342 3.195 1.00 93.19 360 ALA A O 1
ATOM 2807 N N . THR A 1 361 ? 5.480 0.442 3.806 1.00 94.81 361 THR A N 1
ATOM 2808 C CA . THR A 1 361 ? 5.546 -0.641 4.810 1.00 94.81 361 THR A CA 1
ATOM 2809 C C . THR A 1 361 ? 5.932 -1.972 4.174 1.00 94.81 361 THR A C 1
ATOM 2811 O O . THR A 1 361 ? 6.819 -2.672 4.660 1.00 94.81 361 THR A O 1
ATOM 2814 N N . GLU A 1 362 ? 5.296 -2.326 3.054 1.00 94.50 362 GLU A N 1
ATOM 2815 C CA . GLU A 1 362 ? 5.602 -3.572 2.347 1.00 94.50 362 GLU A CA 1
ATOM 2816 C C . GLU A 1 362 ? 7.003 -3.556 1.745 1.00 94.50 362 GLU A C 1
ATOM 2818 O O . GLU A 1 362 ? 7.718 -4.550 1.853 1.00 94.50 362 GLU A O 1
ATOM 2823 N N . TYR A 1 363 ? 7.423 -2.428 1.169 1.00 95.56 363 TYR A N 1
ATOM 2824 C CA . TYR A 1 363 ? 8.779 -2.297 0.653 1.00 95.56 363 TYR A CA 1
ATOM 2825 C C . TYR A 1 363 ? 9.829 -2.351 1.770 1.00 95.56 363 TYR A C 1
ATOM 2827 O O . TYR A 1 363 ? 10.817 -3.066 1.634 1.00 95.56 363 TYR A O 1
ATOM 2835 N N . ALA A 1 364 ? 9.603 -1.663 2.893 1.00 96.19 364 ALA A N 1
ATOM 2836 C CA . ALA A 1 364 ? 10.465 -1.714 4.072 1.00 96.19 364 ALA A CA 1
ATOM 2837 C C . ALA A 1 364 ? 10.601 -3.148 4.611 1.00 96.19 364 ALA A C 1
ATOM 2839 O O . ALA A 1 364 ? 11.712 -3.611 4.859 1.00 96.19 364 ALA A O 1
ATOM 2840 N N . ASN A 1 365 ? 9.491 -3.885 4.714 1.00 95.12 365 ASN A N 1
ATOM 2841 C CA . ASN A 1 365 ? 9.519 -5.297 5.087 1.00 95.12 365 ASN A CA 1
ATOM 2842 C C . ASN A 1 365 ? 10.306 -6.142 4.080 1.00 95.12 365 ASN A C 1
ATOM 2844 O O . ASN A 1 365 ? 11.092 -7.006 4.453 1.00 95.12 365 ASN A O 1
ATOM 2848 N N . LEU A 1 366 ? 10.095 -5.902 2.790 1.00 94.12 366 LEU A N 1
ATOM 2849 C CA . LEU A 1 366 ? 10.770 -6.629 1.729 1.00 94.12 366 LEU A CA 1
ATOM 2850 C C . LEU A 1 366 ? 12.285 -6.425 1.760 1.00 94.12 366 LEU A C 1
ATOM 2852 O O . LEU A 1 366 ? 13.023 -7.399 1.605 1.00 94.12 366 LEU A O 1
ATOM 2856 N N . VAL A 1 367 ? 12.764 -5.195 1.966 1.00 95.12 367 VAL A N 1
ATOM 2857 C CA . VAL A 1 367 ? 14.209 -4.929 1.976 1.00 95.12 367 VAL A CA 1
ATOM 2858 C C . VAL A 1 367 ? 14.889 -5.482 3.225 1.00 95.12 367 VAL A C 1
ATOM 2860 O O . VAL A 1 367 ? 16.052 -5.870 3.135 1.00 95.12 367 VAL A O 1
ATOM 2863 N N . SER A 1 368 ? 14.185 -5.569 4.361 1.00 93.81 368 SER A N 1
ATOM 2864 C CA . SER A 1 368 ? 14.726 -6.125 5.608 1.00 93.81 368 SER A CA 1
ATOM 2865 C C . SER A 1 368 ? 14.623 -7.654 5.676 1.00 93.81 368 SER A C 1
ATOM 2867 O O . SER A 1 368 ? 15.591 -8.319 6.036 1.00 93.81 368 SER A O 1
ATOM 2869 N N . ALA A 1 369 ? 13.475 -8.228 5.305 1.00 91.69 369 ALA A N 1
ATOM 2870 C CA . ALA A 1 369 ? 13.185 -9.657 5.436 1.00 91.69 369 ALA A CA 1
ATOM 2871 C C . ALA A 1 369 ? 13.501 -10.473 4.166 1.00 91.69 369 ALA A C 1
ATOM 2873 O O . ALA A 1 369 ? 13.630 -11.695 4.229 1.00 91.69 369 ALA A O 1
ATOM 2874 N N . GLY A 1 370 ? 13.633 -9.822 3.004 1.00 89.88 370 GLY A N 1
ATOM 2875 C CA . GLY A 1 370 ? 13.959 -10.463 1.723 1.00 89.88 370 GLY A CA 1
ATOM 2876 C C . GLY A 1 370 ? 12.786 -11.160 1.023 1.00 89.88 370 GLY A C 1
ATOM 2877 O O . GLY A 1 370 ? 12.992 -11.827 0.005 1.00 89.88 370 GLY A O 1
ATOM 2878 N N . PHE A 1 371 ? 11.564 -11.017 1.538 1.00 92.06 371 PHE A N 1
ATOM 2879 C CA . PHE A 1 371 ? 10.357 -11.616 0.971 1.00 92.06 371 PHE A CA 1
ATOM 2880 C C . PHE A 1 371 ? 9.161 -10.663 0.995 1.00 92.06 371 PHE A C 1
ATOM 2882 O O . PHE A 1 371 ? 9.124 -9.682 1.735 1.00 92.06 371 PHE A O 1
ATOM 2889 N N . THR A 1 372 ? 8.141 -11.015 0.219 1.00 92.69 372 THR A N 1
ATOM 2890 C CA . THR A 1 372 ? 6.819 -10.388 0.232 1.00 92.69 372 THR A CA 1
ATOM 2891 C C . THR A 1 372 ? 5.719 -11.445 0.317 1.00 92.69 372 THR A C 1
ATOM 2893 O O . THR A 1 372 ? 5.957 -12.624 0.041 1.00 92.69 372 THR A O 1
ATOM 2896 N N . PHE A 1 373 ? 4.504 -11.029 0.667 1.00 93.19 373 PHE A N 1
ATOM 2897 C CA . PHE A 1 373 ? 3.316 -11.866 0.549 1.00 93.19 373 PHE A CA 1
ATOM 2898 C C . PHE A 1 373 ? 2.620 -11.610 -0.792 1.00 93.19 373 PHE A C 1
ATOM 2900 O O . PHE A 1 373 ? 2.430 -10.478 -1.249 1.00 93.19 373 PHE A O 1
ATOM 2907 N N . VAL A 1 374 ? 2.225 -12.692 -1.446 1.00 92.62 374 VAL A N 1
ATOM 2908 C CA . VAL A 1 374 ? 1.647 -12.674 -2.783 1.00 92.62 374 VAL A CA 1
ATOM 2909 C C . VAL A 1 374 ? 0.390 -13.519 -2.767 1.00 92.62 374 VAL A C 1
ATOM 2911 O O . VAL A 1 374 ? 0.431 -14.714 -2.494 1.00 92.62 374 VAL A O 1
ATOM 2914 N N . LYS A 1 375 ? -0.729 -12.907 -3.142 1.00 92.56 375 LYS A N 1
ATOM 2915 C CA . LYS A 1 375 ? -1.869 -13.652 -3.661 1.00 92.56 375 LYS A CA 1
ATOM 2916 C C . LYS A 1 375 ? -1.608 -13.875 -5.141 1.00 92.56 375 LYS A C 1
ATOM 2918 O O . LYS A 1 375 ? -1.603 -12.908 -5.902 1.00 92.56 375 LYS A O 1
ATOM 2923 N N . VAL A 1 376 ? -1.322 -15.116 -5.535 1.00 95.31 376 VAL A N 1
ATOM 2924 C CA . VAL A 1 376 ? -0.933 -15.436 -6.918 1.00 95.31 376 VAL A CA 1
ATOM 2925 C C . VAL A 1 376 ? -2.005 -14.902 -7.880 1.00 95.31 376 VAL A C 1
ATOM 2927 O O . VAL A 1 376 ? -3.176 -15.260 -7.728 1.00 95.31 376 VAL A O 1
ATOM 2930 N N . PRO A 1 377 ? -1.665 -14.025 -8.840 1.00 91.31 377 PRO A N 1
ATOM 2931 C CA . PRO A 1 377 ? -2.669 -13.417 -9.705 1.00 91.31 377 PRO A CA 1
ATOM 2932 C C . PRO A 1 377 ? -3.172 -14.419 -10.749 1.00 91.31 377 PRO A C 1
ATOM 2934 O O . PRO A 1 377 ? -2.433 -15.296 -11.201 1.00 91.31 377 PRO A O 1
ATOM 2937 N N . GLU A 1 378 ? -4.420 -14.259 -11.187 1.00 93.81 378 GLU A N 1
ATOM 2938 C CA . GLU A 1 378 ? -4.836 -14.836 -12.471 1.00 93.81 378 GLU A CA 1
ATOM 2939 C C . GLU A 1 378 ? -4.071 -14.143 -13.608 1.00 93.81 378 GLU A C 1
ATOM 2941 O O . GLU A 1 378 ? -3.734 -12.969 -13.485 1.00 93.81 378 GLU A O 1
ATOM 2946 N N . SER A 1 379 ? -3.850 -14.807 -14.744 1.00 90.19 379 SER A N 1
ATOM 2947 C CA . SER A 1 379 ? -3.292 -14.154 -15.940 1.00 90.19 379 SER A CA 1
ATOM 2948 C C . SER A 1 379 ? -4.357 -13.957 -17.019 1.00 90.19 379 SER A C 1
ATOM 2950 O O . SER A 1 379 ? -5.134 -14.865 -17.310 1.00 90.19 379 SER A O 1
ATOM 2952 N N . ILE A 1 380 ? -4.341 -12.797 -17.674 1.00 89.81 380 ILE A N 1
ATOM 2953 C CA . ILE A 1 380 ? -5.049 -12.532 -18.928 1.00 89.81 380 ILE A CA 1
ATOM 2954 C C . ILE A 1 380 ? -4.032 -12.490 -20.071 1.00 89.81 380 ILE A C 1
ATOM 2956 O O . ILE A 1 380 ? -3.097 -11.695 -20.056 1.00 89.81 380 ILE A O 1
ATOM 2960 N N . ARG A 1 381 ? -4.198 -13.368 -21.064 1.00 88.94 381 ARG A N 1
ATOM 2961 C CA . ARG A 1 381 ? -3.300 -13.470 -22.221 1.00 88.94 381 ARG A CA 1
ATOM 2962 C C . ARG A 1 381 ? -3.868 -12.698 -23.411 1.00 88.94 381 ARG A C 1
ATOM 2964 O O . ARG A 1 381 ? -4.897 -13.085 -23.954 1.00 88.94 381 ARG A O 1
ATOM 2971 N N . PHE A 1 382 ? -3.154 -11.670 -23.854 1.00 88.88 382 PHE A N 1
ATOM 2972 C CA . PHE A 1 382 ? -3.407 -10.939 -25.093 1.00 88.88 382 PHE A CA 1
ATOM 2973 C C . PHE A 1 382 ? -2.534 -11.506 -26.213 1.00 88.88 382 PHE A C 1
ATOM 2975 O O . PHE A 1 382 ? -1.337 -11.226 -26.290 1.00 88.88 382 PHE A O 1
ATOM 2982 N N . GLU A 1 383 ? -3.127 -12.321 -27.080 1.00 90.94 383 GLU A N 1
ATOM 2983 C CA . GLU A 1 383 ? -2.440 -12.888 -28.241 1.00 90.94 383 GLU A CA 1
ATOM 2984 C C . GLU A 1 383 ? -2.529 -11.918 -29.431 1.00 90.94 383 GLU A C 1
ATOM 2986 O O . GLU A 1 383 ? -3.547 -11.845 -30.119 1.00 90.94 383 GLU A O 1
ATOM 2991 N N . LEU A 1 384 ? -1.465 -11.149 -29.665 1.00 86.38 384 LEU A N 1
ATOM 2992 C CA . LEU A 1 384 ? -1.382 -10.178 -30.751 1.00 86.38 384 LEU A CA 1
ATOM 2993 C C . LEU A 1 384 ? -1.054 -10.886 -32.072 1.00 86.38 384 LEU A C 1
ATOM 2995 O O . LEU A 1 384 ? -0.063 -11.612 -32.189 1.00 86.38 384 LEU A O 1
ATOM 2999 N N . VAL A 1 385 ? -1.875 -10.647 -33.091 1.00 90.50 385 VAL A N 1
ATOM 3000 C CA . VAL A 1 385 ? -1.754 -11.241 -34.431 1.00 90.50 385 VAL A CA 1
ATOM 3001 C C . VAL A 1 385 ? -1.755 -10.153 -35.505 1.00 90.50 385 VAL A C 1
ATOM 3003 O O . VAL A 1 385 ? -2.284 -9.067 -35.281 1.00 90.50 385 VAL A O 1
ATOM 3006 N N . GLY A 1 386 ? -1.190 -10.452 -36.677 1.00 89.94 386 GLY A N 1
ATOM 3007 C CA . GLY A 1 386 ? -1.061 -9.491 -37.780 1.00 89.94 386 GLY A CA 1
ATOM 3008 C C . GLY A 1 386 ? 0.137 -8.551 -37.623 1.00 89.94 386 GLY A C 1
ATOM 3009 O O . GLY A 1 386 ? 1.083 -8.859 -36.902 1.00 89.94 386 GLY A O 1
ATOM 3010 N N . GLU A 1 387 ? 0.099 -7.413 -38.315 1.00 87.81 387 GLU A N 1
ATOM 3011 C CA . GLU A 1 387 ? 1.151 -6.392 -38.288 1.00 87.81 387 GLU A CA 1
ATOM 3012 C C . GLU A 1 387 ? 0.590 -5.054 -37.799 1.00 87.81 387 GLU A C 1
ATOM 3014 O O . GLU A 1 387 ? -0.543 -4.684 -38.118 1.00 87.81 387 GLU A O 1
ATOM 3019 N N . LEU A 1 388 ? 1.387 -4.315 -37.023 1.00 84.81 388 LEU A N 1
ATOM 3020 C CA . LEU A 1 388 ? 1.024 -2.979 -36.564 1.00 84.81 388 LEU A CA 1
ATOM 3021 C C . LEU A 1 388 ? 0.871 -2.020 -37.758 1.00 84.81 388 LEU A C 1
ATOM 3023 O O . LEU A 1 388 ? 1.807 -1.826 -38.534 1.00 84.81 388 LEU A O 1
ATOM 3027 N N . HIS A 1 389 ? -0.303 -1.394 -37.888 1.00 86.25 389 HIS A N 1
ATOM 3028 C CA . HIS A 1 389 ? -0.594 -0.479 -38.994 1.00 86.25 389 HIS A CA 1
ATOM 3029 C C . HIS A 1 389 ? 0.423 0.680 -39.054 1.00 86.25 389 HIS A C 1
ATOM 3031 O O . HIS A 1 389 ? 0.723 1.279 -38.013 1.00 86.25 389 HIS A O 1
ATOM 3037 N N . PRO A 1 390 ? 0.908 1.080 -40.250 1.00 83.12 390 PRO A N 1
ATOM 3038 C CA . PRO A 1 390 ? 1.757 2.260 -40.401 1.00 83.12 390 PRO A CA 1
ATOM 3039 C C . PRO A 1 390 ? 1.102 3.513 -39.800 1.00 83.12 390 PRO A C 1
ATOM 3041 O O . PRO A 1 390 ? 0.035 3.942 -40.233 1.00 83.12 390 PRO A O 1
ATOM 3044 N N . GLY A 1 391 ? 1.726 4.103 -38.781 1.00 83.62 391 GLY A N 1
ATOM 3045 C CA . GLY A 1 391 ? 1.188 5.262 -38.053 1.00 83.62 391 GLY A CA 1
ATOM 3046 C C . GLY A 1 391 ? 0.562 4.937 -36.693 1.00 83.62 391 GLY A C 1
ATOM 3047 O O . GLY A 1 391 ? 0.289 5.863 -35.932 1.00 83.62 391 GLY A O 1
ATOM 3048 N N . CYS A 1 392 ? 0.401 3.658 -36.355 1.00 85.44 392 CYS A N 1
ATOM 3049 C CA . CYS A 1 392 ? 0.132 3.215 -34.992 1.00 85.44 392 CYS A CA 1
ATOM 3050 C C . CYS A 1 392 ? 1.436 2.877 -34.264 1.00 85.44 392 CYS A C 1
ATOM 3052 O O . CYS A 1 392 ? 2.463 2.549 -34.856 1.00 85.44 392 CYS A O 1
ATOM 3054 N N . THR A 1 393 ? 1.377 2.954 -32.944 1.00 84.19 393 THR A N 1
ATOM 3055 C CA . THR A 1 393 ? 2.445 2.582 -32.022 1.00 84.19 393 THR A CA 1
ATOM 3056 C C . THR A 1 393 ? 1.902 1.593 -31.000 1.00 84.19 393 THR A C 1
ATOM 3058 O O . THR A 1 393 ? 0.693 1.416 -30.851 1.00 84.19 393 THR A O 1
ATOM 3061 N N . ALA A 1 394 ? 2.785 0.997 -30.207 1.00 81.62 394 ALA A N 1
ATOM 3062 C CA . ALA A 1 394 ? 2.364 0.189 -29.070 1.00 81.62 394 ALA A CA 1
ATOM 3063 C C . ALA A 1 394 ? 1.487 0.951 -28.066 1.00 81.62 394 ALA A C 1
ATOM 3065 O O . ALA A 1 394 ? 0.692 0.341 -27.357 1.00 81.62 394 ALA A O 1
ATOM 3066 N N . LYS A 1 395 ? 1.604 2.288 -28.023 1.00 82.69 395 LYS A N 1
ATOM 3067 C CA . LYS A 1 395 ? 0.718 3.136 -27.225 1.00 82.69 395 LYS A CA 1
ATOM 3068 C C . LYS A 1 395 ? -0.731 3.028 -27.702 1.00 82.69 395 LYS A C 1
ATOM 3070 O O . LYS A 1 395 ? -1.625 2.981 -26.873 1.00 82.69 395 LYS A O 1
ATOM 3075 N N . ASP A 1 396 ? -0.967 2.964 -29.008 1.00 85.00 396 ASP A N 1
ATOM 3076 C CA . ASP A 1 396 ? -2.319 2.816 -29.554 1.00 85.00 396 ASP A CA 1
ATOM 3077 C C . ASP A 1 396 ? -2.907 1.443 -29.210 1.00 85.00 396 ASP A C 1
ATOM 3079 O O . ASP A 1 396 ? -4.068 1.350 -28.822 1.00 85.00 396 ASP A O 1
ATOM 3083 N N . VAL A 1 397 ? -2.084 0.390 -29.266 1.00 86.50 397 VAL A N 1
ATOM 3084 C CA . VAL A 1 397 ? -2.504 -0.975 -28.913 1.00 86.50 397 VAL A CA 1
ATOM 3085 C C . VAL A 1 397 ? -2.895 -1.075 -27.444 1.00 86.50 397 VAL A C 1
ATOM 3087 O O . VAL A 1 397 ? -3.967 -1.584 -27.125 1.00 86.50 397 VAL A O 1
ATOM 3090 N N . ILE A 1 398 ? -2.057 -0.573 -26.533 1.00 84.38 398 ILE A N 1
ATOM 3091 C CA . ILE A 1 398 ? -2.390 -0.634 -25.110 1.00 84.38 398 ILE A CA 1
ATOM 3092 C C . ILE A 1 398 ? -3.583 0.260 -24.775 1.00 84.38 398 ILE A C 1
ATOM 3094 O O . ILE A 1 398 ? -4.439 -0.161 -24.011 1.00 84.38 398 ILE A O 1
ATOM 3098 N N . LEU A 1 399 ? -3.703 1.446 -25.383 1.00 84.75 399 LEU A N 1
ATOM 3099 C CA . LEU A 1 399 ? -4.874 2.305 -25.205 1.00 84.75 399 LEU A CA 1
ATOM 3100 C C . LEU A 1 399 ? -6.161 1.597 -25.641 1.00 84.75 399 LEU A C 1
ATOM 3102 O O . LEU A 1 399 ? -7.150 1.658 -24.915 1.00 84.75 399 LEU A O 1
ATOM 3106 N N . TYR A 1 400 ? -6.137 0.884 -26.770 1.00 87.00 400 TYR A N 1
ATOM 3107 C CA . TYR A 1 400 ? -7.261 0.059 -27.212 1.00 87.00 400 TYR A CA 1
ATOM 3108 C C . TYR A 1 400 ? -7.617 -1.016 -26.178 1.00 87.00 400 TYR A C 1
ATOM 3110 O O . TYR A 1 400 ? -8.768 -1.106 -25.761 1.00 87.00 400 TYR A O 1
ATOM 3118 N N . ILE A 1 401 ? -6.628 -1.781 -25.708 1.00 84.06 401 ILE A N 1
ATOM 3119 C CA . ILE A 1 401 ? -6.835 -2.830 -24.696 1.00 84.06 401 ILE A CA 1
ATOM 3120 C C . ILE A 1 401 ? -7.408 -2.247 -23.404 1.00 84.06 401 ILE A C 1
ATOM 3122 O O . ILE A 1 401 ? -8.301 -2.833 -22.799 1.00 84.06 401 ILE A O 1
ATOM 3126 N N . LEU A 1 402 ? -6.929 -1.077 -22.988 1.00 80.88 402 LEU A N 1
ATOM 3127 C CA . LEU A 1 402 ? -7.446 -0.383 -21.818 1.00 80.88 402 LEU A CA 1
ATOM 3128 C C . LEU A 1 402 ? -8.916 0.016 -21.992 1.00 80.88 402 LEU A C 1
ATOM 3130 O O . LEU A 1 402 ? -9.722 -0.205 -21.091 1.00 80.88 402 LEU A O 1
ATOM 3134 N N . ALA A 1 403 ? -9.265 0.596 -23.139 1.00 81.44 403 ALA A N 1
ATOM 3135 C CA . ALA A 1 403 ? -10.629 1.028 -23.420 1.00 81.44 403 ALA A CA 1
ATOM 3136 C C . ALA A 1 403 ? -11.615 -0.143 -23.513 1.00 81.44 403 ALA A C 1
ATOM 3138 O O . ALA A 1 403 ? -12.748 -0.006 -23.062 1.00 81.44 403 ALA A O 1
ATOM 3139 N N . ASP A 1 404 ? -11.170 -1.266 -24.076 1.00 86.25 404 ASP A N 1
ATOM 3140 C CA . ASP A 1 404 ? -11.985 -2.457 -24.316 1.00 86.25 404 ASP A CA 1
ATOM 3141 C C . ASP A 1 404 ? -12.097 -3.355 -23.070 1.00 86.25 404 ASP A C 1
ATOM 3143 O O . ASP A 1 404 ? -13.187 -3.784 -22.719 1.00 86.25 404 ASP A O 1
ATOM 3147 N N . HIS A 1 405 ? -10.994 -3.605 -22.352 1.00 83.00 405 HIS A N 1
ATOM 3148 C CA . HIS A 1 405 ? -10.964 -4.570 -21.241 1.00 83.00 405 HIS A CA 1
ATOM 3149 C C . HIS A 1 405 ? -10.904 -3.920 -19.857 1.00 83.00 405 HIS A C 1
ATOM 3151 O O . HIS A 1 405 ? -11.599 -4.339 -18.933 1.00 83.00 405 HIS A O 1
ATOM 3157 N N . ALA A 1 406 ? -10.033 -2.929 -19.671 1.00 73.44 406 ALA A N 1
ATOM 3158 C CA . ALA A 1 406 ? -9.768 -2.391 -18.337 1.00 73.44 406 ALA A CA 1
ATOM 3159 C C . ALA A 1 406 ? -10.859 -1.415 -17.866 1.00 73.44 406 ALA A C 1
ATOM 3161 O O . ALA A 1 406 ? -11.095 -1.316 -16.665 1.00 73.44 406 ALA A O 1
ATOM 3162 N N . ARG A 1 407 ? -11.596 -0.783 -18.792 1.00 73.12 407 ARG A N 1
ATOM 3163 C CA . ARG A 1 407 ? -12.826 -0.030 -18.484 1.00 73.12 407 ARG A CA 1
ATOM 3164 C C . ARG A 1 407 ? -13.898 -0.900 -17.819 1.00 73.12 407 ARG A C 1
ATOM 3166 O O . ARG A 1 407 ? -14.632 -0.409 -16.968 1.00 73.12 407 ARG A O 1
ATOM 3173 N N . GLU A 1 408 ? -13.985 -2.165 -18.216 1.00 77.81 408 GLU A N 1
ATOM 3174 C CA . GLU A 1 408 ? -14.867 -3.174 -17.615 1.00 77.81 408 GLU A CA 1
ATOM 3175 C C . GLU A 1 408 ? -14.184 -3.937 -16.469 1.00 77.81 408 GLU A C 1
ATOM 3177 O O . GLU A 1 408 ? -14.698 -4.943 -15.991 1.00 77.81 408 GLU A O 1
ATOM 3182 N N . GLU A 1 409 ? -13.012 -3.469 -16.024 1.00 75.38 409 GLU A N 1
ATOM 3183 C CA . GLU A 1 409 ? -12.253 -4.019 -14.895 1.00 75.38 409 GLU A CA 1
ATOM 3184 C C . GLU A 1 409 ? -11.772 -5.462 -15.103 1.00 75.38 409 GLU A C 1
ATOM 3186 O O . GLU A 1 409 ? -11.294 -6.110 -14.173 1.00 75.38 409 GLU A O 1
ATOM 3191 N N . LEU A 1 410 ? -11.797 -5.968 -16.341 1.00 82.00 410 LEU A N 1
ATOM 3192 C CA . LEU A 1 410 ? -11.411 -7.347 -16.662 1.00 82.00 410 LEU A CA 1
ATOM 3193 C C . LEU A 1 410 ? -9.923 -7.634 -16.402 1.00 82.00 410 LEU A C 1
ATOM 3195 O O . LEU A 1 410 ? -9.513 -8.797 -16.321 1.00 82.00 410 LEU A O 1
ATOM 3199 N N . THR A 1 411 ? -9.116 -6.578 -16.286 1.00 82.25 411 THR A N 1
ATOM 3200 C CA . THR A 1 411 ? -7.679 -6.616 -15.993 1.00 82.25 411 THR A CA 1
ATOM 3201 C C . THR A 1 411 ? -7.363 -6.410 -14.510 1.00 82.25 411 THR A C 1
ATOM 3203 O O . THR A 1 411 ? -6.195 -6.442 -14.134 1.00 82.25 411 THR A O 1
ATOM 3206 N N . LEU A 1 412 ? -8.350 -6.160 -13.650 1.00 78.38 412 LEU A N 1
ATOM 3207 C CA . LEU A 1 412 ? -8.114 -5.866 -12.238 1.00 78.38 412 LEU A CA 1
ATOM 3208 C C . LEU A 1 412 ? -7.590 -7.106 -11.494 1.00 78.38 412 LEU A C 1
ATOM 3210 O O . LEU A 1 412 ? -8.146 -8.189 -11.635 1.00 78.38 412 LEU A O 1
ATOM 3214 N N . ASN A 1 413 ? -6.534 -6.952 -10.685 1.00 80.38 413 ASN A N 1
ATOM 3215 C CA . ASN A 1 413 ? -5.903 -8.034 -9.904 1.00 80.38 413 ASN A CA 1
ATOM 3216 C C . ASN A 1 413 ? -5.379 -9.225 -10.733 1.00 80.38 413 ASN A C 1
ATOM 3218 O O . ASN A 1 413 ? -5.238 -10.337 -10.217 1.00 80.38 413 ASN A O 1
ATOM 3222 N N . ARG A 1 414 ? -5.080 -9.002 -12.016 1.00 86.75 414 ARG A N 1
ATOM 3223 C CA . ARG A 1 414 ? -4.538 -10.025 -12.921 1.00 86.75 414 ARG A CA 1
ATOM 3224 C C . ARG A 1 414 ? -3.102 -9.720 -13.340 1.00 86.75 414 ARG A C 1
ATOM 3226 O O . ARG A 1 414 ? -2.560 -8.676 -13.022 1.00 86.75 414 ARG A O 1
ATOM 3233 N N . SER A 1 415 ? -2.469 -10.631 -14.058 1.00 89.81 415 SER A N 1
ATOM 3234 C CA . SER A 1 415 ? -1.243 -10.396 -14.815 1.00 89.81 415 SER A CA 1
ATOM 3235 C C . SER A 1 415 ? -1.602 -10.304 -16.296 1.00 89.81 415 SER A C 1
ATOM 3237 O O . SER A 1 415 ? -2.168 -11.242 -16.851 1.00 89.81 415 SER A O 1
ATOM 3239 N N . MET A 1 416 ? -1.319 -9.182 -16.952 1.00 90.81 416 MET A N 1
ATOM 3240 C CA . MET A 1 416 ? -1.520 -9.010 -18.392 1.00 90.81 416 MET A CA 1
ATOM 3241 C C . MET A 1 416 ? -0.323 -9.569 -19.146 1.00 90.81 416 MET A C 1
ATOM 3243 O O . MET A 1 416 ? 0.736 -8.952 -19.174 1.00 90.81 416 MET A O 1
ATOM 3247 N N . GLU A 1 417 ? -0.504 -10.717 -19.788 1.00 87.12 417 GLU A N 1
ATOM 3248 C CA . GLU A 1 417 ? 0.509 -11.398 -20.587 1.00 87.12 417 GLU A CA 1
ATOM 3249 C C . GLU A 1 417 ? 0.327 -11.099 -22.070 1.00 87.12 417 GLU A C 1
ATOM 3251 O O . GLU A 1 417 ? -0.668 -11.497 -22.664 1.00 87.12 417 GLU A O 1
ATOM 3256 N N . PHE A 1 418 ? 1.298 -10.439 -22.697 1.00 88.38 418 PHE A N 1
ATOM 3257 C CA . PHE A 1 418 ? 1.267 -10.134 -24.125 1.00 88.38 418 PHE A CA 1
ATOM 3258 C C . PHE A 1 418 ? 2.045 -11.185 -24.921 1.00 88.38 418 PHE A C 1
ATOM 3260 O O . PHE A 1 418 ? 3.143 -11.615 -24.552 1.00 88.38 418 PHE A O 1
ATOM 3267 N N . GLY A 1 419 ? 1.445 -11.611 -26.027 1.00 86.38 419 GLY A N 1
ATOM 3268 C CA . GLY A 1 419 ? 1.864 -12.751 -26.822 1.00 86.38 419 GLY A CA 1
ATOM 3269 C C . GLY A 1 419 ? 1.636 -12.621 -28.309 1.00 86.38 419 GLY A C 1
ATOM 3270 O O . GLY A 1 419 ? 1.128 -11.614 -28.782 1.00 86.38 419 GLY A O 1
ATOM 3271 N N . GLY A 1 420 ? 1.942 -13.700 -29.020 1.00 87.38 420 GLY A N 1
ATOM 3272 C CA . GLY A 1 420 ? 1.572 -13.883 -30.415 1.00 87.38 420 GLY A CA 1
ATOM 3273 C C . GLY A 1 420 ? 2.561 -13.327 -31.435 1.00 87.38 420 GLY A C 1
ATOM 3274 O O . GLY A 1 420 ? 3.448 -12.535 -31.107 1.00 87.38 420 GLY A O 1
ATOM 3275 N N . PRO A 1 421 ? 2.436 -13.776 -32.696 1.00 86.56 421 PRO A N 1
ATOM 3276 C CA . PRO A 1 421 ? 3.364 -13.426 -33.768 1.00 86.56 421 PRO A CA 1
ATOM 3277 C C . PRO A 1 421 ? 3.375 -11.924 -34.076 1.00 86.56 421 PRO A C 1
ATOM 3279 O O . PRO A 1 421 ? 4.395 -11.404 -34.520 1.00 86.56 421 PRO A O 1
ATOM 3282 N N . GLY A 1 422 ? 2.279 -11.210 -33.795 1.00 85.56 422 GLY A N 1
ATOM 3283 C CA . GLY A 1 422 ? 2.172 -9.775 -34.048 1.00 85.56 422 GLY A CA 1
ATOM 3284 C C . GLY A 1 422 ? 3.084 -8.920 -33.171 1.00 85.56 422 GLY A C 1
ATOM 3285 O O . GLY A 1 422 ? 3.433 -7.812 -33.576 1.00 85.56 422 GLY A O 1
ATOM 3286 N N . LEU A 1 423 ? 3.560 -9.432 -32.026 1.00 82.44 423 LEU A N 1
ATOM 3287 C CA . LEU A 1 423 ? 4.562 -8.735 -31.207 1.00 82.44 423 LEU A CA 1
ATOM 3288 C C . LEU A 1 423 ? 5.858 -8.452 -31.973 1.00 82.44 423 LEU A C 1
ATOM 3290 O O . LEU A 1 423 ? 6.498 -7.436 -31.720 1.00 82.44 423 LEU A O 1
ATOM 3294 N N . ALA A 1 424 ? 6.228 -9.300 -32.939 1.00 78.38 424 ALA A N 1
ATOM 3295 C CA . ALA A 1 424 ? 7.429 -9.097 -33.750 1.00 78.38 424 ALA A CA 1
ATOM 3296 C C . ALA A 1 424 ? 7.357 -7.834 -34.629 1.00 78.38 424 ALA A C 1
ATOM 3298 O O . ALA A 1 424 ? 8.391 -7.327 -35.056 1.00 78.38 424 ALA A O 1
ATOM 3299 N N . SER A 1 425 ? 6.151 -7.306 -34.874 1.00 75.44 425 SER A N 1
ATOM 3300 C CA . SER A 1 425 ? 5.950 -6.065 -35.632 1.00 75.44 425 SER A CA 1
ATOM 3301 C C . SER A 1 425 ? 6.205 -4.793 -34.810 1.00 75.44 425 SER A C 1
ATOM 3303 O O . SER A 1 425 ? 6.220 -3.693 -35.362 1.00 75.44 425 SER A O 1
ATOM 3305 N N . PHE A 1 426 ? 6.427 -4.914 -33.497 1.00 71.12 426 PHE A N 1
ATOM 3306 C CA . PHE A 1 426 ? 6.689 -3.778 -32.623 1.00 71.12 426 PHE A CA 1
ATOM 3307 C C . PHE A 1 426 ? 8.173 -3.392 -32.716 1.00 71.12 426 PHE A C 1
ATOM 3309 O O . PHE A 1 426 ? 9.039 -4.230 -32.454 1.00 71.12 426 PHE A O 1
ATOM 3316 N N . PRO A 1 427 ? 8.515 -2.124 -33.019 1.00 59.56 427 PRO A N 1
ATOM 3317 C CA . PRO A 1 427 ? 9.883 -1.644 -32.858 1.00 59.56 427 PRO A CA 1
ATOM 3318 C C . PRO A 1 427 ? 10.397 -1.950 -31.443 1.00 59.56 427 PRO A C 1
ATOM 3320 O O . PRO A 1 427 ? 9.680 -1.717 -30.469 1.00 59.56 427 PRO A O 1
ATOM 3323 N N . TRP A 1 428 ? 11.640 -2.422 -31.307 1.00 45.38 428 TRP A N 1
ATOM 3324 C CA . TRP A 1 428 ? 12.215 -2.868 -30.023 1.00 45.38 428 TRP A CA 1
ATOM 3325 C C . TRP A 1 428 ? 12.181 -1.785 -28.925 1.00 45.38 428 TRP A C 1
ATOM 3327 O O . TRP A 1 428 ? 11.988 -2.066 -27.745 1.00 45.38 428 TRP A O 1
ATOM 3337 N N . THR A 1 429 ? 12.274 -0.515 -29.318 1.00 43.72 429 THR A N 1
ATOM 3338 C CA . THR A 1 429 ? 12.155 0.656 -28.433 1.00 43.72 429 THR A CA 1
ATOM 3339 C C . THR A 1 429 ? 10.714 1.048 -28.094 1.00 43.72 429 THR A C 1
ATOM 3341 O O . THR A 1 429 ? 10.496 1.895 -27.234 1.00 43.72 429 THR A O 1
ATOM 3344 N N . SER A 1 430 ? 9.732 0.421 -28.741 1.00 39.22 430 SER A N 1
ATOM 3345 C CA . SER A 1 430 ? 8.294 0.605 -28.539 1.00 39.22 430 SER A CA 1
ATOM 3346 C C . SER A 1 430 ? 7.591 -0.623 -27.952 1.00 39.22 430 SER A C 1
ATOM 3348 O O . SER A 1 430 ? 6.388 -0.587 -27.805 1.00 39.22 430 SER A O 1
ATOM 3350 N N . ALA A 1 431 ? 8.298 -1.676 -27.533 1.00 37.72 431 ALA A N 1
ATOM 3351 C CA . ALA A 1 431 ? 7.768 -2.626 -26.550 1.00 37.72 431 ALA A CA 1
ATOM 3352 C C . ALA A 1 431 ? 7.368 -2.017 -25.169 1.00 37.72 431 ALA A C 1
ATOM 3354 O O . ALA A 1 431 ? 6.489 -2.597 -24.527 1.00 37.72 431 ALA A O 1
ATOM 3355 N N . PRO A 1 432 ? 7.917 -0.872 -24.676 1.00 37.88 432 PRO A N 1
ATOM 3356 C CA . PRO A 1 432 ? 7.537 -0.301 -23.375 1.00 37.88 432 PRO A CA 1
ATOM 3357 C C . PRO A 1 432 ? 6.043 -0.013 -23.125 1.00 37.88 432 PRO A C 1
ATOM 3359 O O . PRO A 1 432 ? 5.630 -0.148 -21.975 1.00 37.88 432 PRO A O 1
ATOM 3362 N N . PRO A 1 433 ? 5.186 0.356 -24.099 1.00 35.38 433 PRO A N 1
ATOM 3363 C CA . PRO A 1 433 ? 3.807 0.736 -23.822 1.00 35.38 433 PRO A CA 1
ATOM 3364 C C . PRO A 1 433 ? 2.892 -0.425 -23.428 1.00 35.38 433 PRO A C 1
ATOM 3366 O O . PRO A 1 433 ? 1.927 -0.179 -22.734 1.00 35.38 433 PRO A O 1
ATOM 3369 N N . CYS A 1 434 ? 3.130 -1.682 -23.810 1.00 31.69 434 CYS A N 1
ATOM 3370 C CA . CYS A 1 434 ? 2.139 -2.724 -23.487 1.00 31.69 434 CYS A CA 1
ATOM 3371 C C . CYS A 1 434 ? 2.144 -3.111 -21.994 1.00 31.69 434 CYS A C 1
ATOM 3373 O O . CYS A 1 434 ? 1.086 -3.329 -21.416 1.00 31.69 434 CYS A O 1
ATOM 3375 N N . ALA A 1 435 ? 3.307 -3.106 -21.333 1.00 34.16 435 ALA A N 1
ATOM 3376 C CA . ALA A 1 435 ? 3.433 -3.450 -19.909 1.00 34.16 435 ALA A CA 1
ATOM 3377 C C . ALA A 1 435 ? 3.129 -2.287 -18.935 1.00 34.16 435 ALA A C 1
ATOM 3379 O O . ALA A 1 435 ? 3.053 -2.495 -17.731 1.00 34.16 435 ALA A O 1
ATOM 3380 N N . THR A 1 436 ? 2.978 -1.055 -19.433 1.00 34.81 436 THR A N 1
ATOM 3381 C CA . THR A 1 436 ? 3.084 0.187 -18.635 1.00 34.81 436 THR A CA 1
ATOM 3382 C C . THR A 1 436 ? 1.769 0.793 -18.151 1.00 34.81 436 THR A C 1
ATOM 3384 O O . THR A 1 436 ? 1.782 1.783 -17.419 1.00 34.81 436 THR A O 1
ATOM 3387 N N . TRP A 1 437 ? 0.618 0.289 -18.588 1.00 31.58 437 TRP A N 1
ATOM 3388 C CA . TRP A 1 437 ? -0.639 1.025 -18.426 1.00 31.58 437 TRP A CA 1
ATOM 3389 C C . TRP A 1 437 ? -1.645 0.583 -17.381 1.00 31.58 437 TRP A C 1
ATOM 3391 O O . TRP A 1 437 ? -2.555 1.390 -17.170 1.00 31.58 437 TRP A O 1
ATOM 3401 N N . PRO A 1 438 ? -1.547 -0.573 -16.708 1.00 33.50 438 PRO A N 1
ATOM 3402 C CA . PRO A 1 438 ? -2.648 -0.960 -15.845 1.00 33.50 438 PRO A CA 1
ATOM 3403 C C . PRO A 1 438 ? -2.953 0.095 -14.773 1.00 33.50 438 PRO A C 1
ATOM 3405 O O . PRO A 1 438 ? -4.113 0.366 -14.516 1.00 33.50 438 PRO A O 1
ATOM 3408 N N . GLN A 1 439 ? -1.975 0.857 -14.278 1.00 29.05 439 GLN A N 1
ATOM 3409 C CA . GLN A 1 439 ? -2.194 1.674 -13.080 1.00 29.05 439 GLN A CA 1
ATOM 3410 C C . GLN A 1 439 ? -2.609 3.145 -13.269 1.00 29.05 439 GLN A C 1
ATOM 3412 O O . GLN A 1 439 ? -2.678 3.879 -12.288 1.00 29.05 439 GLN A O 1
ATOM 3417 N N . ASN A 1 440 ? -2.911 3.627 -14.483 1.00 27.38 440 ASN A N 1
ATOM 3418 C CA . ASN A 1 440 ? -3.288 5.041 -14.676 1.00 27.38 440 ASN A CA 1
ATOM 3419 C C . ASN A 1 440 ? -4.789 5.269 -14.835 1.00 27.38 440 ASN A C 1
ATOM 3421 O O . ASN A 1 440 ? -5.273 5.491 -15.944 1.00 27.38 440 ASN A O 1
ATOM 3425 N N . ALA A 1 441 ? -5.485 5.328 -13.705 1.00 26.14 441 ALA A N 1
ATOM 3426 C CA . ALA A 1 441 ? -6.774 5.991 -13.584 1.00 26.14 441 ALA A CA 1
ATOM 3427 C C . ALA A 1 441 ? -6.597 7.259 -12.726 1.00 26.14 441 ALA A C 1
ATOM 3429 O O . ALA A 1 441 ? -6.308 7.174 -11.537 1.00 26.14 441 ALA A O 1
ATOM 3430 N N . ALA A 1 442 ? -6.755 8.436 -13.336 1.00 22.22 442 ALA A N 1
ATOM 3431 C CA . ALA A 1 442 ? -7.026 9.700 -12.642 1.00 22.22 442 ALA A CA 1
ATOM 3432 C C . ALA A 1 442 ? -8.462 10.143 -13.008 1.00 22.22 442 ALA A C 1
ATOM 3434 O O . ALA A 1 442 ? -8.949 9.748 -14.073 1.00 22.22 442 ALA A O 1
ATOM 3435 N N . PRO A 1 443 ? -9.170 10.877 -12.129 1.00 22.69 443 PRO A N 1
ATOM 3436 C CA . PRO A 1 443 ? -10.628 10.829 -12.029 1.00 22.69 443 PRO A CA 1
ATOM 3437 C C . PRO A 1 443 ? -11.342 11.655 -13.110 1.00 22.69 443 PRO A C 1
ATOM 3439 O O . PRO A 1 443 ? -11.055 12.838 -13.294 1.00 22.69 443 PRO A O 1
ATOM 3442 N N . ALA A 1 444 ? -12.338 11.048 -13.760 1.00 20.61 444 ALA A N 1
ATOM 3443 C CA . ALA A 1 444 ? -13.362 11.765 -14.520 1.00 20.61 444 ALA A CA 1
ATOM 3444 C C . ALA A 1 444 ? -14.500 12.188 -13.573 1.00 20.61 444 ALA A C 1
ATOM 3446 O O . ALA A 1 444 ? -14.800 11.449 -12.633 1.00 20.61 444 ALA A O 1
ATOM 3447 N N . PRO A 1 445 ? -15.152 13.344 -13.789 1.00 20.67 445 PRO A N 1
ATOM 3448 C CA . PRO A 1 445 ? -16.170 13.852 -12.878 1.00 20.67 445 PRO A CA 1
ATOM 3449 C C . PRO A 1 445 ? -17.413 12.952 -12.865 1.00 20.67 445 PRO A C 1
ATOM 3451 O O . PRO A 1 445 ? -17.906 12.555 -13.918 1.00 20.67 445 PRO A O 1
ATOM 3454 N N . ALA A 1 446 ? -17.892 12.658 -11.652 1.00 22.14 446 ALA A N 1
ATOM 3455 C CA . ALA A 1 446 ? -19.249 12.241 -11.288 1.00 22.14 446 ALA A CA 1
ATOM 3456 C C . ALA A 1 446 ? -20.036 11.475 -12.374 1.00 22.14 446 ALA A C 1
ATOM 3458 O O . ALA A 1 446 ? -20.881 12.056 -13.050 1.00 22.14 446 ALA A O 1
ATOM 3459 N N . SER A 1 447 ? -19.734 10.182 -12.561 1.00 20.69 447 SER A N 1
ATOM 3460 C CA . SER A 1 447 ? -20.652 9.126 -13.075 1.00 20.69 447 SER A CA 1
ATOM 3461 C C . SER A 1 447 ? -19.932 7.858 -13.566 1.00 20.69 447 SER A C 1
ATOM 3463 O O . SER A 1 447 ? -20.594 6.868 -13.872 1.00 20.69 447 SER A O 1
ATOM 3465 N N . ALA A 1 448 ? -18.597 7.828 -13.611 1.00 21.53 448 ALA A N 1
ATOM 3466 C CA . ALA A 1 448 ? -17.834 6.639 -13.999 1.00 21.53 448 ALA A CA 1
ATOM 3467 C C . ALA A 1 448 ? -17.080 6.057 -12.794 1.00 21.53 448 ALA A C 1
ATOM 3469 O O . ALA A 1 448 ? -16.250 6.739 -12.195 1.00 21.53 448 ALA A O 1
ATOM 3470 N N . ARG A 1 449 ? -17.396 4.803 -12.447 1.00 23.03 449 ARG A N 1
ATOM 3471 C CA . ARG A 1 449 ? -16.818 4.049 -11.323 1.00 23.03 449 ARG A CA 1
ATOM 3472 C C . ARG A 1 449 ? -15.285 4.014 -11.438 1.00 23.03 449 ARG A C 1
ATOM 3474 O O . ARG A 1 449 ? -14.782 3.555 -12.461 1.00 23.03 449 ARG A O 1
ATOM 3481 N N . PRO A 1 450 ? -14.531 4.499 -10.436 1.00 21.94 450 PRO A N 1
ATOM 3482 C CA . PRO A 1 450 ? -13.077 4.401 -10.447 1.00 21.94 450 PRO A CA 1
ATOM 3483 C C . PRO A 1 450 ? -12.622 3.018 -9.962 1.00 21.94 450 PRO A C 1
ATOM 3485 O O . PRO A 1 450 ? -13.114 2.534 -8.940 1.00 21.94 450 PRO A O 1
ATOM 3488 N N . THR A 1 451 ? -11.648 2.416 -10.647 1.00 25.36 451 THR A N 1
ATOM 3489 C CA . THR A 1 451 ? -10.939 1.208 -10.197 1.00 25.36 451 THR A CA 1
ATOM 3490 C C . THR A 1 451 ? -9.438 1.300 -10.424 1.00 25.36 451 THR A C 1
ATOM 3492 O O . THR A 1 451 ? -8.943 1.801 -11.433 1.00 25.36 451 THR A O 1
ATOM 3495 N N . SER A 1 452 ? -8.708 0.844 -9.409 1.00 29.41 452 SER A N 1
ATOM 3496 C CA . SER A 1 452 ? -7.255 0.882 -9.282 1.00 29.41 452 SER A CA 1
ATOM 3497 C C . SER A 1 452 ? -6.640 -0.400 -9.849 1.00 29.41 452 SER A C 1
ATOM 3499 O O . SER A 1 452 ? -6.595 -1.418 -9.164 1.00 29.41 452 SER A O 1
ATOM 3501 N N . CYS A 1 453 ? -6.165 -0.383 -11.092 1.00 27.12 453 CYS A N 1
ATOM 3502 C CA . CYS A 1 453 ? -5.501 -1.536 -11.703 1.00 27.12 453 CYS A CA 1
ATOM 3503 C C . CYS A 1 453 ? -4.007 -1.587 -11.311 1.00 27.12 453 CYS A C 1
ATOM 3505 O O . CYS A 1 453 ? -3.141 -1.061 -11.998 1.00 27.12 453 CYS A O 1
ATOM 3507 N N . SER A 1 454 ? -3.675 -2.240 -10.198 1.00 28.11 454 SER A N 1
ATOM 3508 C CA . SER A 1 454 ? -2.317 -2.746 -9.937 1.00 28.11 454 SER A CA 1
ATOM 3509 C C . SER A 1 454 ? -2.158 -4.111 -10.611 1.00 28.11 454 SER A C 1
ATOM 3511 O O . SER A 1 454 ? -2.226 -5.155 -9.967 1.00 28.11 454 SER A O 1
ATOM 3513 N N . THR A 1 455 ? -2.044 -4.109 -11.935 1.00 29.16 455 THR A N 1
ATOM 3514 C CA . THR A 1 455 ? -1.946 -5.326 -12.752 1.00 29.16 455 THR A CA 1
ATOM 3515 C C . THR A 1 455 ? -0.486 -5.473 -13.206 1.00 29.16 455 THR A C 1
ATOM 3517 O O . THR A 1 455 ? 0.030 -4.567 -13.853 1.00 29.16 455 THR A O 1
ATOM 3520 N N . PRO A 1 456 ? 0.254 -6.543 -12.889 1.00 33.84 456 PRO A N 1
ATOM 3521 C CA . PRO A 1 456 ? 1.528 -6.816 -13.562 1.00 33.84 456 PRO A CA 1
ATOM 3522 C C . PRO A 1 456 ? 1.329 -6.910 -15.090 1.00 33.84 456 PRO A C 1
ATOM 3524 O O . PRO A 1 456 ? 0.383 -7.546 -15.541 1.00 33.84 456 PRO A O 1
ATOM 3527 N N . GLY A 1 457 ? 2.180 -6.273 -15.902 1.00 28.56 457 GLY A N 1
ATOM 3528 C CA . GLY A 1 457 ? 2.087 -6.274 -17.374 1.00 28.56 457 GLY A CA 1
ATOM 3529 C C . GLY A 1 457 ? 3.348 -6.843 -18.032 1.00 28.56 457 GLY A C 1
ATOM 3530 O O . GLY A 1 457 ? 4.444 -6.573 -17.564 1.00 28.56 457 GLY A O 1
ATOM 3531 N N . TRP A 1 458 ? 3.218 -7.630 -19.105 1.00 32.66 458 TRP A N 1
ATOM 3532 C CA . TRP A 1 458 ? 4.289 -8.508 -19.618 1.00 32.66 458 TRP A CA 1
ATOM 3533 C C . TRP A 1 458 ? 4.439 -8.507 -21.142 1.00 32.66 458 TRP A C 1
ATOM 3535 O O . TRP A 1 458 ? 3.608 -9.098 -21.823 1.00 32.66 458 TRP A O 1
ATOM 3545 N N . ALA A 1 459 ? 5.526 -7.980 -21.708 1.00 27.48 459 ALA A N 1
ATOM 3546 C CA . ALA A 1 459 ? 5.784 -8.091 -23.151 1.00 27.48 459 ALA A CA 1
ATOM 3547 C C . ALA A 1 459 ? 6.924 -9.079 -23.449 1.00 27.48 459 ALA A C 1
ATOM 3549 O O . ALA A 1 459 ? 8.039 -8.902 -22.967 1.00 27.48 459 ALA A O 1
ATOM 3550 N N . SER A 1 460 ? 6.666 -10.091 -24.287 1.00 27.14 460 SER A N 1
ATOM 3551 C CA . SER A 1 460 ? 7.710 -10.993 -24.782 1.00 27.14 460 SER A CA 1
ATOM 3552 C C . SER A 1 460 ? 8.437 -10.384 -25.986 1.00 27.14 460 SER A C 1
ATOM 3554 O O . SER A 1 460 ? 7.881 -10.298 -27.078 1.00 27.14 460 SER A O 1
ATOM 3556 N N . ALA A 1 461 ? 9.699 -9.994 -25.802 1.00 25.30 461 ALA A N 1
ATOM 3557 C CA . ALA A 1 461 ? 10.669 -9.849 -26.885 1.00 25.30 461 ALA A CA 1
ATOM 3558 C C . ALA A 1 461 ? 11.988 -10.511 -26.457 1.00 25.30 461 ALA A C 1
ATOM 3560 O O . ALA A 1 461 ? 12.531 -10.200 -25.396 1.00 25.30 461 ALA A O 1
ATOM 3561 N N . CYS A 1 462 ? 12.498 -11.458 -27.249 1.00 24.17 462 CYS A N 1
ATOM 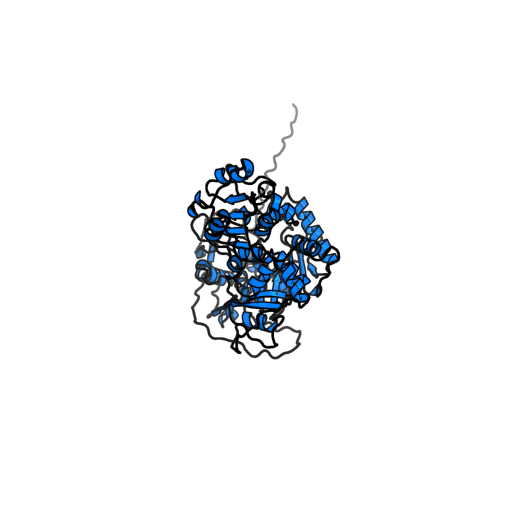3562 C CA . CYS A 1 462 ? 13.770 -12.126 -26.972 1.00 24.17 462 CYS A CA 1
ATOM 3563 C C . CYS A 1 462 ? 14.925 -11.109 -26.934 1.00 24.17 462 CYS A C 1
ATOM 3565 O O . CYS A 1 462 ? 15.188 -10.433 -27.928 1.00 24.17 462 CYS A O 1
ATOM 3567 N N . ARG A 1 463 ? 15.669 -11.045 -25.820 1.00 28.14 463 ARG A N 1
ATOM 3568 C CA . ARG A 1 463 ? 17.062 -10.572 -25.831 1.00 28.14 463 ARG A CA 1
ATOM 3569 C C . ARG A 1 463 ? 17.962 -11.748 -26.197 1.00 28.14 463 ARG A C 1
ATOM 3571 O O . ARG A 1 463 ? 17.956 -12.766 -25.514 1.00 28.14 463 ARG A O 1
ATOM 3578 N N . THR A 1 464 ? 18.795 -11.582 -27.215 1.00 23.03 464 THR A N 1
ATOM 3579 C CA . THR A 1 464 ? 20.093 -12.261 -27.277 1.00 23.03 464 THR A CA 1
ATOM 3580 C C . THR A 1 464 ? 21.071 -11.420 -26.457 1.00 23.03 464 THR A C 1
ATOM 3582 O O . THR A 1 464 ? 21.552 -10.400 -26.947 1.00 23.03 464 THR A O 1
ATOM 3585 N N . SER A 1 465 ? 21.306 -11.771 -25.189 1.00 26.22 465 SER A N 1
ATOM 3586 C CA . SER A 1 465 ? 22.346 -11.125 -24.379 1.00 26.22 465 SER A CA 1
ATOM 3587 C C . SER A 1 465 ? 23.717 -11.741 -24.687 1.00 26.22 465 SER A C 1
ATOM 3589 O O . SER A 1 465 ? 23.853 -12.948 -24.880 1.00 26.22 465 SER A O 1
ATOM 3591 N N . THR A 1 466 ? 24.750 -10.903 -24.722 1.00 24.97 466 THR A N 1
ATOM 3592 C CA . THR A 1 466 ? 26.169 -11.262 -24.904 1.00 24.97 466 THR A CA 1
ATOM 3593 C C . THR A 1 466 ? 26.845 -11.765 -23.618 1.00 24.97 466 THR A C 1
ATOM 3595 O O . THR A 1 466 ? 28.067 -11.826 -23.543 1.00 24.97 466 THR A O 1
ATOM 3598 N N . SER A 1 467 ? 26.069 -12.175 -22.612 1.00 27.00 467 SER A N 1
ATOM 3599 C CA . SER A 1 467 ? 26.563 -12.793 -21.378 1.00 27.00 467 SER A CA 1
ATOM 3600 C C . SER A 1 467 ? 25.882 -14.147 -21.195 1.00 27.00 467 SER A C 1
ATOM 3602 O O . SER A 1 467 ? 24.804 -14.275 -20.618 1.00 27.00 467 SER A O 1
ATOM 3604 N N . THR A 1 468 ? 26.489 -15.184 -21.766 1.00 25.45 468 THR A N 1
ATOM 3605 C CA . THR A 1 468 ? 26.029 -16.566 -21.636 1.00 25.45 468 THR A CA 1
ATOM 3606 C C . THR A 1 468 ? 26.521 -17.173 -20.323 1.00 25.45 468 THR A C 1
ATOM 3608 O O . THR A 1 468 ? 27.613 -17.734 -20.265 1.00 25.45 468 THR A O 1
ATOM 3611 N N . ARG A 1 469 ? 25.671 -17.179 -19.292 1.00 25.14 469 ARG A N 1
ATOM 3612 C CA . ARG A 1 469 ? 25.513 -18.384 -18.462 1.00 25.14 469 ARG A CA 1
ATOM 3613 C C . ARG A 1 469 ? 24.301 -19.136 -18.997 1.00 25.14 469 ARG A C 1
ATOM 3615 O O . ARG A 1 469 ? 23.160 -18.865 -18.646 1.00 25.14 469 ARG A O 1
ATOM 3622 N N . SER A 1 470 ? 24.566 -20.029 -19.943 1.00 23.97 470 SER A N 1
ATOM 3623 C CA . SER A 1 470 ? 23.559 -20.832 -20.627 1.00 23.97 470 SER A CA 1
ATOM 3624 C C . SER A 1 470 ? 22.940 -21.861 -19.677 1.00 23.97 470 SER A C 1
ATOM 3626 O O . SER A 1 470 ? 23.588 -22.845 -19.326 1.00 23.97 470 SER A O 1
ATOM 3628 N N . ALA A 1 471 ? 21.669 -21.673 -19.328 1.00 24.08 471 ALA A N 1
ATOM 3629 C CA . ALA A 1 471 ? 20.768 -22.765 -18.972 1.00 24.08 471 ALA A CA 1
ATOM 3630 C C . ALA A 1 471 ? 19.707 -22.887 -20.087 1.00 24.08 471 ALA A C 1
ATOM 3632 O O . ALA A 1 471 ? 19.217 -21.861 -20.569 1.00 24.08 471 ALA A O 1
ATOM 3633 N N . PRO A 1 472 ? 19.374 -24.100 -20.562 1.00 26.81 472 PRO A N 1
ATOM 3634 C CA . PRO A 1 472 ? 18.510 -24.272 -21.724 1.00 26.81 472 PRO A CA 1
ATOM 3635 C C . PRO A 1 472 ? 17.037 -24.034 -21.359 1.00 26.81 472 PRO A C 1
ATOM 3637 O O . PRO A 1 472 ? 16.375 -24.897 -20.786 1.00 26.81 472 PRO A O 1
ATOM 3640 N N . TRP A 1 473 ? 16.499 -22.876 -21.739 1.00 27.38 473 TRP A N 1
ATOM 3641 C CA . TRP A 1 473 ? 15.062 -22.598 -21.698 1.00 27.38 473 TRP A CA 1
ATOM 3642 C C . TRP A 1 473 ? 14.375 -23.256 -22.908 1.00 27.38 473 TRP A C 1
ATOM 3644 O O . TRP A 1 473 ? 14.612 -22.873 -24.052 1.00 27.38 473 TRP A O 1
ATOM 3654 N N . ARG A 1 474 ? 13.532 -24.272 -22.677 1.00 24.95 474 ARG A N 1
ATOM 3655 C CA . ARG A 1 474 ? 12.656 -24.857 -23.714 1.00 24.95 474 ARG A CA 1
ATOM 3656 C C . ARG A 1 474 ? 11.423 -23.972 -23.926 1.00 24.95 474 ARG A C 1
ATOM 3658 O O . ARG A 1 474 ? 10.897 -23.420 -22.966 1.00 24.95 474 ARG A O 1
ATOM 3665 N N . SER A 1 475 ? 10.972 -23.857 -25.179 1.00 25.73 475 SER A N 1
ATOM 3666 C CA . SER A 1 475 ? 9.879 -22.978 -25.624 1.00 25.73 475 SER A CA 1
ATOM 3667 C C . SER A 1 475 ? 8.600 -23.127 -24.791 1.00 25.73 475 SER A C 1
ATOM 3669 O O . SER A 1 475 ? 8.092 -24.237 -24.621 1.00 25.73 475 SER A O 1
ATOM 3671 N N . LEU A 1 476 ? 8.063 -22.000 -24.321 1.00 32.31 476 LEU A N 1
ATOM 3672 C CA . LEU A 1 476 ? 6.906 -21.910 -23.431 1.00 32.31 476 LEU A CA 1
ATOM 3673 C C . LEU A 1 476 ? 5.736 -21.241 -24.163 1.00 32.31 476 LEU A C 1
ATOM 3675 O O . LEU A 1 476 ? 5.752 -20.029 -24.349 1.00 32.31 476 LEU A O 1
ATOM 3679 N N . LEU A 1 477 ? 4.717 -22.006 -24.557 1.00 26.98 477 LEU A N 1
ATOM 3680 C CA . LEU A 1 477 ? 3.445 -21.458 -25.038 1.00 26.98 477 LEU A CA 1
ATOM 3681 C C . LEU A 1 477 ? 2.281 -22.285 -24.481 1.00 26.98 477 LEU A C 1
ATOM 3683 O O . LEU A 1 477 ? 2.252 -23.507 -24.623 1.00 26.98 477 LEU A O 1
ATOM 3687 N N . THR A 1 478 ? 1.314 -21.608 -23.865 1.00 29.44 478 THR A N 1
ATOM 3688 C CA . THR A 1 478 ? -0.005 -22.143 -23.500 1.00 29.44 478 THR A CA 1
ATOM 3689 C C . THR A 1 478 ? -1.080 -21.433 -24.323 1.00 29.44 478 THR A C 1
ATOM 3691 O O . THR A 1 478 ? -0.966 -20.252 -24.637 1.00 29.44 478 THR A O 1
ATOM 3694 N N . ARG A 1 479 ? -2.102 -22.192 -24.728 1.00 26.38 479 ARG A N 1
ATOM 3695 C CA . ARG A 1 479 ? -3.129 -21.812 -25.711 1.00 26.38 479 ARG A CA 1
ATOM 3696 C C . ARG A 1 479 ? -4.144 -20.830 -25.101 1.00 26.38 479 ARG A C 1
ATOM 3698 O O . ARG A 1 479 ? -4.717 -21.141 -24.061 1.00 26.38 479 ARG A O 1
ATOM 3705 N N . ALA A 1 480 ? -4.418 -19.710 -25.771 1.00 29.66 480 ALA A N 1
ATOM 3706 C CA . ALA A 1 480 ? -5.479 -18.758 -25.418 1.00 29.66 480 ALA A CA 1
ATOM 3707 C C . ALA A 1 480 ? -6.414 -18.494 -26.615 1.00 29.66 480 ALA A C 1
ATOM 3709 O O . ALA A 1 480 ? -6.039 -18.727 -27.766 1.00 29.66 480 ALA A O 1
ATOM 3710 N N . ARG A 1 481 ? -7.653 -18.065 -26.334 1.00 27.34 481 ARG A N 1
ATOM 3711 C CA . ARG A 1 481 ? -8.666 -17.699 -27.342 1.00 27.34 481 ARG A CA 1
ATOM 3712 C C . ARG A 1 481 ? -8.259 -16.404 -28.060 1.00 27.34 481 ARG A C 1
ATOM 3714 O O . ARG A 1 481 ? -7.701 -15.508 -27.439 1.00 27.34 481 ARG A O 1
ATOM 3721 N N . SER A 1 482 ? -8.530 -16.329 -29.362 1.00 27.08 482 SER A N 1
ATOM 3722 C CA . SER A 1 482 ? -8.099 -15.245 -30.252 1.00 27.08 482 SER A CA 1
ATOM 3723 C C . SER A 1 482 ? -9.151 -14.140 -30.380 1.00 27.08 482 SER A C 1
ATOM 3725 O O . SER A 1 482 ? -10.284 -14.432 -30.763 1.00 27.08 482 SER A O 1
ATOM 3727 N N . THR A 1 483 ? -8.743 -12.887 -30.186 1.00 33.53 483 THR A N 1
ATOM 3728 C CA . THR A 1 483 ? -9.500 -11.694 -30.598 1.00 33.53 483 THR A CA 1
ATOM 3729 C C . THR A 1 483 ? -8.626 -10.897 -31.563 1.00 33.53 483 THR A C 1
ATOM 3731 O O . THR A 1 483 ? -7.471 -10.606 -31.259 1.00 33.53 483 THR A O 1
ATOM 3734 N N . THR A 1 484 ? -9.137 -10.583 -32.752 1.00 31.78 484 THR A N 1
ATOM 3735 C CA . THR A 1 484 ? -8.403 -9.808 -33.763 1.00 31.78 484 THR A CA 1
ATOM 3736 C C . THR A 1 484 ? -8.478 -8.320 -33.423 1.00 31.78 484 THR A C 1
ATOM 3738 O O . THR A 1 484 ? -9.571 -7.772 -33.322 1.00 31.78 484 THR A O 1
ATOM 3741 N N . VAL A 1 485 ? -7.328 -7.662 -33.258 1.00 39.69 485 VAL A N 1
ATOM 3742 C CA . VAL A 1 485 ? -7.242 -6.220 -32.971 1.00 39.69 485 VAL A CA 1
ATOM 3743 C C . VAL A 1 485 ? -6.995 -5.457 -34.273 1.00 39.69 485 VAL A C 1
ATOM 3745 O O . VAL A 1 485 ? -5.975 -5.666 -34.925 1.00 39.69 485 VAL A O 1
ATOM 3748 N N . ALA A 1 486 ? -7.905 -4.553 -34.642 1.00 42.38 486 ALA A N 1
ATOM 3749 C CA . ALA A 1 486 ? -7.688 -3.560 -35.693 1.00 42.38 486 ALA A CA 1
ATOM 3750 C C . ALA A 1 486 ? -7.533 -2.177 -35.039 1.00 42.38 486 ALA A C 1
ATOM 3752 O O . ALA A 1 486 ? -8.514 -1.592 -34.587 1.00 42.38 486 ALA A O 1
ATOM 3753 N N . CYS A 1 487 ? -6.302 -1.662 -34.954 1.00 48.50 487 CYS A N 1
ATOM 3754 C CA . CYS A 1 487 ? -6.019 -0.357 -34.347 1.00 48.50 487 CYS A CA 1
ATOM 3755 C C . CYS A 1 487 ? -5.881 0.744 -35.406 1.00 48.50 487 CYS A C 1
ATOM 3757 O O . CYS A 1 487 ? -5.102 0.618 -36.348 1.00 48.50 487 CYS A O 1
ATOM 3759 N N . THR A 1 488 ? -6.575 1.860 -35.184 1.00 46.94 488 THR A N 1
ATOM 3760 C CA . THR A 1 488 ? -6.286 3.171 -35.785 1.00 46.94 488 THR A CA 1
ATOM 3761 C C . THR A 1 488 ? -5.677 4.091 -34.724 1.00 46.94 488 THR A C 1
ATOM 3763 O O . THR A 1 488 ? -5.872 3.862 -33.530 1.00 46.94 488 THR A O 1
ATOM 3766 N N . SER A 1 489 ? -4.953 5.140 -35.121 1.00 50.78 489 SER A N 1
ATOM 3767 C CA . SER A 1 489 ? -4.340 6.096 -34.184 1.00 50.78 489 SER A CA 1
ATOM 3768 C C . SER A 1 489 ? -5.369 6.715 -33.227 1.00 50.78 489 SER A C 1
ATOM 3770 O O . SER A 1 489 ? -6.481 7.066 -33.635 1.00 50.78 489 SER A O 1
ATOM 3772 N N . SER A 1 490 ? -5.011 6.841 -31.944 1.00 47.38 490 SER A N 1
ATOM 3773 C CA . SER A 1 490 ? -5.968 7.198 -30.885 1.00 47.38 490 SER A CA 1
ATOM 3774 C C . SER A 1 490 ? -5.408 8.165 -29.837 1.00 47.38 490 SER A C 1
ATOM 3776 O O . SER A 1 490 ? -4.211 8.200 -29.544 1.00 47.38 490 SER A O 1
ATOM 3778 N N . THR A 1 491 ? -6.296 8.967 -29.243 1.00 43.62 491 THR A N 1
ATOM 3779 C CA . THR A 1 491 ? -5.983 9.840 -28.098 1.00 43.62 491 THR A CA 1
ATOM 3780 C C . THR A 1 491 ? -7.026 9.689 -26.998 1.00 43.62 491 THR A C 1
ATOM 3782 O O . THR A 1 491 ? -8.218 9.620 -27.296 1.00 43.62 491 THR A O 1
ATOM 3785 N N . SER A 1 492 ? -6.590 9.685 -25.735 1.00 37.53 492 SER A N 1
ATOM 3786 C CA . SER A 1 492 ? -7.477 9.693 -24.567 1.00 37.53 492 SER A CA 1
ATOM 3787 C C . SER A 1 492 ? -7.951 11.109 -24.214 1.00 37.53 492 SER A C 1
ATOM 3789 O O . SER A 1 492 ? -7.208 12.078 -24.391 1.00 37.53 492 SER A O 1
ATOM 3791 N N . THR A 1 493 ? -9.158 11.239 -23.661 1.00 39.34 493 THR A N 1
ATOM 3792 C CA . THR A 1 493 ? -9.686 12.536 -23.189 1.00 39.34 493 THR A CA 1
ATOM 3793 C C . THR A 1 493 ? -9.000 13.043 -21.901 1.00 39.34 493 THR A C 1
ATOM 3795 O O . THR A 1 493 ? -8.478 12.228 -21.141 1.00 39.34 493 THR A O 1
ATOM 3798 N N . PRO A 1 494 ? -9.011 14.36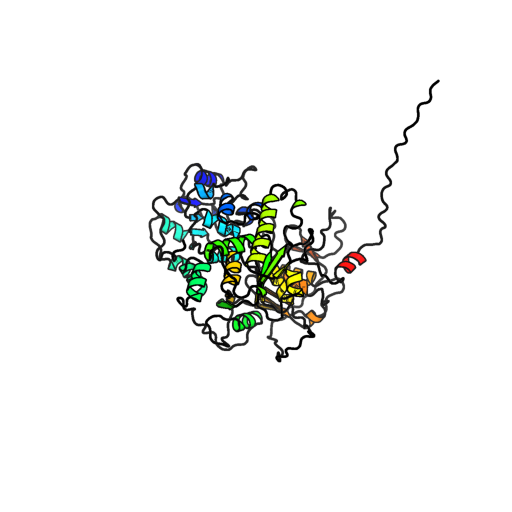7 -21.607 1.00 31.17 494 PRO A N 1
ATOM 3799 C CA . PRO A 1 494 ? -8.293 14.954 -20.463 1.00 31.17 494 PRO A CA 1
ATOM 3800 C C . PRO A 1 494 ? -8.757 14.495 -19.076 1.00 31.17 494 PRO A C 1
ATOM 3802 O O . PRO A 1 494 ? -7.979 14.550 -18.130 1.00 31.17 494 PRO A O 1
ATOM 3805 N N . SER A 1 495 ? -10.019 14.086 -18.945 1.00 30.27 495 SER A N 1
ATOM 3806 C CA . SER A 1 495 ? -10.626 13.683 -17.673 1.00 30.27 495 SER A CA 1
ATOM 3807 C C . SER A 1 495 ? -10.772 12.172 -17.532 1.00 30.27 495 SER A C 1
ATOM 3809 O O . SER A 1 495 ? -10.928 11.695 -16.418 1.00 30.27 495 SER A O 1
ATOM 3811 N N . ASN A 1 496 ? -10.728 11.411 -18.631 1.00 36.19 496 ASN A N 1
ATOM 3812 C CA . ASN A 1 496 ? -10.958 9.973 -18.609 1.00 36.19 496 ASN A CA 1
ATOM 3813 C C . ASN A 1 496 ? -9.997 9.225 -19.559 1.00 36.19 496 ASN A C 1
ATOM 3815 O O . ASN A 1 496 ? -10.139 9.357 -20.784 1.00 36.19 496 ASN A O 1
ATOM 3819 N N . PRO A 1 497 ? -9.068 8.398 -19.036 1.00 34.62 497 PRO A N 1
ATOM 3820 C CA . PRO A 1 497 ? -8.176 7.590 -19.868 1.00 34.62 497 PRO A CA 1
ATOM 3821 C C . PRO A 1 497 ? -8.920 6.513 -20.681 1.00 34.62 497 PRO A C 1
ATOM 3823 O O . PRO A 1 497 ? -8.407 6.077 -21.707 1.00 34.62 497 PRO A O 1
ATOM 3826 N N . TRP A 1 498 ? -10.144 6.140 -20.282 1.00 33.34 498 TRP A N 1
ATOM 3827 C CA . TRP A 1 498 ? -10.981 5.102 -20.907 1.00 33.34 498 TRP A CA 1
ATOM 3828 C C . TRP A 1 498 ? -11.816 5.588 -22.098 1.00 33.34 498 TRP A C 1
ATOM 3830 O O . TRP A 1 498 ? -12.609 4.833 -22.661 1.00 33.34 498 TRP A O 1
ATOM 3840 N N . SER A 1 499 ? -11.716 6.873 -22.441 1.00 39.47 499 SER A N 1
ATOM 3841 C CA . SER A 1 499 ? -12.443 7.471 -23.563 1.00 39.47 499 SER A CA 1
ATOM 3842 C C . SER A 1 499 ? -11.465 7.750 -24.696 1.00 39.47 499 SER A C 1
ATOM 3844 O O . SER A 1 499 ? -10.696 8.711 -24.624 1.00 39.47 499 SER A O 1
ATOM 3846 N N . LEU A 1 500 ? -11.484 6.893 -25.720 1.00 38.84 500 LEU A N 1
ATOM 3847 C CA . LEU A 1 500 ? -10.672 7.044 -26.925 1.00 38.84 500 LEU A CA 1
ATOM 3848 C C . LEU A 1 500 ? -11.441 7.785 -28.009 1.00 38.84 500 LEU A C 1
ATOM 3850 O O . LEU A 1 500 ? -12.616 7.517 -28.254 1.00 38.84 500 LEU A O 1
ATOM 3854 N N . ILE A 1 501 ? -10.739 8.678 -28.696 1.00 44.31 501 ILE A N 1
ATOM 3855 C CA . ILE A 1 501 ? -11.221 9.329 -29.911 1.00 44.31 501 ILE A CA 1
ATOM 3856 C C . ILE A 1 501 ? -10.252 8.956 -31.046 1.00 44.31 501 ILE A C 1
ATOM 3858 O O . ILE A 1 501 ? -9.034 9.040 -30.834 1.00 44.31 501 ILE A O 1
ATOM 3862 N N . PRO A 1 502 ? -10.749 8.543 -32.230 1.00 43.88 502 PRO A N 1
ATOM 3863 C CA . PRO A 1 502 ? -9.915 8.348 -33.411 1.00 43.88 502 PRO A CA 1
ATOM 3864 C C . PRO A 1 502 ? -9.175 9.639 -33.757 1.00 43.88 502 PRO A C 1
ATOM 3866 O O . PRO A 1 502 ? -9.780 10.713 -33.795 1.00 43.88 502 PRO A O 1
ATOM 3869 N N . ALA A 1 503 ? -7.884 9.552 -34.066 1.00 46.31 503 ALA A N 1
ATOM 3870 C CA . ALA A 1 503 ? -7.093 10.700 -34.497 1.00 46.31 503 ALA A CA 1
ATOM 3871 C C . ALA A 1 503 ? -7.365 11.072 -35.974 1.00 46.31 503 ALA A C 1
ATOM 3873 O O . ALA A 1 503 ? -6.451 11.214 -36.780 1.00 46.31 503 ALA A O 1
ATOM 3874 N N . THR A 1 504 ? -8.632 11.240 -36.354 1.00 40.31 504 THR A N 1
ATOM 3875 C CA . THR A 1 504 ? -9.037 12.090 -37.492 1.00 40.31 504 THR A CA 1
ATOM 3876 C C . THR A 1 504 ? -9.061 13.548 -37.028 1.00 40.31 504 THR A C 1
ATOM 3878 O O . THR A 1 504 ? -9.212 13.781 -35.829 1.00 40.31 504 THR A O 1
ATOM 3881 N N . PRO A 1 505 ? -8.837 14.551 -37.899 1.00 40.06 505 PRO A N 1
ATOM 3882 C CA . PRO A 1 505 ? -8.265 15.818 -37.467 1.00 40.06 505 PRO A CA 1
ATOM 3883 C C . PRO A 1 505 ? -9.186 16.545 -36.485 1.00 40.06 505 PRO A C 1
ATOM 3885 O O . PRO A 1 505 ? -10.135 17.217 -36.882 1.00 40.06 505 PRO A O 1
ATOM 3888 N N . ILE A 1 506 ? -8.821 16.507 -35.201 1.00 36.66 506 ILE A N 1
ATOM 3889 C CA . ILE A 1 506 ? -9.122 17.565 -34.237 1.00 36.66 506 ILE A CA 1
ATOM 3890 C C . ILE A 1 506 ? -8.287 18.777 -34.674 1.00 36.66 506 ILE A C 1
ATOM 3892 O O . ILE A 1 506 ? -7.299 19.167 -34.057 1.00 36.66 506 ILE A O 1
ATOM 3896 N N . ALA A 1 507 ? -8.634 19.342 -35.825 1.00 36.66 507 ALA A N 1
ATOM 3897 C CA . ALA A 1 507 ? -8.216 20.672 -36.192 1.00 36.66 507 ALA A CA 1
ATOM 3898 C C . ALA A 1 507 ? -9.115 21.617 -35.387 1.00 36.66 507 ALA A C 1
ATOM 3900 O O . ALA A 1 507 ? -10.293 21.738 -35.698 1.00 36.66 507 ALA A O 1
ATOM 3901 N N . ALA A 1 508 ? -8.545 22.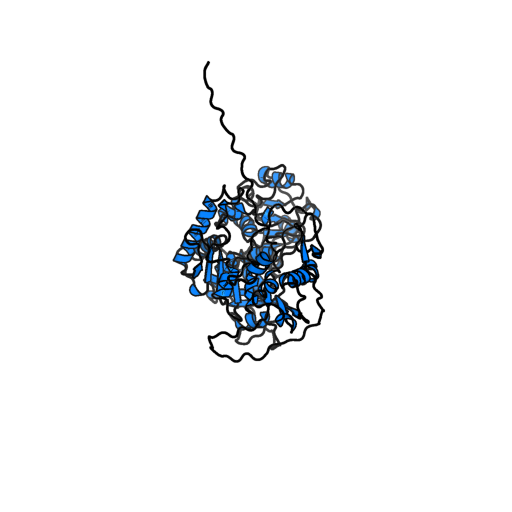254 -34.358 1.00 39.12 508 ALA A N 1
ATOM 3902 C CA . ALA A 1 508 ? -9.101 23.383 -33.592 1.00 39.12 508 ALA A CA 1
ATOM 3903 C C . ALA A 1 508 ? -9.580 23.144 -32.145 1.00 39.12 508 ALA A C 1
ATOM 3905 O O . ALA A 1 508 ? -10.438 23.877 -31.662 1.00 39.12 508 ALA A O 1
ATOM 3906 N N . SER A 1 509 ? -8.947 22.251 -31.376 1.00 38.78 509 SER A N 1
ATOM 3907 C CA . SER A 1 509 ? -8.840 22.507 -29.927 1.00 38.78 509 SER A CA 1
ATOM 3908 C C . SER A 1 509 ? -7.509 23.216 -29.655 1.00 38.78 509 SER A C 1
ATOM 3910 O O . SER A 1 509 ? -6.459 22.600 -29.852 1.00 38.78 509 SER A O 1
ATOM 3912 N N . PRO A 1 510 ? -7.495 24.503 -29.257 1.00 35.88 510 PRO A N 1
ATOM 3913 C CA . PRO A 1 510 ? -6.252 25.200 -28.951 1.00 35.88 510 PRO A CA 1
ATOM 3914 C C . PRO A 1 510 ? -5.591 24.557 -27.725 1.00 35.88 510 PRO A C 1
ATOM 3916 O O . PRO A 1 510 ? -6.006 24.767 -26.589 1.00 35.88 510 PRO A O 1
ATOM 3919 N N . GLN A 1 511 ? -4.552 23.753 -27.954 1.00 41.00 511 GLN A N 1
ATOM 3920 C CA . GLN A 1 511 ? -3.678 23.275 -26.887 1.00 41.00 511 GLN A CA 1
ATOM 3921 C C . GLN A 1 511 ? -2.713 24.398 -26.509 1.00 41.00 511 GLN A C 1
ATOM 3923 O O . GLN A 1 511 ? -1.902 24.838 -27.322 1.00 41.00 511 GLN A O 1
ATOM 3928 N N . THR A 1 512 ? -2.797 24.872 -25.270 1.00 45.56 512 THR A N 1
ATOM 3929 C CA . THR A 1 512 ? -1.985 25.991 -24.773 1.00 45.56 512 THR A CA 1
ATOM 3930 C C . THR A 1 512 ? -0.534 25.592 -24.477 1.00 45.56 512 THR A C 1
ATOM 3932 O O . THR A 1 512 ? 0.349 26.443 -24.572 1.00 45.56 512 THR A O 1
ATOM 3935 N N . ARG A 1 513 ? -0.257 24.306 -24.187 1.00 40.41 513 ARG A N 1
ATOM 3936 C CA . ARG A 1 513 ? 1.093 23.708 -24.099 1.00 40.41 513 ARG A CA 1
ATOM 3937 C C . ARG A 1 513 ? 1.062 22.194 -24.386 1.00 40.41 513 ARG A C 1
ATOM 3939 O O . ARG A 1 513 ? 0.392 21.476 -23.649 1.00 40.41 513 ARG A O 1
ATOM 3946 N N . PRO A 1 514 ? 1.824 21.677 -25.366 1.00 39.88 514 PRO A N 1
ATOM 3947 C CA . PRO A 1 514 ? 2.166 20.257 -25.417 1.00 39.88 514 PRO A CA 1
ATOM 3948 C C . PRO A 1 514 ? 3.111 19.915 -24.253 1.00 39.88 514 PRO A C 1
ATOM 3950 O O . PRO A 1 514 ? 4.063 20.656 -23.998 1.00 39.88 514 PRO A O 1
ATOM 3953 N N . THR A 1 515 ? 2.872 18.810 -23.549 1.00 38.75 515 THR A N 1
ATOM 3954 C CA . THR A 1 515 ? 3.764 18.321 -22.486 1.00 38.75 515 THR A CA 1
ATOM 3955 C C . THR A 1 515 ? 4.971 17.568 -23.067 1.00 38.75 515 THR A C 1
ATOM 3957 O O . THR A 1 515 ? 4.870 16.888 -24.089 1.00 38.75 515 THR A O 1
ATOM 3960 N N . ALA A 1 516 ? 6.136 17.735 -22.431 1.00 39.50 516 ALA A N 1
ATOM 3961 C CA . ALA A 1 516 ? 7.396 17.045 -22.740 1.00 39.50 516 ALA A CA 1
ATOM 3962 C C . ALA A 1 516 ? 7.286 15.511 -22.527 1.00 39.50 516 ALA A C 1
ATOM 3964 O O . ALA A 1 516 ? 6.329 15.068 -21.886 1.00 39.50 516 ALA A O 1
ATOM 3965 N N . PRO A 1 517 ? 8.218 14.681 -23.053 1.00 45.66 517 PRO A N 1
ATOM 3966 C CA . PRO A 1 517 ? 8.198 13.236 -22.817 1.00 45.66 517 PRO A CA 1
ATOM 3967 C C . PRO A 1 517 ? 8.191 12.902 -21.320 1.00 45.66 517 PRO A C 1
ATOM 3969 O O . PRO A 1 517 ? 8.943 13.482 -20.544 1.00 45.66 517 PRO A O 1
ATOM 3972 N N . THR A 1 518 ? 7.327 11.966 -20.934 1.00 50.16 518 THR A N 1
ATOM 3973 C CA . THR A 1 518 ? 7.222 11.418 -19.575 1.00 50.16 518 THR A CA 1
ATOM 3974 C C . THR A 1 518 ? 7.763 9.989 -19.565 1.00 50.16 518 THR A C 1
ATOM 3976 O O . THR A 1 518 ? 8.163 9.474 -20.613 1.00 50.16 518 THR A O 1
ATOM 3979 N N . TRP A 1 519 ? 7.698 9.306 -18.419 1.00 41.50 519 TRP A N 1
ATOM 3980 C CA . TRP A 1 519 ? 8.054 7.886 -18.266 1.00 41.50 519 TRP A CA 1
ATOM 3981 C C . TRP A 1 519 ? 7.451 6.964 -19.345 1.00 41.50 519 TRP A C 1
ATOM 3983 O O . TRP A 1 519 ? 8.013 5.927 -19.675 1.00 41.50 519 TRP A O 1
ATOM 3993 N N . ARG A 1 520 ? 6.333 7.372 -19.961 1.00 42.56 520 ARG A N 1
ATOM 3994 C CA . ARG A 1 520 ? 5.629 6.641 -21.028 1.00 42.56 520 ARG A CA 1
ATOM 3995 C C . ARG A 1 520 ? 6.286 6.712 -22.406 1.00 42.56 520 ARG A C 1
ATOM 3997 O O . ARG A 1 520 ? 5.943 5.912 -23.273 1.00 42.56 520 ARG A O 1
ATOM 4004 N N . THR A 1 521 ? 7.115 7.722 -22.668 1.00 43.62 521 THR A N 1
ATOM 4005 C CA . THR A 1 521 ? 7.629 8.039 -24.016 1.00 43.62 521 THR A CA 1
ATOM 4006 C C . THR A 1 521 ? 9.134 8.307 -24.063 1.00 43.62 521 THR A C 1
ATOM 4008 O O . THR A 1 521 ? 9.700 8.383 -25.159 1.00 43.62 521 THR A O 1
ATOM 4011 N N . SER A 1 522 ? 9.797 8.426 -22.908 1.00 42.94 522 SER A N 1
ATOM 4012 C CA . SER A 1 522 ? 11.240 8.637 -22.812 1.00 42.94 522 SER A CA 1
ATOM 4013 C C . SER A 1 522 ? 12.014 7.326 -22.980 1.00 42.94 522 SER A C 1
ATOM 4015 O O . SER A 1 522 ? 11.971 6.457 -22.114 1.00 42.94 522 SER A O 1
ATOM 4017 N N . THR A 1 523 ? 12.776 7.199 -24.065 1.00 40.06 523 THR A N 1
ATOM 4018 C CA . THR A 1 523 ? 13.849 6.201 -24.194 1.00 40.06 523 THR A CA 1
ATOM 4019 C C . THR A 1 523 ? 15.187 6.928 -24.274 1.00 40.06 523 THR A C 1
ATOM 4021 O O . THR A 1 523 ? 15.272 7.946 -24.958 1.00 40.06 523 THR A O 1
ATOM 4024 N N . ARG A 1 524 ? 16.258 6.396 -23.662 1.00 38.56 524 ARG A N 1
ATOM 4025 C CA . ARG A 1 524 ? 17.632 6.898 -23.899 1.00 38.56 524 ARG A CA 1
ATOM 4026 C C . ARG A 1 524 ? 18.092 6.695 -25.356 1.00 38.56 524 ARG A C 1
ATOM 4028 O O . ARG A 1 524 ? 19.007 7.368 -25.819 1.00 38.56 524 ARG A O 1
ATOM 4035 N N . SER A 1 525 ? 17.426 5.810 -26.104 1.00 36.59 525 SER A N 1
ATOM 4036 C CA . SER A 1 525 ? 17.641 5.586 -27.541 1.00 36.59 525 SER A CA 1
ATOM 4037 C C . SER A 1 525 ? 16.854 6.588 -28.412 1.00 36.59 525 SER A C 1
ATOM 4039 O O . SER A 1 525 ? 15.693 6.880 -28.108 1.00 36.59 525 SER A O 1
ATOM 4041 N N . PRO A 1 526 ? 17.415 7.097 -29.525 1.00 31.12 526 PRO A N 1
ATOM 4042 C CA . PRO A 1 526 ? 16.843 8.186 -30.315 1.00 31.12 526 PRO A CA 1
ATOM 4043 C C . PRO A 1 526 ? 15.724 7.715 -31.257 1.00 31.12 526 PRO A C 1
ATOM 4045 O O . PRO A 1 526 ? 15.763 8.042 -32.427 1.00 31.12 526 PRO A O 1
ATOM 4048 N N . SER A 1 527 ? 14.735 6.933 -30.818 1.00 38.25 527 SER A N 1
ATOM 4049 C CA . SER A 1 527 ? 13.693 6.396 -31.724 1.00 38.25 527 SER A CA 1
ATOM 4050 C C . SER A 1 527 ? 12.309 7.036 -31.560 1.00 38.25 527 SER A C 1
ATOM 4052 O O . SER A 1 527 ? 11.595 7.179 -32.547 1.00 38.25 527 SER A O 1
ATOM 4054 N N . THR A 1 528 ? 11.940 7.507 -30.364 1.00 38.59 528 THR A N 1
ATOM 4055 C CA . THR A 1 528 ? 10.705 8.284 -30.129 1.00 38.59 528 THR A CA 1
ATOM 4056 C C . THR A 1 528 ? 10.911 9.781 -30.377 1.00 38.59 528 THR A C 1
ATOM 4058 O O . THR A 1 528 ? 10.055 10.443 -30.972 1.00 38.59 528 THR A O 1
ATOM 4061 N N . SER A 1 529 ? 12.078 10.312 -30.005 1.00 39.22 529 SER A N 1
ATOM 4062 C CA . SER A 1 529 ? 12.462 11.719 -30.195 1.00 39.22 529 SER A CA 1
ATOM 4063 C C . SER A 1 529 ? 12.467 12.187 -31.666 1.00 39.22 529 SER A C 1
ATOM 4065 O O . SER A 1 529 ? 11.973 13.288 -31.928 1.00 39.22 529 SER A O 1
ATOM 4067 N N . PRO A 1 530 ? 12.936 11.405 -32.665 1.00 35.69 530 PRO A N 1
ATOM 4068 C CA . PRO A 1 530 ? 12.903 11.826 -34.061 1.00 35.69 530 PRO A CA 1
ATOM 4069 C C . PRO A 1 530 ? 11.521 11.726 -34.688 1.00 35.69 530 PRO A C 1
ATOM 4071 O O . PRO A 1 530 ? 11.279 12.446 -35.643 1.00 35.69 530 PRO A O 1
ATOM 4074 N N . THR A 1 531 ? 10.609 10.881 -34.204 1.00 46.00 531 THR A N 1
ATOM 4075 C CA . THR A 1 531 ? 9.242 10.805 -34.753 1.00 46.00 531 THR A CA 1
ATOM 4076 C C . THR A 1 531 ? 8.488 12.099 -34.450 1.00 46.00 531 THR A C 1
ATOM 4078 O O . THR A 1 531 ? 7.887 12.694 -35.343 1.00 46.00 531 THR A O 1
ATOM 4081 N N . ALA A 1 532 ? 8.637 12.619 -33.224 1.00 42.16 532 ALA A N 1
ATOM 4082 C CA . ALA A 1 532 ? 8.154 13.947 -32.849 1.00 42.16 532 ALA A CA 1
ATOM 4083 C C . ALA A 1 532 ? 8.901 15.080 -33.584 1.00 42.16 532 ALA A C 1
ATOM 4085 O O . ALA A 1 532 ? 8.288 16.081 -33.961 1.00 42.16 532 ALA A O 1
ATOM 4086 N N . ALA A 1 533 ? 10.208 14.928 -33.833 1.00 38.66 533 ALA A N 1
ATOM 4087 C CA . ALA A 1 533 ? 10.994 15.915 -34.578 1.00 38.66 533 ALA A CA 1
ATOM 4088 C C . ALA A 1 533 ? 10.690 15.926 -36.092 1.00 38.66 533 ALA A C 1
ATOM 4090 O O . ALA A 1 533 ? 10.680 16.995 -36.694 1.00 38.66 533 ALA A O 1
ATOM 4091 N N . ARG A 1 534 ? 10.395 14.769 -36.702 1.00 41.66 534 ARG A N 1
ATOM 4092 C CA . ARG A 1 534 ? 10.009 14.609 -38.118 1.00 41.66 534 ARG A CA 1
ATOM 4093 C C . ARG A 1 534 ? 8.579 15.075 -38.389 1.00 41.66 534 ARG A C 1
ATOM 4095 O O . ARG A 1 534 ? 8.299 15.515 -39.496 1.00 41.66 534 ARG A O 1
ATOM 4102 N N . ALA A 1 535 ? 7.695 15.007 -37.391 1.00 44.81 535 ALA A N 1
ATOM 4103 C CA . ALA A 1 535 ? 6.320 15.501 -37.483 1.00 44.81 535 ALA A CA 1
ATOM 4104 C C . ALA A 1 535 ? 6.195 17.029 -37.307 1.00 44.81 535 ALA A C 1
ATOM 4106 O O . ALA A 1 535 ? 5.124 17.588 -37.549 1.00 44.81 535 ALA A O 1
ATOM 4107 N N . ARG A 1 536 ? 7.266 17.736 -36.909 1.00 33.00 536 ARG A N 1
ATOM 4108 C CA . ARG A 1 536 ? 7.290 19.205 -36.946 1.00 33.00 536 ARG A CA 1
ATOM 4109 C C . ARG A 1 536 ? 7.511 19.660 -38.394 1.00 33.00 536 ARG A C 1
ATOM 4111 O O . ARG A 1 536 ? 8.585 19.399 -38.934 1.00 33.00 536 ARG A O 1
ATOM 4118 N N . PRO A 1 537 ? 6.569 20.379 -39.036 1.00 33.41 537 PRO A N 1
ATOM 4119 C CA . PRO A 1 537 ? 6.882 21.023 -40.303 1.00 33.41 537 PRO A CA 1
ATOM 4120 C C . PRO A 1 537 ? 8.014 22.026 -40.064 1.00 33.41 537 PRO A C 1
ATOM 4122 O O . PRO A 1 537 ? 8.057 22.677 -39.016 1.00 33.41 537 PRO A O 1
ATOM 4125 N N . ALA A 1 538 ? 8.919 22.167 -41.032 1.00 35.94 538 ALA A N 1
ATOM 4126 C CA . ALA A 1 538 ? 9.990 23.158 -41.032 1.00 35.94 538 ALA A CA 1
ATOM 4127 C C . ALA A 1 538 ? 9.424 24.594 -41.076 1.00 35.94 538 ALA A C 1
ATOM 4129 O O . ALA A 1 538 ? 9.521 25.297 -42.076 1.00 35.94 538 ALA A O 1
ATOM 4130 N N . ARG A 1 539 ? 8.799 25.057 -39.992 1.00 32.16 539 ARG A N 1
ATOM 4131 C CA . ARG A 1 539 ? 8.473 26.464 -39.778 1.00 32.16 539 ARG A CA 1
ATOM 4132 C C . ARG A 1 539 ? 9.615 27.080 -38.990 1.00 32.16 539 ARG A C 1
ATOM 4134 O O . ARG A 1 539 ? 9.727 26.884 -37.784 1.00 32.16 539 ARG A O 1
ATOM 4141 N N . LYS A 1 540 ? 10.459 27.841 -39.693 1.00 31.30 540 LYS A N 1
ATOM 4142 C CA . LYS A 1 540 ? 11.343 28.834 -39.076 1.00 31.30 540 LYS A CA 1
ATOM 4143 C C . LYS A 1 540 ? 10.490 29.705 -38.153 1.00 31.30 540 LYS A C 1
ATOM 4145 O O . LYS A 1 540 ? 9.599 30.410 -38.619 1.00 31.30 540 LYS A O 1
ATOM 4150 N N . THR A 1 541 ? 10.752 29.654 -36.856 1.00 30.95 541 THR A N 1
ATOM 4151 C CA . THR A 1 541 ? 10.260 30.653 -35.910 1.00 30.95 541 THR A CA 1
ATOM 4152 C C . THR A 1 541 ? 10.983 31.961 -36.212 1.00 30.95 541 THR A C 1
ATOM 4154 O O . THR A 1 541 ? 12.106 32.174 -35.763 1.00 30.95 541 THR A O 1
ATOM 4157 N N . THR A 1 542 ? 10.382 32.824 -37.027 1.00 29.30 542 THR A N 1
ATOM 4158 C CA . THR A 1 542 ? 10.807 34.222 -37.121 1.00 29.30 542 THR A CA 1
ATOM 4159 C C . THR A 1 542 ? 10.467 34.899 -35.799 1.00 29.30 542 THR A C 1
ATOM 4161 O O . THR A 1 542 ? 9.297 35.013 -35.436 1.00 29.30 542 THR A O 1
ATOM 4164 N N . SER A 1 543 ? 11.496 35.313 -35.066 1.00 28.19 543 SER A N 1
ATOM 4165 C CA . SER A 1 543 ? 11.392 36.185 -33.898 1.00 28.19 543 SER A CA 1
ATOM 4166 C C . SER A 1 543 ? 10.640 37.474 -34.257 1.00 28.19 543 SER A C 1
ATOM 4168 O O . SER A 1 543 ? 10.989 38.087 -35.270 1.00 28.19 543 SER A O 1
ATOM 4170 N N . PRO A 1 544 ? 9.665 37.941 -33.460 1.00 30.41 544 PRO A N 1
ATOM 4171 C CA . PRO A 1 544 ? 9.111 39.270 -33.657 1.00 30.41 544 PRO A CA 1
ATOM 4172 C C . PRO A 1 544 ? 10.167 40.298 -33.232 1.00 30.41 544 PRO A C 1
ATOM 4174 O O . PRO A 1 544 ? 10.509 40.423 -32.058 1.00 30.41 544 PRO A O 1
ATOM 4177 N N . THR A 1 545 ? 10.717 41.022 -34.204 1.00 28.66 545 THR A N 1
ATOM 4178 C CA . THR A 1 545 ? 11.482 42.249 -33.974 1.00 28.66 545 THR A CA 1
ATOM 4179 C C . THR A 1 545 ? 10.622 43.246 -33.203 1.00 28.66 545 THR A C 1
ATOM 4181 O O . THR A 1 545 ? 9.573 43.677 -33.678 1.00 28.66 545 THR A O 1
ATOM 4184 N N . THR A 1 546 ? 11.082 43.627 -32.016 1.00 30.28 546 THR A N 1
ATOM 4185 C CA . THR A 1 546 ? 10.590 44.772 -31.247 1.00 30.28 546 THR A CA 1
ATOM 4186 C C . THR A 1 546 ? 10.772 46.068 -32.053 1.00 30.28 546 THR A C 1
ATOM 4188 O O . THR A 1 546 ? 11.858 46.294 -32.597 1.00 30.28 546 THR A O 1
ATOM 4191 N N . PRO A 1 547 ? 9.773 46.968 -32.135 1.00 29.55 547 PRO A N 1
ATOM 4192 C CA . PRO A 1 547 ? 9.996 48.278 -32.724 1.00 29.55 547 PRO A CA 1
ATOM 4193 C C . PRO A 1 547 ? 10.820 49.133 -31.754 1.00 29.55 547 PRO A C 1
ATOM 4195 O O . PRO A 1 547 ? 10.403 49.420 -30.631 1.00 29.55 547 PRO A O 1
ATOM 4198 N N . ARG A 1 548 ? 12.014 49.547 -32.194 1.00 27.72 548 ARG A N 1
ATOM 4199 C CA . ARG A 1 548 ? 12.843 50.550 -31.516 1.00 27.72 548 ARG A CA 1
ATOM 4200 C C . ARG A 1 548 ? 12.078 51.873 -31.433 1.00 27.72 548 ARG A C 1
ATOM 4202 O O . ARG A 1 548 ? 11.826 52.513 -32.450 1.00 27.72 548 ARG A O 1
ATOM 4209 N N . CYS A 1 549 ? 11.768 52.309 -30.217 1.00 28.44 549 CYS A N 1
ATOM 4210 C CA . CYS A 1 549 ? 11.257 53.646 -29.944 1.00 28.44 549 CYS A CA 1
ATOM 4211 C C . CYS A 1 549 ? 12.411 54.658 -30.097 1.00 28.44 549 CYS A C 1
ATOM 4213 O O . CYS A 1 549 ? 13.320 54.715 -29.267 1.00 28.44 549 CYS A O 1
ATOM 4215 N N . ALA A 1 550 ? 12.422 55.410 -31.199 1.00 29.80 550 ALA A N 1
ATOM 4216 C CA . ALA A 1 550 ? 13.422 56.436 -31.473 1.00 29.80 550 ALA A CA 1
ATOM 4217 C C . ALA A 1 550 ? 13.150 57.694 -30.629 1.00 29.80 550 ALA A C 1
ATOM 4219 O O . ALA A 1 550 ? 12.148 58.384 -30.814 1.00 29.80 550 ALA A O 1
ATOM 4220 N N . ARG A 1 551 ? 14.069 58.020 -29.711 1.00 30.84 551 ARG A N 1
ATOM 4221 C CA . ARG A 1 551 ? 14.119 59.323 -29.031 1.00 30.84 551 ARG A CA 1
ATOM 4222 C C . ARG A 1 551 ? 14.491 60.412 -30.047 1.00 30.84 551 ARG A C 1
ATOM 4224 O O . ARG A 1 551 ? 15.586 60.384 -30.601 1.00 30.84 551 ARG A O 1
ATOM 4231 N N . ARG A 1 552 ? 13.601 61.386 -30.266 1.00 30.59 552 ARG A N 1
ATOM 4232 C CA . ARG A 1 552 ? 13.918 62.654 -30.952 1.00 30.59 552 ARG A CA 1
ATOM 4233 C C . ARG A 1 552 ? 14.801 63.536 -30.051 1.00 30.59 552 ARG A C 1
ATOM 4235 O O . ARG A 1 552 ? 14.454 63.699 -28.880 1.00 30.59 552 ARG A O 1
ATOM 4242 N N . PRO A 1 553 ? 15.876 64.161 -30.561 1.00 33.03 553 PRO A N 1
ATOM 4243 C CA . PRO A 1 553 ? 16.594 65.195 -29.826 1.00 33.03 553 PRO A CA 1
ATOM 4244 C C . PRO A 1 553 ? 15.904 66.559 -29.994 1.00 33.03 553 PRO A C 1
ATOM 4246 O O . PRO A 1 553 ? 15.511 66.942 -31.096 1.00 33.03 553 PRO A O 1
ATOM 4249 N N . LYS A 1 554 ? 15.769 67.302 -28.890 1.00 35.16 554 LYS A N 1
ATOM 4250 C CA . LYS A 1 554 ? 15.450 68.738 -28.893 1.00 35.16 554 LYS A CA 1
ATOM 4251 C C . LYS A 1 554 ? 16.646 69.514 -29.462 1.00 35.16 554 LYS A C 1
ATOM 4253 O O . LYS A 1 554 ? 17.777 69.253 -29.058 1.00 35.16 554 LYS A O 1
ATOM 4258 N N . ARG A 1 555 ? 16.400 70.501 -30.326 1.00 30.11 555 ARG A N 1
ATOM 4259 C CA . ARG A 1 555 ? 17.334 71.609 -30.596 1.00 30.11 555 ARG A CA 1
ATOM 4260 C C . ARG A 1 555 ? 16.681 72.930 -30.165 1.00 30.11 555 ARG A C 1
ATOM 4262 O O . ARG A 1 555 ? 15.464 73.037 -30.315 1.00 30.11 555 ARG A O 1
ATOM 4269 N N . PRO A 1 556 ? 17.441 73.882 -29.596 1.00 37.12 556 PRO A N 1
ATOM 4270 C CA . PRO A 1 556 ? 16.929 75.190 -29.204 1.00 37.12 556 PRO A CA 1
ATOM 4271 C C . PRO A 1 556 ? 17.061 76.228 -30.332 1.00 37.12 556 PRO A C 1
ATOM 4273 O O . PRO A 1 556 ? 17.991 76.130 -31.132 1.00 37.12 556 PRO A O 1
ATOM 4276 N N . ALA A 1 557 ? 16.154 77.213 -30.266 1.00 34.88 557 ALA A N 1
ATOM 4277 C CA . ALA A 1 557 ? 15.957 78.412 -31.095 1.00 34.88 557 ALA A CA 1
ATOM 4278 C C . ALA A 1 557 ? 15.626 78.174 -32.576 1.00 34.88 557 ALA A C 1
ATOM 4280 O O . ALA A 1 557 ? 16.535 77.825 -33.361 1.00 34.88 557 ALA A O 1
#

Sequence (557 aa):
MQHQTPSVIRLEEGARVLFLTKDLELIRKQLYEGLNLRMEDLSVEDLLDDINTDVMTPAWVCFDHEPAEIAKNAYAGLMHEGKRVFEENALINGGFQVIVSGQRKGTGSSRETAAQCERWAGIRLVIAASFAPIHERNNINLGQLMGDHAMLERLQNGEELALEEFTSRYDPVTRLILEEGGLFPFAKRLAAGELNLPALTTPSRPMTMAEKIVARNLVGQPVGQCVKPHDPVIAGVQGGYSHEFTTAQVHTFLSEVYGEDYTLPNPDKFAVFEDHLLYADHNPRFIPFMHKVQVLRDLQKAFQIHAGVRDYSAVDGVSPGICHQVAREEFIEVGDFIQATDSHTCMGGASNALTYGVGATEYANLVSAGFTFVKVPESIRFELVGELHPGCTAKDVILYILADHAREELTLNRSMEFGGPGLASFPWTSAPPCATWPQNAAPAPASARPTSCSTPGWASACRTSTSTRSAPWRSLLTRARSTTVACTSSTSTPSNPWSLIPATPIAASPQTRPTAPTWRTSTRSPSTSPTAARARPARKTTSPTTPRCARRPKRPA

Secondary structure (DSSP, 8-state):
--PPPPSEE-PPTT-EEEE-BSSHHHHHHHHHH-----GGG--GGGB--SEEHHHHS-TTGGG--SHHHHHTTTTTT-EETTEESS-TTHHHHHTEEEEE-SS-EEESS--THHHHHHHHTT--EEE-S-B-HHHHHHHHHHT-EEE-HHHHHHHHTTPPEEHHHHHTTS-HHHHHHHHTTSHHHHHHHHHTT--PPPPP-PPS----HHHHHHHHTBSSS-TT----TT-EEEEE-SEEEEEHHHHHHHHHHHHHHH-TT---S-GGGEEEE--SSTTGGGSTTTGGGHHHHHHHHHHHHHHHHHHT-EEE--BTTB-S--HHHHHHHHT--TT-EEEESSGGGGGGGGGT-EEEE--HHHHHHHHHHSEEEEEPPEEEEEE--S-PPBTB-HHHHHHHHIIIIITTTTTTTEEEEEESGGGGGS-GGGSHHHHS-TT---PPSSSS--------EEE------S-----------------------EEE-SS-TT-EEE-S--TT---S-PPPP-TTT--SSTTSHHHHHHTS--------PPP---PPPP---

Radius of gyration: 25.94 Å; chains: 1; bounding box: 55×109×69 Å

Foldseek 3Di:
DFDFDDQKDAADVVAAEQFQFPPLVQNLCLLPVVDGDALVVDDLVRFAPPAELCQQQNPLLLLDQDLLSSLQCGRVNCDDPNHGSQHGLSLLSSNHQEYEGHAEDHFDDLALSSLSSCVSSNHQEYEYNYYFPSNVLSCLQQLRFYDYSVVRNCSVVGDMDGLCNRQVVDDPVSSQQNSLSHDLSSLVCVVVVNDQDDADPDDDDDDDLLQVLQLCFFDNYDNPDGDDFQPKTKGFFQAEEEELSQLSNLQVVQCVRVNNLAEFPCQARYEYWYDPCLCVCVDPVCVVVVVSSVVSLVSNVVSCVRHVHHYQYADPSHTPDDPCQCCLVPPLAASGEYEYQDAQQLLSQLRNYFGGYHHSSQVSSCRRSRIGIDRRAAADEAAADDADDVPDALLQVQLVCCLPQVLVPNQARHAYHYHHPHLVNHDSQRSSNQRGPQADDDAAPPDRDGHGHRYRYHDDDDDPDPDDPDDDDDDDDDDDDDDHDDTADWDADPHGSNDIDHVDDPPDPDDPDDDDDDPNQDDPDCDSVVVVVVPDDPDDPDDPDDDDDDDDDDDDD

pLDDT: mean 78.53, std 25.69, range [20.61, 98.62]